Protein AF-0000000066663271 (afdb_homodimer)

Radius of gyration: 22.74 Å; Cα contacts (8 Å, |Δi|>4): 488; chains: 2; bounding box: 88×57×39 Å

Solvent-accessible surface area (backbone atoms only — not comparable to full-atom values): 19998 Å² total; per-residue (Å²): 114,65,66,59,48,53,49,51,50,45,53,49,48,50,50,51,46,35,51,48,45,35,50,40,26,38,60,51,25,63,85,56,52,40,67,64,52,46,13,59,73,59,70,48,52,54,63,57,48,47,70,76,32,86,42,72,65,54,43,51,50,49,24,49,53,52,47,49,48,52,51,52,48,51,47,62,71,66,47,33,88,76,45,58,43,63,56,24,50,52,45,52,52,54,69,64,30,45,80,42,61,79,32,53,62,55,34,37,47,46,38,47,54,51,46,15,62,68,30,69,70,51,13,52,53,51,39,54,52,51,50,53,51,32,51,52,43,15,55,39,46,20,66,43,29,61,75,41,36,91,49,14,60,61,49,17,49,46,50,52,17,25,34,48,18,37,33,50,34,23,48,39,25,42,88,82,30,32,49,68,57,41,49,51,51,54,49,50,52,53,48,48,56,58,64,52,77,98,113,66,65,59,48,53,50,50,51,46,53,50,48,50,50,49,44,34,48,48,44,35,49,40,25,37,60,51,25,64,84,56,53,41,68,64,52,46,14,60,74,59,71,48,50,55,62,59,50,44,71,78,32,86,41,70,65,53,42,49,51,50,26,49,52,52,48,49,51,51,51,51,47,51,47,60,71,65,45,34,88,76,45,58,43,62,55,24,49,52,45,52,52,55,68,64,30,45,79,44,62,78,34,52,62,54,35,38,47,46,37,47,54,51,47,14,63,67,30,70,69,51,14,52,52,51,37,54,53,51,50,52,51,32,52,53,43,16,54,39,46,21,66,44,28,63,75,40,37,92,50,13,59,62,49,18,50,47,49,52,17,26,35,49,19,38,30,50,34,22,47,40,24,43,87,82,31,33,49,67,56,41,48,50,51,54,50,51,51,54,48,49,56,57,64,51,75,100

Foldseek 3Di:
DVVVVVVVVVVVLVLLLLVQQLLQCLVPFLVSDDLVVSCVSSVHDSVVSCVVAVDSVRSLVSSLVSLVVVLVVVLVVVCLVVDQLLSVLLSLLCSLAQQALSRSNLSSVVSLVVVLVPDVVSVVVVVVVLVVQLVVQLVSLCRLPVQCNVCSSVLSVVLNVLRNVLNVCCNPPCVVRPSVNSSVVSSVSSVCSNPDDD/DVVVVVVVVVVVLVLLLLVQQLVQCLVPFLVSDDLVVSCVSSVHDSVVSCVVAVDSVRSLVSSLVSLVVVLVVVLVVVCLVVDQLLSVLLSLLVSLAQQALSRSNLSSVVSLVVVLVPDVVSVVVVVVVLVVQLVVQLVSLCRLPVQCNVCSSVLSVVLNVLRNVLNVCCNPPCVVRPSVNSSVVSSVSSVCSNPDDD

Structure (mmCIF, N/CA/C/O backbone):
data_AF-0000000066663271-model_v1
#
loop_
_entity.id
_entity.type
_entity.pdbx_description
1 polymer 'TetR family transcriptional regulator'
#
loop_
_atom_site.group_PDB
_atom_site.id
_atom_site.type_symbol
_atom_site.label_atom_id
_atom_site.label_alt_id
_atom_site.label_comp_id
_atom_site.label_asym_id
_atom_site.label_entity_id
_atom_site.label_seq_id
_atom_site.pdbx_PDB_ins_code
_atom_site.Cartn_x
_atom_site.Cartn_y
_atom_site.Cartn_z
_atom_site.occupancy
_atom_site.B_iso_or_equiv
_atom_site.auth_seq_id
_atom_site.auth_comp_id
_atom_site.auth_asym_id
_atom_site.auth_atom_id
_atom_site.pdbx_PDB_model_num
ATOM 1 N N . MET A 1 1 ? 44.875 18.109 4.348 1 45.62 1 MET A N 1
ATOM 2 C CA . MET A 1 1 ? 44.406 17.312 5.48 1 45.62 1 MET A CA 1
ATOM 3 C C . MET A 1 1 ? 43.188 17.938 6.121 1 45.62 1 MET A C 1
ATOM 5 O O . MET A 1 1 ? 42.25 17.219 6.543 1 45.62 1 MET A O 1
ATOM 9 N N . VAL A 1 2 ? 43.156 19.234 6.27 1 50.41 2 VAL A N 1
ATOM 10 C CA . VAL A 1 2 ? 42.062 19.938 6.922 1 50.41 2 VAL A CA 1
ATOM 11 C C . VAL A 1 2 ? 40.844 19.953 6.008 1 50.41 2 VAL A C 1
ATOM 13 O O . VAL A 1 2 ? 39.688 19.859 6.48 1 50.41 2 VAL A O 1
ATOM 16 N N . GLU A 1 3 ? 41.031 20.141 4.762 1 52.28 3 GLU A N 1
ATOM 17 C CA . GLU A 1 3 ? 39.906 20.203 3.836 1 52.28 3 GLU A CA 1
ATOM 18 C C . GLU A 1 3 ? 39.156 18.875 3.781 1 52.28 3 GLU A C 1
ATOM 20 O O . GLU A 1 3 ? 37.938 18.844 3.703 1 52.28 3 GLU A O 1
ATOM 25 N N . SER A 1 4 ? 40 17.812 3.801 1 50.09 4 SER A N 1
ATOM 26 C CA . SER A 1 4 ? 39.406 16.484 3.748 1 50.09 4 SER A CA 1
ATOM 27 C C . SER A 1 4 ? 38.562 16.203 4.992 1 50.09 4 SER A C 1
ATOM 29 O O . SER A 1 4 ? 37.531 15.531 4.914 1 50.09 4 SER A O 1
ATOM 31 N N . ARG A 1 5 ? 39.094 16.75 6.066 1 49.06 5 ARG A N 1
ATOM 32 C CA . ARG A 1 5 ? 38.406 16.5 7.336 1 49.06 5 ARG A CA 1
ATOM 33 C C . ARG A 1 5 ? 37.062 17.234 7.398 1 49.06 5 ARG A C 1
ATOM 35 O O . ARG A 1 5 ? 36.094 16.703 7.914 1 49.06 5 ARG A O 1
ATOM 42 N N . THR A 1 6 ? 37.094 18.484 6.887 1 49.06 6 THR A N 1
ATOM 43 C CA . THR A 1 6 ? 35.875 19.281 6.918 1 49.06 6 THR A CA 1
ATOM 44 C C . THR A 1 6 ? 34.781 18.656 6.035 1 49.06 6 THR A C 1
ATOM 46 O O . THR A 1 6 ? 33.625 18.688 6.375 1 49.06 6 THR A O 1
ATOM 49 N N . ALA A 1 7 ? 35.312 18.172 4.883 1 48.75 7 ALA A N 1
ATOM 50 C CA . ALA A 1 7 ? 34.375 17.547 3.951 1 48.75 7 ALA A CA 1
ATOM 51 C C . ALA A 1 7 ? 33.781 16.266 4.539 1 48.75 7 ALA A C 1
ATOM 53 O O . ALA A 1 7 ? 32.594 16.016 4.434 1 48.75 7 ALA A O 1
ATOM 54 N N . VAL A 1 8 ? 34.625 15.438 5.094 1 48.69 8 VAL A N 1
ATOM 55 C CA . VAL A 1 8 ? 34.188 14.195 5.734 1 48.69 8 VAL A CA 1
ATOM 56 C C . VAL A 1 8 ? 33.281 14.508 6.906 1 48.69 8 VAL A C 1
ATOM 58 O O . VAL A 1 8 ? 32.25 13.836 7.102 1 48.69 8 VAL A O 1
ATOM 61 N N . ASP A 1 9 ? 33.656 15.523 7.648 1 54.12 9 ASP A N 1
ATOM 62 C CA . ASP A 1 9 ? 32.844 15.961 8.781 1 54.12 9 ASP A CA 1
ATOM 63 C C . ASP A 1 9 ? 31.469 16.453 8.328 1 54.12 9 ASP A C 1
ATOM 65 O O . ASP A 1 9 ? 30.453 16.188 8.984 1 54.12 9 ASP A O 1
ATOM 69 N N . GLY A 1 10 ? 31.516 17.062 7.137 1 54.47 10 GLY A N 1
ATOM 70 C CA . GLY A 1 10 ? 30.297 17.594 6.562 1 54.47 10 GLY A CA 1
ATOM 71 C C . GLY A 1 10 ? 29.359 16.516 6.051 1 54.47 10 GLY A C 1
ATOM 72 O O . GLY A 1 10 ? 28.141 16.594 6.258 1 54.47 10 GLY A O 1
ATOM 73 N N . THR A 1 11 ? 30 15.578 5.312 1 58.5 11 THR A N 1
ATOM 74 C CA . THR A 1 11 ? 29.234 14.445 4.789 1 58.5 11 THR A CA 1
ATOM 75 C C . THR A 1 11 ? 28.672 13.602 5.922 1 58.5 11 THR A C 1
ATOM 77 O O . THR A 1 11 ? 27.531 13.141 5.848 1 58.5 11 THR A O 1
ATOM 80 N N . ASP A 1 12 ? 29.453 13.555 6.98 1 72.69 12 ASP A N 1
ATOM 81 C CA . ASP A 1 12 ? 29.016 12.805 8.156 1 72.69 12 ASP A CA 1
ATOM 82 C C . ASP A 1 12 ? 27.844 13.5 8.844 1 72.69 12 ASP A C 1
ATOM 84 O O . ASP A 1 12 ? 26.859 12.852 9.211 1 72.69 12 ASP A O 1
ATOM 88 N N . ARG A 1 13 ? 27.953 14.867 8.781 1 76.69 13 ARG A N 1
ATOM 89 C CA . ARG A 1 13 ? 26.891 15.617 9.43 1 76.69 13 ARG A CA 1
ATOM 90 C C . ARG A 1 13 ? 25.594 15.531 8.633 1 76.69 13 ARG A C 1
ATOM 92 O O . ARG A 1 13 ? 24.516 15.383 9.203 1 76.69 13 ARG A O 1
ATOM 99 N N . ARG A 1 14 ? 25.812 15.562 7.367 1 81.94 14 ARG A N 1
ATOM 100 C CA . ARG A 1 14 ? 24.641 15.461 6.5 1 81.94 14 ARG A CA 1
ATOM 101 C C . ARG A 1 14 ? 23.969 14.102 6.652 1 81.94 14 ARG A C 1
ATOM 103 O O . ARG A 1 14 ? 22.734 14.008 6.723 1 81.94 14 ARG A O 1
ATOM 110 N N . SER A 1 15 ? 24.812 13.102 6.711 1 85.38 15 SER A N 1
ATOM 111 C CA . SER A 1 15 ? 24.281 11.75 6.883 1 85.38 15 SER A CA 1
ATOM 112 C C . SER A 1 15 ? 23.562 11.602 8.219 1 85.38 15 SER A C 1
ATOM 114 O O . SER A 1 15 ? 22.5 10.977 8.289 1 85.38 15 SER A O 1
ATOM 116 N N . GLN A 1 16 ? 24.062 12.148 9.195 1 84.31 16 GLN A N 1
ATOM 117 C CA . GLN A 1 16 ? 23.422 12.117 10.516 1 84.31 16 GLN A CA 1
ATOM 118 C C . GLN A 1 16 ? 22.094 12.844 10.5 1 84.31 16 GLN A C 1
ATOM 120 O O . GLN A 1 16 ? 21.109 12.383 11.102 1 84.31 16 GLN A O 1
ATOM 125 N N . LEU A 1 17 ? 22.109 13.953 9.812 1 86.12 17 LEU A N 1
ATOM 126 C CA . LEU A 1 17 ? 20.859 14.719 9.695 1 86.12 17 LEU A CA 1
ATOM 127 C C . LEU A 1 17 ? 19.797 13.922 8.945 1 86.12 17 LEU A C 1
ATOM 129 O O . LEU A 1 17 ? 18.625 13.93 9.336 1 86.12 17 LEU A O 1
ATOM 133 N N . LEU A 1 18 ? 20.297 13.266 7.957 1 89.69 18 LEU A N 1
ATOM 134 C CA . LEU A 1 18 ? 19.359 12.477 7.156 1 89.69 18 LEU A CA 1
ATOM 135 C C . LEU A 1 18 ? 18.844 11.281 7.941 1 89.69 18 LEU A C 1
ATOM 137 O O . LEU A 1 18 ? 17.688 10.891 7.797 1 89.69 18 LEU A O 1
ATOM 141 N N . ASP A 1 19 ? 19.688 10.742 8.828 1 89.88 19 ASP A N 1
ATOM 142 C CA . ASP A 1 19 ? 19.25 9.656 9.695 1 89.88 19 ASP A CA 1
ATOM 143 C C . ASP A 1 19 ? 18.156 10.133 10.664 1 89.88 19 ASP A C 1
ATOM 145 O O . ASP A 1 19 ? 17.156 9.453 10.852 1 89.88 19 ASP A O 1
ATOM 149 N N . ARG A 1 20 ? 18.375 11.219 11.172 1 86.94 20 ARG A N 1
ATOM 150 C CA . ARG A 1 20 ? 17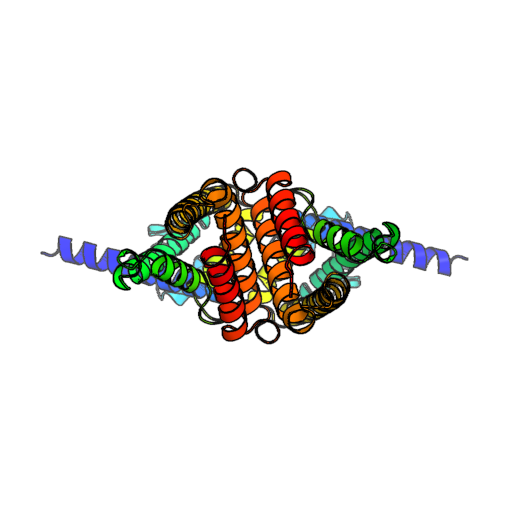.422 11.781 12.109 1 86.94 20 ARG A CA 1
ATOM 151 C C . ARG A 1 20 ? 16.109 12.141 11.406 1 86.94 20 ARG A C 1
ATOM 153 O O . ARG A 1 20 ? 15.031 12 11.977 1 86.94 20 ARG A O 1
ATOM 160 N N . LEU A 1 21 ? 16.281 12.664 10.219 1 86.81 21 LEU A N 1
ATOM 161 C CA . LEU A 1 21 ? 15.102 12.992 9.422 1 86.81 21 LEU A CA 1
ATOM 162 C C . LEU A 1 21 ? 14.289 11.742 9.109 1 86.81 21 LEU A C 1
ATOM 164 O O . LEU A 1 21 ? 13.07 11.734 9.25 1 86.81 21 LEU A O 1
ATOM 168 N N . ALA A 1 22 ? 15.008 10.719 8.719 1 89.12 22 ALA A N 1
ATOM 169 C CA . ALA A 1 22 ? 14.352 9.445 8.422 1 89.12 22 ALA A CA 1
ATOM 170 C C . ALA A 1 22 ? 13.617 8.906 9.656 1 89.12 22 ALA A C 1
ATOM 172 O O . ALA A 1 22 ? 12.492 8.43 9.547 1 89.12 22 ALA A O 1
ATOM 173 N N . ASP A 1 23 ? 14.234 9.07 10.805 1 88.81 23 ASP A N 1
ATOM 174 C CA . ASP A 1 23 ? 13.609 8.648 12.055 1 88.81 23 ASP A CA 1
ATOM 175 C C . ASP A 1 23 ? 12.336 9.445 12.336 1 88.81 23 ASP A C 1
ATOM 177 O O . ASP A 1 23 ? 11.312 8.883 12.727 1 88.81 23 ASP A O 1
ATOM 181 N N . ALA A 1 24 ? 12.414 10.719 12.094 1 85.31 24 ALA A N 1
ATOM 182 C CA . ALA A 1 24 ? 11.273 11.602 12.336 1 85.31 24 ALA A CA 1
ATOM 183 C C . ALA A 1 24 ? 10.117 11.258 11.406 1 85.31 24 ALA A C 1
ATOM 185 O O . ALA A 1 24 ? 8.961 11.195 11.844 1 85.31 24 ALA A O 1
ATOM 186 N N . ILE A 1 25 ? 10.453 11 10.211 1 86.38 25 ILE A N 1
ATOM 187 C CA . ILE A 1 25 ? 9.438 10.656 9.227 1 86.38 25 ILE A CA 1
ATOM 188 C C . ILE A 1 25 ? 8.812 9.305 9.578 1 86.38 25 ILE A C 1
ATOM 190 O O . ILE A 1 25 ? 7.586 9.148 9.539 1 86.38 25 ILE A O 1
ATOM 194 N N . ALA A 1 26 ? 9.68 8.391 9.945 1 86.38 26 ALA A N 1
ATOM 195 C CA . ALA A 1 26 ? 9.211 7.051 10.297 1 86.38 26 ALA A CA 1
ATOM 196 C C . ALA A 1 26 ? 8.281 7.098 11.508 1 86.38 26 ALA A C 1
ATOM 198 O O . ALA A 1 26 ? 7.312 6.336 11.586 1 86.38 26 ALA A O 1
ATOM 199 N N . GLU A 1 27 ? 8.516 7.996 12.438 1 83.5 27 GLU A N 1
ATOM 200 C CA . GLU A 1 27 ? 7.777 8.07 13.695 1 83.5 27 GLU A CA 1
ATOM 201 C C . GLU A 1 27 ? 6.496 8.883 13.531 1 83.5 27 GLU A C 1
ATOM 203 O O . GLU A 1 27 ? 5.457 8.531 14.102 1 83.5 27 GLU A O 1
ATOM 208 N N . GLY A 1 28 ? 6.574 9.977 12.727 1 79.31 28 GLY A N 1
ATOM 209 C CA . GLY A 1 28 ? 5.465 10.914 12.75 1 79.31 28 GLY A CA 1
ATOM 210 C C . GLY A 1 28 ? 4.895 11.195 11.375 1 79.31 28 GLY A C 1
ATOM 211 O O . GLY A 1 28 ? 3.924 11.945 11.242 1 79.31 28 GLY A O 1
ATOM 212 N N . GLY A 1 29 ? 5.492 10.609 10.414 1 79.69 29 GLY A N 1
ATOM 213 C CA . GLY A 1 29 ? 5.066 10.93 9.062 1 79.69 29 GLY A CA 1
ATOM 214 C C . GLY A 1 29 ? 5.676 12.219 8.539 1 79.69 29 GLY A C 1
ATOM 215 O O . GLY A 1 29 ? 6.52 12.828 9.203 1 79.69 29 GLY A O 1
ATOM 216 N N . ILE A 1 30 ? 5.297 12.609 7.355 1 76.38 30 ILE A N 1
ATOM 217 C CA . ILE A 1 30 ? 5.852 13.781 6.691 1 76.38 30 ILE A CA 1
ATOM 218 C C . ILE A 1 30 ? 5.355 15.055 7.379 1 76.38 30 ILE A C 1
ATOM 220 O O . ILE A 1 30 ? 6.102 16.016 7.516 1 76.38 30 ILE A O 1
ATOM 224 N N . GLU A 1 31 ? 4.113 15.023 7.805 1 69.88 31 GLU A N 1
ATOM 225 C CA . GLU A 1 31 ? 3.543 16.188 8.484 1 69.88 31 GLU A CA 1
ATOM 226 C C . GLU A 1 31 ? 4.227 16.438 9.82 1 69.88 31 GLU A C 1
ATOM 228 O O . GLU A 1 31 ? 4.285 17.562 10.297 1 69.88 31 GLU A O 1
ATOM 233 N N . GLY A 1 32 ? 4.715 15.5 10.297 1 68.19 32 GLY A N 1
ATOM 234 C CA . GLY A 1 32 ? 5.375 15.609 11.586 1 68.19 32 GLY A CA 1
ATOM 235 C C . GLY A 1 32 ? 6.781 16.156 11.492 1 68.19 32 GLY A C 1
ATOM 236 O O . GLY A 1 32 ? 7.438 16.375 12.516 1 68.19 32 GLY A O 1
ATOM 237 N N . VAL A 1 33 ? 7.145 16.359 10.227 1 74.69 33 VAL A N 1
ATOM 238 C CA . VAL A 1 33 ? 8.531 16.781 10.094 1 74.69 33 VAL A CA 1
ATOM 239 C C . VAL A 1 33 ? 8.586 18.25 9.648 1 74.69 33 VAL A C 1
ATOM 241 O O . VAL A 1 33 ? 8.164 18.578 8.539 1 74.69 33 VAL A O 1
ATOM 244 N N . SER A 1 34 ? 8.789 19.172 10.57 1 77 34 SER A N 1
ATOM 245 C CA . SER A 1 34 ? 9.094 20.562 10.234 1 77 34 SER A CA 1
ATOM 246 C C . SER A 1 34 ? 10.586 20.844 10.344 1 77 34 SER A C 1
ATOM 248 O O . SER A 1 34 ? 11.32 20.094 11 1 77 34 SER A O 1
ATOM 250 N N . ILE A 1 35 ? 11 21.844 9.586 1 77.88 35 ILE A N 1
ATOM 251 C CA . ILE A 1 35 ? 12.398 22.25 9.664 1 77.88 35 ILE A CA 1
ATOM 252 C C . ILE A 1 35 ? 12.773 22.516 11.125 1 77.88 35 ILE A C 1
ATOM 254 O O . ILE A 1 35 ? 13.859 22.141 11.578 1 77.88 35 ILE A O 1
ATOM 258 N N . ARG A 1 36 ? 11.898 23.156 11.82 1 83.06 36 ARG A N 1
ATOM 259 C CA . ARG A 1 36 ? 12.125 23.453 13.227 1 83.06 36 ARG A CA 1
ATOM 260 C C . ARG A 1 36 ? 12.25 22.172 14.055 1 83.06 36 ARG A C 1
ATOM 262 O O . ARG A 1 36 ? 13.148 22.047 14.883 1 83.06 36 ARG A O 1
ATOM 269 N N . ASP A 1 37 ? 11.422 21.234 13.836 1 80.06 37 ASP A N 1
ATOM 270 C CA . ASP A 1 37 ? 11.445 19.969 14.547 1 80.06 37 ASP A CA 1
ATOM 271 C C . ASP A 1 37 ? 12.719 19.188 14.219 1 80.06 37 ASP A C 1
ATOM 273 O O . ASP A 1 37 ? 13.336 18.578 15.102 1 80.06 37 ASP A O 1
ATOM 277 N N . LEU A 1 38 ? 13.055 19.188 12.953 1 77.38 38 LEU A N 1
ATOM 278 C CA . LEU A 1 38 ? 14.25 18.469 12.516 1 77.38 38 LEU A CA 1
ATOM 279 C C . LEU A 1 38 ? 15.5 19.078 13.141 1 77.38 38 LEU A C 1
ATOM 281 O O . LEU A 1 38 ? 16.391 18.344 13.578 1 77.38 38 LEU A O 1
ATOM 285 N N . ALA A 1 39 ? 15.5 20.406 13.086 1 84.31 39 ALA A N 1
ATOM 286 C CA . ALA A 1 39 ? 16.625 21.109 13.703 1 84.31 39 ALA A CA 1
ATOM 287 C C . ALA A 1 39 ? 16.766 20.734 15.18 1 84.31 39 ALA A C 1
ATOM 289 O O . ALA A 1 39 ? 17.859 20.406 15.641 1 84.31 39 ALA A O 1
ATOM 290 N N . ALA A 1 40 ? 15.656 20.688 15.875 1 86.25 40 ALA A N 1
ATOM 291 C CA . ALA A 1 40 ? 15.633 20.359 17.297 1 86.25 40 ALA A CA 1
ATOM 292 C C . ALA A 1 40 ? 16.078 18.922 17.531 1 86.25 40 ALA A C 1
ATOM 294 O O . ALA A 1 40 ? 16.906 18.656 18.391 1 86.25 40 ALA A O 1
ATOM 295 N N . ARG A 1 41 ? 15.633 18.047 16.703 1 78.81 41 ARG A N 1
ATOM 296 C CA . ARG A 1 41 ? 15.953 16.625 16.844 1 78.81 41 ARG A CA 1
ATOM 297 C C . ARG A 1 41 ? 17.422 16.359 16.516 1 78.81 41 ARG A C 1
ATOM 299 O O . ARG A 1 41 ? 18.031 15.461 17.078 1 78.81 41 ARG A O 1
ATOM 306 N N . ALA A 1 42 ? 17.859 17.109 15.594 1 78.31 42 ALA A N 1
ATOM 307 C CA . ALA A 1 42 ? 19.234 16.922 15.148 1 78.31 42 ALA A CA 1
ATOM 308 C C . ALA A 1 42 ? 20.203 17.766 15.969 1 78.31 42 ALA A C 1
ATOM 310 O O . ALA A 1 42 ? 21.422 17.688 15.789 1 78.31 42 ALA A O 1
ATOM 311 N N . ASN A 1 43 ? 19.594 18.547 16.891 1 86.06 43 ASN A N 1
ATOM 312 C CA . ASN A 1 43 ? 20.391 19.422 17.719 1 86.06 43 ASN A CA 1
ATOM 313 C C . ASN A 1 43 ? 21.281 20.344 16.891 1 86.06 43 ASN A C 1
ATOM 315 O O . ASN A 1 43 ? 22.484 20.438 17.125 1 86.06 43 ASN A O 1
ATOM 319 N N . VAL A 1 44 ? 20.75 20.891 15.914 1 86.25 44 VAL A N 1
ATOM 320 C CA . VAL A 1 44 ? 21.406 21.891 15.07 1 86.25 44 VAL A CA 1
ATOM 321 C C . VAL A 1 44 ? 20.5 23.109 14.922 1 86.25 44 VAL A C 1
ATOM 323 O O . VAL A 1 44 ? 19.328 23.078 15.328 1 86.25 44 VAL A O 1
ATOM 326 N N . SER A 1 45 ? 21.047 24.156 14.359 1 87.94 45 SER A N 1
ATOM 327 C CA . SER A 1 45 ? 20.25 25.359 14.141 1 87.94 45 SER A CA 1
ATOM 328 C C . SER A 1 45 ? 19.328 25.203 12.938 1 87.94 45 SER A C 1
ATOM 330 O O . SER A 1 45 ? 19.594 24.391 12.047 1 87.94 45 SER A O 1
ATOM 332 N N . ILE A 1 46 ? 18.219 25.922 12.938 1 88.25 46 ILE A N 1
ATOM 333 C CA . ILE A 1 46 ? 17.312 25.984 11.797 1 88.25 46 ILE A CA 1
ATOM 334 C C . ILE A 1 46 ? 18.078 26.375 10.547 1 88.25 46 ILE A C 1
ATOM 336 O O . ILE A 1 46 ? 17.844 25.844 9.461 1 88.25 46 ILE A O 1
ATOM 340 N N . GLY A 1 47 ? 19.062 27.266 10.719 1 87.19 47 GLY A N 1
ATOM 341 C CA . GLY A 1 47 ? 19.891 27.703 9.617 1 87.19 47 GLY A CA 1
ATOM 342 C C . GLY A 1 47 ? 20.734 26.594 9.016 1 87.19 47 GLY A C 1
ATOM 343 O O . GLY A 1 47 ? 20.922 26.547 7.797 1 87.19 47 GLY A O 1
ATOM 344 N N . THR A 1 48 ? 21.219 25.781 9.812 1 84.5 48 THR A N 1
ATOM 345 C CA . THR A 1 48 ? 22 24.641 9.352 1 84.5 48 THR A CA 1
ATOM 346 C C . THR A 1 48 ? 21.141 23.734 8.469 1 84.5 48 THR A C 1
ATOM 348 O O . THR A 1 48 ? 21.594 23.281 7.414 1 84.5 48 THR A O 1
ATOM 351 N N . VAL A 1 49 ? 19.891 23.422 8.867 1 84.25 49 VAL A N 1
ATOM 352 C CA . VAL A 1 49 ? 18.984 22.594 8.086 1 84.25 49 VAL A CA 1
ATOM 353 C C . VAL A 1 49 ? 18.656 23.281 6.766 1 84.25 49 VAL A C 1
ATOM 355 O O . VAL A 1 49 ? 18.688 22.656 5.703 1 84.25 49 VAL A O 1
ATOM 358 N N . GLN A 1 50 ? 18.453 24.578 6.902 1 86.56 50 GLN A N 1
ATOM 359 C CA . GLN A 1 50 ? 18.078 25.344 5.719 1 86.56 50 GLN A CA 1
ATOM 360 C C . GLN A 1 50 ? 19.234 25.453 4.738 1 86.56 50 GLN A C 1
ATOM 362 O O . GLN A 1 50 ? 19.031 25.562 3.529 1 86.56 50 GLN A O 1
ATOM 367 N N . TYR A 1 51 ? 20.406 25.453 5.332 1 83.88 51 TYR A N 1
ATOM 368 C CA . TYR A 1 51 ? 21.594 25.469 4.492 1 83.88 51 TYR A CA 1
ATOM 369 C C . TYR A 1 51 ? 21.672 24.219 3.627 1 83.88 51 TYR A C 1
ATOM 371 O O . TYR A 1 51 ? 22.016 24.297 2.443 1 83.88 51 TYR A O 1
ATOM 379 N N . HIS A 1 52 ? 21.297 23.109 4.188 1 83.56 52 HIS A N 1
ATOM 380 C CA . HIS A 1 52 ? 21.422 21.828 3.494 1 83.56 52 HIS A CA 1
ATOM 381 C C . HIS A 1 52 ? 20.172 21.516 2.678 1 83.56 52 HIS A C 1
ATOM 383 O O . HIS A 1 52 ? 20.25 20.828 1.658 1 83.56 52 HIS A O 1
ATOM 389 N N . PHE A 1 53 ? 19.031 21.984 3.195 1 83.56 53 PHE A N 1
ATOM 390 C CA . PHE A 1 53 ? 17.766 21.641 2.549 1 83.56 53 PHE A CA 1
ATOM 391 C C . PHE A 1 53 ? 16.922 22.891 2.334 1 83.56 53 PHE A C 1
ATOM 393 O O . PHE A 1 53 ? 16.438 23.5 3.295 1 83.56 53 PHE A O 1
ATOM 400 N N . SER A 1 54 ? 16.688 23.219 1.086 1 81.25 54 SER A N 1
ATOM 401 C CA . SER A 1 54 ? 16.031 24.469 0.719 1 81.25 54 SER A CA 1
ATOM 402 C C . SER A 1 54 ? 14.508 24.344 0.822 1 81.25 54 SER A C 1
ATOM 404 O O . SER A 1 54 ? 13.82 25.328 1.078 1 81.25 54 SER A O 1
ATOM 406 N N . THR A 1 55 ? 14.039 23.094 0.538 1 81.19 55 THR A N 1
ATOM 407 C CA . THR A 1 55 ? 12.594 22.891 0.562 1 81.19 55 THR A CA 1
ATOM 408 C C . THR A 1 55 ? 12.234 21.594 1.289 1 81.19 55 THR A C 1
ATOM 410 O O . THR A 1 55 ? 13.086 20.719 1.473 1 81.19 55 THR A O 1
ATOM 413 N N . LYS A 1 56 ? 11.031 21.531 1.695 1 78.31 56 LYS A N 1
ATOM 414 C CA . LYS A 1 56 ? 10.523 20.312 2.324 1 78.31 56 LYS A CA 1
ATOM 415 C C . LYS A 1 56 ? 10.625 19.125 1.374 1 78.31 56 LYS A C 1
ATOM 417 O O . LYS A 1 56 ? 10.961 18.016 1.794 1 78.31 56 LYS A O 1
ATOM 422 N N . THR A 1 57 ? 10.375 19.438 0.116 1 81.25 57 THR A N 1
ATOM 423 C CA . THR A 1 57 ? 10.461 18.391 -0.891 1 81.25 57 THR A CA 1
ATOM 424 C C . THR A 1 57 ? 11.891 17.859 -1.011 1 81.25 57 THR A C 1
ATOM 426 O O . THR A 1 57 ? 12.109 16.656 -1.052 1 81.25 57 THR A O 1
ATOM 429 N N . GLU A 1 58 ? 12.781 18.719 -1.022 1 84.69 58 GLU A N 1
ATOM 430 C CA . GLU A 1 58 ? 14.188 18.328 -1.095 1 84.69 58 GLU A CA 1
ATOM 431 C C . GLU A 1 58 ? 14.594 17.516 0.133 1 84.69 58 GLU A C 1
ATOM 433 O O . GLU A 1 58 ? 15.367 16.562 0.025 1 84.69 58 GLU A O 1
ATOM 438 N N . LEU A 1 59 ? 14.125 17.953 1.246 1 84.31 59 LEU A N 1
ATOM 439 C CA . LEU A 1 59 ? 14.406 17.25 2.492 1 84.31 59 LEU A CA 1
ATOM 440 C C . LEU A 1 59 ? 13.867 15.82 2.447 1 84.31 59 LEU A C 1
ATOM 442 O O . LEU A 1 59 ? 14.57 14.875 2.793 1 84.31 59 LEU A O 1
ATOM 446 N N . LEU A 1 60 ? 12.719 15.68 1.943 1 84.38 60 LEU A N 1
ATOM 447 C CA . LEU A 1 60 ? 12.062 14.383 1.868 1 84.38 60 LEU A CA 1
ATOM 448 C C . LEU A 1 60 ? 12.781 13.469 0.873 1 84.38 60 LEU A C 1
ATOM 450 O O . LEU A 1 60 ? 13.008 12.297 1.155 1 84.38 60 LEU A O 1
ATOM 454 N N . LEU A 1 61 ? 13.164 14.062 -0.207 1 86.56 61 LEU A N 1
ATOM 455 C CA . LEU A 1 61 ? 13.859 13.305 -1.238 1 86.56 61 LEU A CA 1
ATOM 456 C C . LEU A 1 61 ? 15.219 12.82 -0.731 1 86.56 61 LEU A C 1
ATOM 458 O O . LEU A 1 61 ? 15.602 11.68 -0.982 1 86.56 61 LEU A O 1
ATOM 462 N N . SER A 1 62 ? 15.812 13.68 -0.036 1 88.69 62 SER A N 1
ATOM 463 C CA . SER A 1 62 ? 17.125 13.328 0.499 1 88.69 62 SER A CA 1
ATOM 464 C C . SER A 1 62 ? 17.016 12.219 1.537 1 88.69 62 SER A C 1
ATOM 466 O O . SER A 1 62 ? 17.844 11.305 1.565 1 88.69 62 SER A O 1
ATOM 468 N N . ALA A 1 63 ? 16.031 12.328 2.371 1 87.38 63 ALA A N 1
ATOM 469 C CA . ALA A 1 63 ? 15.797 11.281 3.363 1 87.38 63 ALA A CA 1
ATOM 470 C C . ALA A 1 63 ? 15.516 9.938 2.689 1 87.38 63 ALA A C 1
ATOM 472 O O . ALA A 1 63 ? 16.031 8.898 3.107 1 87.38 63 ALA A O 1
ATOM 473 N N . TRP A 1 64 ? 14.773 9.93 1.661 1 87.81 64 TRP A N 1
ATOM 474 C CA . TRP A 1 64 ? 14.422 8.719 0.931 1 87.81 64 TRP A CA 1
ATOM 475 C C . TRP A 1 64 ? 15.656 8.102 0.279 1 87.81 64 TRP A C 1
ATOM 477 O O . TRP A 1 64 ? 15.898 6.898 0.401 1 87.81 64 TRP A O 1
ATOM 487 N N . HIS A 1 65 ? 16.406 8.945 -0.409 1 89.38 65 HIS A N 1
ATOM 488 C CA . HIS A 1 65 ? 17.625 8.453 -1.046 1 89.38 65 HIS A CA 1
ATOM 489 C C . HIS A 1 65 ? 18.578 7.852 -0.019 1 89.38 65 HIS A C 1
ATOM 491 O O . HIS A 1 65 ? 19.219 6.832 -0.282 1 89.38 65 HIS A O 1
ATOM 497 N N . HIS A 1 66 ? 18.594 8.484 1.098 1 89.5 66 HIS A N 1
ATOM 498 C CA . HIS A 1 66 ? 19.484 8.023 2.168 1 89.5 66 HIS A CA 1
ATOM 499 C C . HIS A 1 66 ? 19.078 6.637 2.658 1 89.5 66 HIS A C 1
ATOM 501 O O . HIS A 1 66 ? 19.906 5.734 2.736 1 89.5 66 HIS A O 1
ATOM 507 N N . VAL A 1 67 ? 17.828 6.445 2.924 1 87.81 67 VAL A N 1
ATOM 508 C CA . VAL A 1 67 ? 17.359 5.176 3.469 1 87.81 67 VAL A CA 1
ATOM 509 C C . VAL A 1 67 ? 17.438 4.094 2.396 1 87.81 67 VAL A C 1
ATOM 511 O O . VAL A 1 67 ? 17.797 2.949 2.688 1 87.81 67 VAL A O 1
ATOM 514 N N . ARG A 1 68 ? 17.125 4.406 1.197 1 86.94 68 ARG A N 1
ATOM 515 C CA . ARG A 1 68 ? 17.188 3.455 0.093 1 86.94 68 ARG A CA 1
ATOM 516 C C . ARG A 1 68 ? 18.625 3.008 -0.158 1 86.94 68 ARG A C 1
ATOM 518 O O . ARG A 1 68 ? 18.875 1.845 -0.481 1 86.94 68 ARG A O 1
ATOM 525 N N . ALA A 1 69 ? 19.5 3.967 -0.103 1 87.75 69 ALA A N 1
ATOM 526 C CA . ALA A 1 69 ? 20.906 3.639 -0.288 1 87.75 69 ALA A CA 1
ATOM 527 C C . ALA A 1 69 ? 21.391 2.658 0.777 1 87.75 69 ALA A C 1
ATOM 529 O O . ALA A 1 69 ? 22.172 1.749 0.485 1 87.75 69 ALA A O 1
ATOM 530 N N . GLN A 1 70 ? 20.938 2.855 1.969 1 85.81 70 GLN A N 1
ATOM 531 C CA . GLN A 1 70 ? 21.281 1.941 3.053 1 85.81 70 GLN A CA 1
ATOM 532 C C . GLN A 1 70 ? 20.734 0.541 2.787 1 85.81 70 GLN A C 1
ATOM 534 O O . GLN A 1 70 ? 21.438 -0.453 2.998 1 85.81 70 GLN A O 1
ATOM 539 N N . ALA A 1 71 ? 19.531 0.488 2.277 1 82.62 71 ALA A N 1
ATOM 540 C CA . ALA A 1 71 ? 18.922 -0.796 1.951 1 82.62 71 ALA A CA 1
ATOM 541 C C . ALA A 1 71 ? 19.656 -1.472 0.791 1 82.62 71 ALA A C 1
ATOM 543 O O . ALA A 1 71 ? 19.875 -2.684 0.814 1 82.62 71 ALA A O 1
ATOM 544 N N . ALA A 1 72 ? 19.969 -0.686 -0.194 1 82.81 72 ALA A N 1
ATOM 545 C CA . ALA A 1 72 ? 20.703 -1.206 -1.349 1 82.81 72 ALA A CA 1
ATOM 546 C C . ALA A 1 72 ? 22.078 -1.746 -0.938 1 82.81 72 ALA A C 1
ATOM 548 O O . ALA A 1 72 ? 22.516 -2.781 -1.44 1 82.81 72 ALA A O 1
ATOM 549 N N . GLU A 1 73 ? 22.656 -1.026 -0.046 1 86.06 73 GLU A N 1
ATOM 550 C CA . GLU A 1 73 ? 23.953 -1.464 0.448 1 86.06 73 GLU A CA 1
ATOM 551 C C . GLU A 1 73 ? 23.844 -2.771 1.228 1 86.06 73 GLU A C 1
ATOM 553 O O . GLU A 1 73 ? 24.656 -3.672 1.067 1 86.06 73 GLU A O 1
ATOM 558 N N . ARG A 1 74 ? 22.859 -2.891 2.023 1 80.31 74 ARG A N 1
ATOM 559 C CA . ARG A 1 74 ? 22.625 -4.125 2.762 1 80.31 74 ARG A CA 1
ATOM 560 C C . ARG A 1 74 ? 22.359 -5.289 1.812 1 80.31 74 ARG A C 1
ATOM 562 O O . ARG A 1 74 ? 22.844 -6.398 2.033 1 80.31 74 ARG A O 1
ATOM 569 N N . PHE A 1 75 ? 21.641 -5.055 0.771 1 81.25 75 PHE A N 1
ATOM 570 C CA . PHE A 1 75 ? 21.344 -6.074 -0.232 1 81.25 75 PHE A CA 1
ATOM 571 C C . PHE A 1 75 ? 22.625 -6.523 -0.923 1 81.25 75 PHE A C 1
ATOM 573 O O . PHE A 1 75 ? 22.875 -7.723 -1.082 1 81.25 75 PHE A O 1
ATOM 580 N N . ARG A 1 76 ? 23.406 -5.523 -1.267 1 84.25 76 ARG A N 1
ATOM 581 C CA . ARG A 1 76 ? 24.672 -5.84 -1.928 1 84.25 76 ARG A CA 1
ATOM 582 C C . ARG A 1 76 ? 25.578 -6.66 -1.015 1 84.25 76 ARG A C 1
ATOM 584 O O . ARG A 1 76 ? 26.203 -7.621 -1.459 1 84.25 76 ARG A O 1
ATOM 591 N N . GLN A 1 77 ? 25.578 -6.336 0.239 1 87.25 77 GLN A N 1
ATOM 592 C CA . GLN A 1 77 ? 26.453 -6.996 1.2 1 87.25 77 GLN A CA 1
ATOM 593 C C . GLN A 1 77 ? 25.938 -8.391 1.546 1 87.25 77 GLN A C 1
ATOM 595 O O . GLN A 1 77 ? 26.703 -9.234 2.018 1 87.25 77 GLN A O 1
ATOM 600 N N . SER A 1 78 ? 24.688 -8.586 1.343 1 84.25 78 SER A N 1
ATOM 601 C CA . SER A 1 78 ? 24.094 -9.867 1.707 1 84.25 78 SER A CA 1
ATOM 602 C C . SER A 1 78 ? 24.562 -10.977 0.78 1 84.25 78 SER A C 1
ATOM 604 O O . SER A 1 78 ? 24.422 -12.164 1.102 1 84.25 78 SER A O 1
ATOM 606 N N . GLY A 1 79 ? 25.109 -10.594 -0.458 1 87.88 79 GLY A N 1
ATOM 607 C CA . GLY A 1 79 ? 25.547 -11.57 -1.438 1 87.88 79 GLY A CA 1
ATOM 608 C C . GLY A 1 79 ? 24.422 -12.219 -2.201 1 87.88 79 GLY A C 1
ATOM 609 O O . GLY A 1 79 ? 24.625 -13.148 -2.979 1 87.88 79 GLY A O 1
ATOM 610 N N . VAL A 1 80 ? 23.234 -11.781 -2 1 87.06 80 VAL A N 1
ATOM 611 C CA . VAL A 1 80 ? 22.047 -12.359 -2.604 1 87.06 80 VAL A CA 1
ATOM 612 C C . VAL A 1 80 ? 22.156 -12.328 -4.125 1 87.06 80 VAL A C 1
ATOM 614 O O . VAL A 1 80 ? 21.703 -13.242 -4.809 1 87.06 80 VAL A O 1
ATOM 617 N N . ALA A 1 81 ? 22.781 -11.289 -4.672 1 86.12 81 ALA A N 1
ATOM 618 C CA . ALA A 1 81 ? 22.891 -11.109 -6.117 1 86.12 81 ALA A CA 1
ATOM 619 C C . ALA A 1 81 ? 23.703 -12.242 -6.746 1 86.12 81 ALA A C 1
ATOM 621 O O . ALA A 1 81 ? 23.578 -12.508 -7.941 1 86.12 81 ALA A O 1
ATOM 622 N N . ASP A 1 82 ? 24.469 -12.953 -5.926 1 89.75 82 ASP A N 1
ATOM 623 C CA . ASP A 1 82 ? 25.375 -13.977 -6.441 1 89.75 82 ASP A CA 1
ATOM 624 C C . ASP A 1 82 ? 24.797 -15.367 -6.25 1 89.75 82 ASP A C 1
ATOM 626 O O . ASP A 1 82 ? 25.406 -16.359 -6.652 1 89.75 82 ASP A O 1
ATOM 630 N N . LEU A 1 83 ? 23.672 -15.461 -5.699 1 92.81 83 LEU A N 1
ATOM 631 C CA . LEU A 1 83 ? 23.047 -16.75 -5.422 1 92.81 83 LEU A CA 1
ATOM 632 C C . LEU A 1 83 ? 22.375 -17.312 -6.672 1 92.81 83 LEU A C 1
ATOM 634 O O . LEU A 1 83 ? 22.266 -16.609 -7.688 1 92.81 83 LEU A O 1
ATOM 638 N N . ALA A 1 84 ? 21.984 -18.578 -6.594 1 95.5 84 ALA A N 1
ATOM 639 C CA . ALA A 1 84 ? 21.172 -19.156 -7.648 1 95.5 84 ALA A CA 1
ATOM 640 C C . ALA A 1 84 ? 19.828 -18.422 -7.77 1 95.5 84 ALA A C 1
ATOM 642 O O . ALA A 1 84 ? 19.375 -17.812 -6.812 1 95.5 84 ALA A O 1
ATOM 643 N N . PRO A 1 85 ? 19.25 -18.453 -8.938 1 95.44 85 PRO A N 1
ATOM 644 C CA . PRO A 1 85 ? 18.094 -17.625 -9.227 1 95.44 85 PRO A CA 1
ATOM 645 C C . PRO A 1 85 ? 16.984 -17.766 -8.18 1 95.44 85 PRO A C 1
ATOM 647 O O . PRO A 1 85 ? 16.438 -16.766 -7.707 1 95.44 85 PRO A O 1
ATOM 650 N N . ALA A 1 86 ? 16.672 -18.984 -7.828 1 95.25 86 ALA A N 1
ATOM 651 C CA . ALA A 1 86 ? 15.594 -19.203 -6.859 1 95.25 86 ALA A CA 1
ATOM 652 C C . ALA A 1 86 ? 15.945 -18.578 -5.508 1 95.25 86 ALA A C 1
ATOM 654 O O . ALA A 1 86 ? 15.102 -17.969 -4.859 1 95.25 86 ALA A O 1
ATOM 655 N N . ASP A 1 87 ? 17.188 -18.688 -5.07 1 94.25 87 ASP A N 1
ATOM 656 C CA . ASP A 1 87 ? 17.656 -18.109 -3.816 1 94.25 87 ASP A CA 1
ATOM 657 C C . ASP A 1 87 ? 17.734 -16.578 -3.92 1 94.25 87 ASP A C 1
ATOM 659 O O . ASP A 1 87 ? 17.5 -15.875 -2.938 1 94.25 87 ASP A O 1
ATOM 663 N N . GLN A 1 88 ? 18.109 -16.109 -5.066 1 94.81 88 GLN A N 1
ATOM 664 C CA . GLN A 1 88 ? 18.109 -14.672 -5.312 1 94.81 88 GLN A CA 1
ATOM 665 C C . GLN A 1 88 ? 16.719 -14.086 -5.172 1 94.81 88 GLN A C 1
ATOM 667 O O . GLN A 1 88 ? 16.531 -13.039 -4.543 1 94.81 88 GLN A O 1
ATOM 672 N N . LEU A 1 89 ? 15.734 -14.789 -5.793 1 96.06 89 LEU A N 1
ATOM 673 C CA . LEU A 1 89 ? 14.344 -14.336 -5.703 1 96.06 89 LEU A CA 1
ATOM 674 C C . LEU A 1 89 ? 13.891 -14.273 -4.25 1 96.06 89 LEU A C 1
ATOM 676 O O . LEU A 1 89 ? 13.281 -13.289 -3.828 1 96.06 89 LEU A O 1
ATOM 680 N N . LEU A 1 90 ? 14.219 -15.273 -3.488 1 94 90 LEU A N 1
ATOM 681 C CA . LEU A 1 90 ? 13.844 -15.312 -2.078 1 94 90 LEU A CA 1
ATOM 682 C C . LEU A 1 90 ? 14.523 -14.188 -1.306 1 94 90 LEU A C 1
ATOM 684 O O . LEU A 1 90 ? 13.891 -13.531 -0.479 1 94 90 LEU A O 1
ATOM 688 N N . GLY A 1 91 ? 15.781 -14.016 -1.548 1 90.62 91 GLY A N 1
ATOM 689 C CA . GLY A 1 91 ? 16.516 -12.938 -0.901 1 90.62 91 GLY A CA 1
ATOM 690 C C . GLY A 1 91 ? 15.945 -11.562 -1.204 1 90.62 91 GLY A C 1
ATOM 691 O O . GLY A 1 91 ? 15.797 -10.734 -0.303 1 90.62 91 GLY A O 1
ATOM 692 N N . LEU A 1 92 ? 15.602 -11.25 -2.488 1 91.75 92 LEU A N 1
ATOM 693 C CA . LEU A 1 92 ? 14.984 -9.984 -2.893 1 91.75 92 LEU A CA 1
ATOM 694 C C . LEU A 1 92 ? 13.633 -9.797 -2.205 1 91.75 92 LEU A C 1
ATOM 696 O O . LEU A 1 92 ? 13.32 -8.703 -1.733 1 91.75 92 LEU A O 1
ATOM 700 N N . THR A 1 93 ? 12.836 -10.859 -2.191 1 94.31 93 THR A N 1
ATOM 701 C CA . THR A 1 93 ? 11.523 -10.828 -1.549 1 94.31 93 THR A CA 1
ATOM 702 C C . THR A 1 93 ? 11.656 -10.469 -0.071 1 94.31 93 THR A C 1
ATOM 704 O O . THR A 1 93 ? 10.914 -9.625 0.436 1 94.31 93 THR A O 1
ATOM 707 N N . GLU A 1 94 ? 12.617 -10.992 0.619 1 89 94 GLU A N 1
ATOM 708 C CA . GLU A 1 94 ? 12.844 -10.727 2.037 1 89 94 GLU A CA 1
ATOM 709 C C . GLU A 1 94 ? 13.281 -9.281 2.262 1 89 94 GLU A C 1
ATOM 711 O O . GLU A 1 94 ? 12.891 -8.656 3.248 1 89 94 GLU A O 1
ATOM 716 N N . LEU A 1 95 ? 14.055 -8.82 1.405 1 84.19 95 LEU A N 1
ATOM 717 C CA . LEU A 1 95 ? 14.539 -7.445 1.504 1 84.19 95 LEU A CA 1
ATOM 718 C C . LEU A 1 95 ? 13.391 -6.457 1.32 1 84.19 95 LEU A C 1
ATOM 720 O O . LEU A 1 95 ? 13.359 -5.41 1.972 1 84.19 95 LEU A O 1
ATOM 724 N N . LEU A 1 96 ? 12.5 -6.77 0.418 1 89.5 96 LEU A N 1
ATOM 725 C CA . LEU A 1 96 ? 11.406 -5.863 0.074 1 89.5 96 LEU A CA 1
ATOM 726 C C . LEU A 1 96 ? 10.281 -5.953 1.1 1 89.5 96 LEU A C 1
ATOM 728 O O . LEU A 1 96 ? 9.445 -5.055 1.185 1 89.5 96 LEU A O 1
ATOM 732 N N . LEU A 1 97 ? 10.297 -7.031 1.814 1 90.88 97 LEU A N 1
ATOM 733 C CA . LEU A 1 97 ? 9.312 -7.184 2.879 1 90.88 97 LEU A CA 1
ATOM 734 C C . LEU A 1 97 ? 9.789 -6.508 4.16 1 90.88 97 LEU A C 1
ATOM 736 O O . LEU A 1 97 ? 10.969 -6.59 4.512 1 90.88 97 LEU A O 1
ATOM 740 N N . SER A 1 98 ? 8.961 -5.789 4.809 1 77.69 98 SER A N 1
ATOM 741 C CA . SER A 1 98 ? 9.305 -5.223 6.109 1 77.69 98 SER A CA 1
ATOM 742 C C . SER A 1 98 ? 9.695 -6.312 7.102 1 77.69 98 SER A C 1
ATOM 744 O O . SER A 1 98 ? 8.891 -7.195 7.414 1 77.69 98 SER A O 1
ATOM 746 N N . PRO A 1 99 ? 10.852 -6.223 7.656 1 75.94 99 PRO A N 1
ATOM 747 C CA . PRO A 1 99 ? 11.234 -7.262 8.617 1 75.94 99 PRO A CA 1
ATOM 748 C C . PRO A 1 99 ? 10.5 -7.133 9.953 1 75.94 99 PRO A C 1
ATOM 750 O O . PRO A 1 99 ? 10.273 -8.133 10.633 1 75.94 99 PRO A O 1
ATOM 753 N N . THR A 1 100 ? 10.156 -5.945 10.289 1 85.69 100 THR A N 1
ATOM 754 C CA . THR A 1 100 ? 9.445 -5.66 11.531 1 85.69 100 THR A CA 1
ATOM 755 C C . THR A 1 100 ? 8.5 -4.477 11.352 1 85.69 100 THR A C 1
ATOM 757 O O . THR A 1 100 ? 8.664 -3.682 10.422 1 85.69 100 THR A O 1
ATOM 760 N N . PRO A 1 101 ? 7.523 -4.371 12.258 1 83.38 101 PRO A N 1
ATOM 761 C CA . PRO A 1 101 ? 6.598 -3.242 12.164 1 83.38 101 PRO A CA 1
ATOM 762 C C . PRO A 1 101 ? 7.289 -1.893 12.328 1 83.38 101 PRO A C 1
ATOM 764 O O . PRO A 1 101 ? 6.758 -0.864 11.906 1 83.38 101 PRO A O 1
ATOM 767 N N . ASP A 1 102 ? 8.469 -1.881 12.883 1 85.88 102 ASP A N 1
ATOM 768 C CA . ASP A 1 102 ? 9.156 -0.62 13.133 1 85.88 102 ASP A CA 1
ATOM 769 C C . ASP A 1 102 ? 10.289 -0.4 12.141 1 85.88 102 ASP A C 1
ATOM 771 O O . ASP A 1 102 ? 11.133 0.483 12.328 1 85.88 102 ASP A O 1
ATOM 775 N N . ASP A 1 103 ? 10.227 -1.134 11.094 1 88.19 103 ASP A N 1
ATOM 776 C CA . ASP A 1 103 ? 11.281 -1.007 10.094 1 88.19 103 ASP A CA 1
ATOM 777 C C . ASP A 1 103 ? 11.305 0.4 9.5 1 88.19 103 ASP A C 1
ATOM 779 O O . ASP A 1 103 ? 10.312 0.858 8.93 1 88.19 103 ASP A O 1
ATOM 783 N N . ARG A 1 104 ? 12.438 1.06 9.578 1 87.69 104 ARG A N 1
ATOM 784 C CA . ARG A 1 104 ? 12.586 2.451 9.172 1 87.69 104 ARG A CA 1
ATOM 785 C C . ARG A 1 104 ? 12.336 2.615 7.676 1 87.69 104 ARG A C 1
ATOM 787 O O . ARG A 1 104 ? 11.617 3.531 7.258 1 87.69 104 ARG A O 1
ATOM 794 N N . LEU A 1 105 ? 12.938 1.745 6.898 1 88.06 105 LEU A N 1
ATOM 795 C C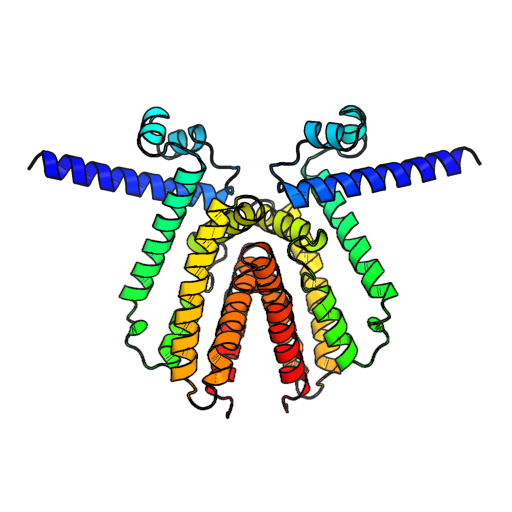A . LEU A 1 105 ? 12.805 1.84 5.449 1 88.06 105 LEU A CA 1
ATOM 796 C C . LEU A 1 105 ? 11.344 1.776 5.027 1 88.06 105 LEU A C 1
ATOM 798 O O . LEU A 1 105 ? 10.875 2.621 4.258 1 88.06 105 LEU A O 1
ATOM 802 N N . THR A 1 106 ? 10.641 0.838 5.562 1 90.12 106 THR A N 1
ATOM 803 C CA . THR A 1 106 ? 9.242 0.64 5.199 1 90.12 106 THR A CA 1
ATOM 804 C C . THR A 1 106 ? 8.391 1.817 5.664 1 90.12 106 THR A C 1
ATOM 806 O O . THR A 1 106 ? 7.504 2.271 4.938 1 90.12 106 THR A O 1
ATOM 809 N N . ARG A 1 107 ? 8.703 2.34 6.801 1 88.94 107 ARG A N 1
ATOM 810 C CA . ARG A 1 107 ? 7.922 3.449 7.336 1 88.94 107 ARG A CA 1
ATOM 811 C C . ARG A 1 107 ? 8.172 4.73 6.543 1 88.94 107 ARG A C 1
ATOM 813 O O . ARG A 1 107 ? 7.246 5.5 6.289 1 88.94 107 ARG A O 1
ATOM 820 N N . VAL A 1 108 ? 9.398 4.961 6.195 1 89.56 108 VAL A N 1
ATOM 821 C CA . VAL A 1 108 ? 9.711 6.121 5.367 1 89.56 108 VAL A CA 1
ATOM 822 C C . VAL A 1 108 ? 9.062 5.961 3.99 1 89.56 108 VAL A C 1
ATOM 824 O O . VAL A 1 108 ? 8.523 6.918 3.438 1 89.56 108 VAL A O 1
ATOM 827 N N . TRP A 1 109 ? 9.07 4.746 3.443 1 90.12 109 TRP A N 1
ATOM 828 C CA . TRP A 1 109 ? 8.43 4.461 2.164 1 90.12 109 TRP A CA 1
ATOM 829 C C . TRP A 1 109 ? 6.938 4.77 2.223 1 90.12 109 TRP A C 1
ATOM 831 O O . TRP A 1 109 ? 6.395 5.418 1.325 1 90.12 109 TRP A O 1
ATOM 841 N N . LEU A 1 110 ? 6.297 4.305 3.219 1 88.56 110 LEU A N 1
ATOM 842 C CA . LEU A 1 110 ? 4.859 4.508 3.354 1 88.56 110 LEU A CA 1
ATOM 843 C C . LEU A 1 110 ? 4.527 5.996 3.436 1 88.56 110 LEU A C 1
ATOM 845 O O . LEU A 1 110 ? 3.543 6.449 2.85 1 88.56 110 LEU A O 1
ATOM 849 N N . ALA A 1 111 ? 5.379 6.762 4.156 1 85.88 111 ALA A N 1
ATOM 850 C CA . ALA A 1 111 ? 5.191 8.211 4.227 1 85.88 111 ALA A CA 1
ATOM 851 C C . ALA A 1 111 ? 5.352 8.852 2.854 1 85.88 111 ALA A C 1
ATOM 853 O O . ALA A 1 111 ? 4.59 9.75 2.486 1 85.88 111 ALA A O 1
ATOM 854 N N . LEU A 1 112 ? 6.281 8.398 2.092 1 86.81 112 LEU A N 1
ATOM 855 C CA . LEU A 1 112 ? 6.543 8.938 0.762 1 86.81 112 LEU A CA 1
ATOM 856 C C . LEU A 1 112 ? 5.406 8.594 -0.196 1 86.81 112 LEU A C 1
ATOM 858 O O . LEU A 1 112 ? 5.012 9.422 -1.021 1 86.81 112 LEU A O 1
ATOM 862 N N . VAL A 1 113 ? 4.906 7.363 -0.106 1 88.12 113 VAL A N 1
ATOM 863 C CA . VAL A 1 113 ? 3.834 6.93 -0.996 1 88.12 113 VAL A CA 1
ATOM 864 C C . VAL A 1 113 ? 2.574 7.75 -0.722 1 88.12 113 VAL A C 1
ATOM 866 O O . VAL A 1 113 ? 1.849 8.109 -1.651 1 88.12 113 VAL A O 1
ATOM 869 N N . ALA A 1 114 ? 2.303 7.977 0.523 1 83.19 114 ALA A N 1
ATOM 870 C CA . ALA A 1 114 ? 1.164 8.82 0.879 1 83.19 114 ALA A CA 1
ATOM 871 C C . ALA A 1 114 ? 1.305 10.211 0.275 1 83.19 114 ALA A C 1
ATOM 873 O O . ALA A 1 114 ? 0.338 10.766 -0.253 1 83.19 114 ALA A O 1
ATOM 874 N N . ARG A 1 115 ? 2.5 10.719 0.323 1 83.31 115 ARG A N 1
ATOM 875 C CA . ARG A 1 115 ? 2.758 12.039 -0.241 1 83.31 115 ARG A CA 1
ATOM 876 C C . ARG A 1 115 ? 2.664 12.016 -1.763 1 83.31 115 ARG A C 1
ATOM 878 O O . ARG A 1 115 ? 2.229 12.992 -2.379 1 83.31 115 ARG A O 1
ATOM 885 N N . ALA A 1 116 ? 3.045 10.953 -2.336 1 87.06 116 ALA A N 1
ATOM 886 C CA . ALA A 1 116 ? 3.08 10.797 -3.787 1 87.06 116 ALA A CA 1
ATOM 887 C C . ALA A 1 116 ? 1.684 10.93 -4.387 1 87.06 116 ALA A C 1
ATOM 889 O O . ALA A 1 116 ? 1.537 11.234 -5.574 1 87.06 116 ALA A O 1
ATOM 890 N N . THR A 1 117 ? 0.642 10.789 -3.604 1 83.12 117 THR A N 1
ATOM 891 C CA . THR A 1 117 ? -0.729 10.875 -4.094 1 83.12 117 THR A CA 1
ATOM 892 C C . THR A 1 117 ? -1.067 12.312 -4.488 1 83.12 117 THR A C 1
ATOM 894 O O . THR A 1 117 ? -2.008 12.547 -5.246 1 83.12 117 THR A O 1
ATOM 897 N N . HIS A 1 118 ? -0.274 13.281 -3.98 1 79.56 118 HIS A N 1
ATOM 898 C CA . HIS A 1 118 ? -0.62 14.672 -4.258 1 79.56 118 HIS A CA 1
ATOM 899 C C . HIS A 1 118 ? 0.625 15.5 -4.551 1 79.56 118 HIS A C 1
ATOM 901 O O . HIS A 1 118 ? 0.573 16.734 -4.539 1 79.56 118 HIS A O 1
ATOM 907 N N . ASP A 1 119 ? 1.741 14.906 -4.688 1 82.56 119 ASP A N 1
ATOM 908 C CA . ASP A 1 119 ? 3.012 15.539 -5.02 1 82.56 119 ASP A CA 1
ATOM 909 C C . ASP A 1 119 ? 3.654 14.883 -6.238 1 82.56 119 ASP A C 1
ATOM 911 O O . ASP A 1 119 ? 4.238 13.797 -6.129 1 82.56 119 ASP A O 1
ATOM 915 N N . ARG A 1 120 ? 3.629 15.547 -7.293 1 84.12 120 ARG A N 1
ATOM 916 C CA . ARG A 1 120 ? 4.031 14.961 -8.57 1 84.12 120 ARG A CA 1
ATOM 917 C C . ARG A 1 120 ? 5.523 14.641 -8.57 1 84.12 120 ARG A C 1
ATOM 919 O O . ARG A 1 120 ? 5.949 13.68 -9.219 1 84.12 120 ARG A O 1
ATOM 926 N N . GLU A 1 121 ? 6.27 15.438 -7.887 1 85.62 121 GLU A N 1
ATOM 927 C CA . GLU A 1 121 ? 7.707 15.195 -7.848 1 85.62 121 GLU A CA 1
ATOM 928 C C . GLU A 1 121 ? 8.031 13.93 -7.062 1 85.62 121 GLU A C 1
ATOM 930 O O . GLU A 1 121 ? 8.852 13.117 -7.492 1 85.62 121 GLU A O 1
ATOM 935 N N . ILE A 1 122 ? 7.379 13.711 -5.977 1 86.06 122 ILE A N 1
ATOM 936 C CA . ILE A 1 122 ? 7.57 12.516 -5.16 1 86.06 122 ILE A CA 1
ATOM 937 C C . ILE A 1 122 ? 7.031 11.297 -5.898 1 86.06 122 ILE A C 1
ATOM 939 O O . ILE A 1 122 ? 7.641 10.227 -5.867 1 86.06 122 ILE A O 1
ATOM 943 N N . ALA A 1 123 ? 5.961 11.5 -6.613 1 88.12 123 ALA A N 1
ATOM 944 C CA . ALA A 1 123 ? 5.387 10.414 -7.398 1 88.12 123 ALA A CA 1
ATOM 945 C C . ALA A 1 123 ? 6.348 9.953 -8.492 1 88.12 123 ALA A C 1
ATOM 947 O O . ALA A 1 123 ? 6.484 8.758 -8.742 1 88.12 123 ALA A O 1
ATOM 948 N N . ALA A 1 124 ? 6.996 10.906 -9.133 1 89.19 124 ALA A N 1
ATOM 949 C CA . ALA A 1 124 ? 7.938 10.578 -10.203 1 89.19 124 ALA A CA 1
ATOM 950 C C . ALA A 1 124 ? 9.125 9.781 -9.664 1 89.19 124 ALA A C 1
ATOM 952 O O . ALA A 1 124 ? 9.586 8.836 -10.305 1 89.19 124 ALA A O 1
ATOM 953 N N . LEU A 1 125 ? 9.539 10.172 -8.539 1 85.62 125 LEU A N 1
ATOM 954 C CA . LEU A 1 125 ? 10.641 9.453 -7.902 1 85.62 125 LEU A CA 1
ATOM 955 C C . LEU A 1 125 ? 10.227 8.031 -7.543 1 85.62 125 LEU A C 1
ATOM 957 O O . LEU A 1 125 ? 10.953 7.074 -7.828 1 85.62 125 LEU A O 1
ATOM 961 N N . HIS A 1 126 ? 9.109 7.895 -6.918 1 89.12 126 HIS A N 1
ATOM 962 C CA . HIS A 1 126 ? 8.578 6.582 -6.547 1 89.12 126 HIS A CA 1
ATOM 963 C C . HIS A 1 126 ? 8.422 5.688 -7.773 1 89.12 126 HIS A C 1
ATOM 965 O O . HIS A 1 126 ? 8.852 4.531 -7.762 1 89.12 126 HIS A O 1
ATOM 971 N N . ARG A 1 127 ? 7.949 6.238 -8.805 1 91.69 127 ARG A N 1
ATOM 972 C CA . ARG A 1 127 ? 7.715 5.496 -10.039 1 91.69 127 ARG A CA 1
ATOM 973 C C . ARG A 1 127 ? 9.023 4.969 -10.625 1 91.69 127 ARG A C 1
ATOM 975 O O . ARG A 1 127 ? 9.102 3.811 -11.031 1 91.69 127 ARG A O 1
ATOM 982 N N . THR A 1 128 ? 9.977 5.805 -10.68 1 91.12 128 THR A N 1
ATOM 983 C CA . THR A 1 128 ? 11.266 5.406 -11.242 1 91.12 128 THR A CA 1
ATOM 984 C C . THR A 1 128 ? 11.875 4.27 -10.438 1 91.12 128 THR A C 1
ATOM 986 O O . THR A 1 128 ? 12.328 3.268 -11 1 91.12 128 THR A O 1
ATOM 989 N N . GLN A 1 129 ? 11.844 4.383 -9.195 1 89.56 129 GLN A N 1
ATOM 990 C CA . GLN A 1 129 ? 12.438 3.373 -8.328 1 89.56 129 GLN A CA 1
ATOM 991 C C . GLN A 1 129 ? 11.672 2.057 -8.406 1 89.56 129 GLN A C 1
ATOM 993 O O . GLN A 1 129 ? 12.273 0.982 -8.438 1 89.56 129 GLN A O 1
ATOM 998 N N . TRP A 1 130 ? 10.398 2.115 -8.414 1 94.12 130 TRP A N 1
ATOM 999 C CA . TRP A 1 130 ? 9.594 0.9 -8.445 1 94.12 130 TRP A CA 1
ATOM 1000 C C . TRP A 1 130 ? 9.641 0.245 -9.82 1 94.12 130 TRP A C 1
ATOM 1002 O O . TRP A 1 130 ? 9.594 -0.982 -9.93 1 94.12 130 TRP A O 1
ATOM 1012 N N . ARG A 1 131 ? 9.82 1.08 -10.828 1 95.25 131 ARG A N 1
ATOM 1013 C CA . ARG A 1 131 ? 10.047 0.519 -12.156 1 95.25 131 ARG A CA 1
ATOM 1014 C C . ARG A 1 131 ? 11.344 -0.283 -12.195 1 95.25 131 ARG A C 1
ATOM 1016 O O . ARG A 1 131 ? 11.383 -1.392 -12.734 1 95.25 131 ARG A O 1
ATOM 1023 N N . GLU A 1 132 ? 12.344 0.297 -11.617 1 92.88 132 GLU A N 1
ATOM 1024 C CA . GLU A 1 132 ? 13.633 -0.388 -11.578 1 92.88 132 GLU A CA 1
ATOM 1025 C C . GLU A 1 132 ? 13.547 -1.68 -10.773 1 92.88 132 GLU A C 1
ATOM 1027 O O . GLU A 1 132 ? 14.102 -2.707 -11.172 1 92.88 132 GLU A O 1
ATOM 1032 N N . THR A 1 133 ? 12.898 -1.658 -9.656 1 93.38 133 THR A N 1
ATOM 1033 C CA . THR A 1 133 ? 12.727 -2.834 -8.812 1 93.38 133 THR A CA 1
ATOM 1034 C C . THR A 1 133 ? 11.922 -3.908 -9.531 1 93.38 133 THR A C 1
ATOM 1036 O O . THR A 1 133 ? 12.281 -5.086 -9.508 1 93.38 133 THR A O 1
ATOM 1039 N N . GLU A 1 134 ? 10.867 -3.496 -10.203 1 97.25 134 GLU A N 1
ATOM 1040 C CA . GLU A 1 134 ? 10.039 -4.43 -10.969 1 97.25 134 GLU A CA 1
ATOM 1041 C C . GLU A 1 134 ? 10.852 -5.102 -12.07 1 97.25 134 GLU A C 1
ATOM 1043 O O . GLU A 1 134 ? 10.727 -6.309 -12.289 1 97.25 134 GLU A O 1
ATOM 1048 N N . GLU A 1 135 ? 11.656 -4.281 -12.75 1 97 135 GLU A N 1
ATOM 1049 C CA . GLU A 1 135 ? 12.492 -4.816 -13.82 1 97 135 GLU A CA 1
ATOM 1050 C C . GLU A 1 135 ? 13.477 -5.848 -13.281 1 97 135 GLU A C 1
ATOM 1052 O O . GLU A 1 135 ? 13.703 -6.887 -13.914 1 97 135 GLU A O 1
ATOM 1057 N N . LEU A 1 136 ? 14.047 -5.559 -12.164 1 94.12 136 LEU A N 1
ATOM 1058 C CA . LEU A 1 136 ? 14.945 -6.508 -11.523 1 94.12 136 LEU A CA 1
ATOM 1059 C C . LEU A 1 136 ? 14.219 -7.801 -11.172 1 94.12 136 LEU A C 1
ATOM 1061 O O . LEU A 1 136 ? 14.703 -8.898 -11.461 1 94.12 136 LEU A O 1
ATOM 1065 N N . LEU A 1 137 ? 13.07 -7.727 -10.57 1 96.88 137 LEU A N 1
ATOM 1066 C CA . LEU A 1 137 ? 12.281 -8.898 -10.203 1 96.88 137 LEU A CA 1
ATOM 1067 C C . LEU A 1 137 ? 11.906 -9.703 -11.438 1 96.88 137 LEU A C 1
ATOM 1069 O O . LEU A 1 137 ? 11.977 -10.938 -11.422 1 96.88 137 LEU A O 1
ATOM 1073 N N . ALA A 1 138 ? 11.492 -8.984 -12.5 1 98.31 138 ALA A N 1
ATOM 1074 C CA . ALA A 1 138 ? 11.117 -9.672 -13.734 1 98.31 138 ALA A CA 1
ATOM 1075 C C . ALA A 1 138 ? 12.273 -10.484 -14.289 1 98.31 138 ALA A C 1
ATOM 1077 O O . ALA A 1 138 ? 12.086 -11.617 -14.734 1 98.31 138 ALA A O 1
ATOM 1078 N N . THR A 1 139 ? 13.438 -9.891 -14.242 1 97.56 139 THR A N 1
ATOM 1079 C CA . THR A 1 139 ? 14.633 -10.562 -14.734 1 97.56 139 THR A CA 1
ATOM 1080 C C . THR A 1 139 ? 14.922 -11.82 -13.922 1 97.56 139 THR A C 1
ATOM 1082 O O . THR A 1 139 ? 15.18 -12.891 -14.484 1 97.56 139 THR A O 1
ATOM 1085 N N . VAL A 1 140 ? 14.859 -11.734 -12.648 1 97.25 140 VAL A N 1
ATOM 1086 C CA . VAL A 1 140 ? 15.141 -12.867 -11.766 1 97.25 140 VAL A CA 1
ATOM 1087 C C . VAL A 1 140 ? 14.055 -13.93 -11.938 1 97.25 140 VAL A C 1
ATOM 1089 O O . VAL A 1 140 ? 14.359 -15.125 -12 1 97.25 140 VAL A O 1
ATOM 1092 N N . LEU A 1 141 ? 12.797 -13.523 -12.031 1 98 141 LEU A N 1
ATOM 1093 C CA . LEU A 1 141 ? 11.688 -14.453 -12.195 1 98 141 LEU A CA 1
ATOM 1094 C C . LEU A 1 141 ? 11.852 -15.266 -13.477 1 98 141 LEU A C 1
ATOM 1096 O O . LEU A 1 141 ? 11.609 -16.469 -13.484 1 98 141 LEU A O 1
ATOM 1100 N N . ALA A 1 142 ? 12.258 -14.594 -14.562 1 97.94 142 ALA A N 1
ATOM 1101 C CA . ALA A 1 142 ? 12.477 -15.273 -15.836 1 97.94 142 ALA A CA 1
ATOM 1102 C C . ALA A 1 142 ? 13.609 -16.297 -15.719 1 97.94 142 ALA A C 1
ATOM 1104 O O . ALA A 1 142 ? 13.57 -17.344 -16.359 1 97.94 142 ALA A O 1
ATOM 1105 N N . ARG A 1 143 ? 14.633 -15.977 -14.914 1 97.06 143 ARG A N 1
ATOM 1106 C CA . ARG A 1 143 ? 15.75 -16.891 -14.703 1 97.06 143 ARG A CA 1
ATOM 1107 C C . ARG A 1 143 ? 15.328 -18.094 -13.852 1 97.06 143 ARG A C 1
ATOM 1109 O O . ARG A 1 143 ? 15.82 -19.203 -14.039 1 97.06 143 ARG A O 1
ATOM 1116 N N . VAL A 1 144 ? 14.445 -17.891 -12.914 1 97.38 144 VAL A N 1
ATOM 1117 C CA . VAL A 1 144 ? 13.961 -18.938 -12.023 1 97.38 144 VAL A CA 1
ATOM 1118 C C . VAL A 1 144 ? 13.094 -19.922 -12.805 1 97.38 144 VAL A C 1
ATOM 1120 O O . VAL A 1 144 ? 13.141 -21.125 -12.562 1 97.38 144 VAL A O 1
ATOM 1123 N N . ASN A 1 145 ? 12.305 -19.406 -13.703 1 97.25 145 ASN A N 1
ATOM 1124 C CA . ASN A 1 145 ? 11.391 -20.219 -14.508 1 97.25 145 ASN A CA 1
ATOM 1125 C C . ASN A 1 145 ? 11.359 -19.734 -15.953 1 97.25 145 ASN A C 1
ATOM 1127 O O . ASN A 1 145 ? 10.422 -19.062 -16.375 1 97.25 145 ASN A O 1
ATOM 1131 N N . PRO A 1 146 ? 12.312 -20.219 -16.734 1 96.38 146 PRO A N 1
ATOM 1132 C CA . PRO A 1 146 ? 12.43 -19.75 -18.125 1 96.38 146 PRO A CA 1
ATOM 1133 C C . PRO A 1 146 ? 11.195 -20.109 -18.953 1 96.38 146 PRO A C 1
ATOM 1135 O O . PRO A 1 146 ? 10.859 -19.375 -19.891 1 96.38 146 PRO A O 1
ATOM 1138 N N . ALA A 1 147 ? 10.492 -21.172 -18.656 1 96.25 147 ALA A N 1
ATOM 1139 C CA . ALA A 1 147 ? 9.312 -21.594 -19.406 1 96.25 147 ALA A CA 1
ATOM 1140 C C . ALA A 1 147 ? 8.188 -20.562 -19.281 1 96.25 147 ALA A C 1
ATOM 1142 O O . ALA A 1 147 ? 7.312 -20.484 -20.141 1 96.25 147 ALA A O 1
ATOM 1143 N N . ARG A 1 148 ? 8.258 -19.734 -18.281 1 95.88 148 ARG A N 1
ATOM 1144 C CA . ARG A 1 148 ? 7.215 -18.734 -18.047 1 95.88 148 ARG A CA 1
ATOM 1145 C C . ARG A 1 148 ? 7.773 -17.312 -18.156 1 95.88 148 ARG A C 1
ATOM 1147 O O . ARG A 1 148 ? 7.246 -16.391 -17.547 1 95.88 148 ARG A O 1
ATOM 1154 N N . ALA A 1 149 ? 8.844 -17.172 -18.875 1 96.62 149 ALA A N 1
ATOM 1155 C CA . ALA A 1 149 ? 9.523 -15.883 -19.016 1 96.62 149 ALA A CA 1
ATOM 1156 C C . ALA A 1 149 ? 8.578 -14.828 -19.578 1 96.62 149 ALA A C 1
ATOM 1158 O O . ALA A 1 149 ? 8.664 -13.648 -19.219 1 96.62 149 ALA A O 1
ATOM 1159 N N . ALA A 1 150 ? 7.637 -15.195 -20.406 1 96.31 150 ALA A N 1
ATOM 1160 C CA . ALA A 1 150 ? 6.703 -14.266 -21.047 1 96.31 150 ALA A CA 1
ATOM 1161 C C . ALA A 1 150 ? 5.773 -13.641 -20.016 1 96.31 150 ALA A C 1
ATOM 1163 O O . ALA A 1 150 ? 5.246 -12.547 -20.219 1 96.31 150 ALA A O 1
ATOM 1164 N N . GLU A 1 151 ? 5.605 -14.305 -18.844 1 96.56 151 GLU A N 1
ATOM 1165 C CA . GLU A 1 151 ? 4.703 -13.844 -17.797 1 96.56 151 GLU A CA 1
ATOM 1166 C C . GLU A 1 151 ? 5.457 -13.078 -16.703 1 96.56 151 GLU A C 1
ATOM 1168 O O . GLU A 1 151 ? 4.852 -12.562 -15.766 1 96.56 151 GLU A O 1
ATOM 1173 N N . SER A 1 152 ? 6.801 -12.984 -16.844 1 97.62 152 SER A N 1
ATOM 1174 C CA . SER A 1 152 ? 7.641 -12.492 -15.75 1 97.62 152 SER A CA 1
ATOM 1175 C C . SER A 1 152 ? 7.352 -11.031 -15.438 1 97.62 152 SER A C 1
ATOM 1177 O O . SER A 1 152 ? 7.438 -10.602 -14.281 1 97.62 152 SER A O 1
ATOM 1179 N N . SER A 1 153 ? 6.992 -10.242 -16.438 1 97.38 153 SER A N 1
ATOM 1180 C CA . SER A 1 153 ? 6.707 -8.828 -16.219 1 97.38 153 SER A CA 1
ATOM 1181 C C . SER A 1 153 ? 5.5 -8.641 -15.305 1 97.38 153 SER A C 1
ATOM 1183 O O . SER A 1 153 ? 5.598 -7.984 -14.266 1 97.38 153 SER A O 1
ATOM 1185 N N . ASP A 1 154 ? 4.402 -9.281 -15.609 1 97.75 154 ASP A N 1
ATOM 1186 C CA . ASP A 1 154 ? 3.205 -9.188 -14.781 1 97.75 154 ASP A CA 1
ATOM 1187 C C . ASP A 1 154 ? 3.418 -9.875 -13.43 1 97.75 154 ASP A C 1
ATOM 1189 O O . ASP A 1 154 ? 2.902 -9.422 -12.406 1 97.75 154 ASP A O 1
ATOM 1193 N N . ALA A 1 155 ? 4.188 -10.953 -13.5 1 97.88 155 ALA A N 1
ATOM 1194 C CA . ALA A 1 155 ? 4.492 -11.633 -12.242 1 97.88 155 ALA A CA 1
ATOM 1195 C C . ALA A 1 155 ? 5.305 -10.742 -11.312 1 97.88 155 ALA A C 1
ATOM 1197 O O . ALA A 1 155 ? 5.09 -10.742 -10.094 1 97.88 155 ALA A O 1
ATOM 1198 N N . ALA A 1 156 ? 6.234 -9.992 -11.867 1 98.5 156 ALA A N 1
ATOM 1199 C CA . ALA A 1 156 ? 7.039 -9.062 -11.078 1 98.5 156 ALA A CA 1
ATOM 1200 C C . ALA A 1 156 ? 6.168 -7.969 -10.469 1 98.5 156 ALA A C 1
ATOM 1202 O O . ALA A 1 156 ? 6.324 -7.621 -9.297 1 98.5 156 ALA A O 1
ATOM 1203 N N . ALA A 1 157 ? 5.258 -7.43 -11.289 1 98.44 157 ALA A N 1
ATOM 1204 C CA . ALA A 1 157 ? 4.324 -6.418 -10.797 1 98.44 157 ALA A CA 1
ATOM 1205 C C . ALA A 1 157 ? 3.439 -6.977 -9.688 1 98.44 157 ALA A C 1
ATOM 1207 O O . ALA A 1 157 ? 3.186 -6.305 -8.688 1 98.44 157 ALA A O 1
ATOM 1208 N N . GLU A 1 158 ? 2.973 -8.188 -9.883 1 98.56 158 GLU A N 1
ATOM 1209 C CA . GLU A 1 158 ? 2.15 -8.859 -8.891 1 98.56 158 GLU A CA 1
ATOM 1210 C C . GLU A 1 158 ? 2.908 -9.039 -7.574 1 98.56 158 GLU A C 1
ATOM 1212 O O . GLU A 1 158 ? 2.396 -8.695 -6.508 1 98.56 158 GLU A O 1
ATOM 1217 N N . LEU A 1 159 ? 4.098 -9.562 -7.676 1 98.44 159 LEU A N 1
ATOM 1218 C CA . LEU A 1 159 ? 4.902 -9.797 -6.484 1 98.44 159 LEU A CA 1
ATOM 1219 C C . LEU A 1 159 ? 5.207 -8.484 -5.766 1 98.44 159 LEU A C 1
ATOM 1221 O O . LEU A 1 159 ? 5.074 -8.398 -4.543 1 98.44 159 LEU A O 1
ATOM 1225 N N . LEU A 1 160 ? 5.605 -7.496 -6.516 1 97.81 160 LEU A N 1
ATOM 1226 C CA . LEU A 1 160 ? 5.938 -6.203 -5.93 1 97.81 160 LEU A CA 1
ATOM 1227 C C . LEU A 1 160 ? 4.723 -5.594 -5.234 1 97.81 160 LEU A C 1
ATOM 1229 O O . LEU A 1 160 ? 4.832 -5.094 -4.113 1 97.81 160 LEU A O 1
ATOM 1233 N N . ALA A 1 161 ? 3.574 -5.645 -5.871 1 97.88 161 ALA A N 1
ATOM 1234 C CA . ALA A 1 161 ? 2.342 -5.148 -5.266 1 97.88 161 ALA A CA 1
ATOM 1235 C C . ALA A 1 161 ? 1.99 -5.938 -4.008 1 97.88 161 ALA A C 1
ATOM 1237 O O . ALA A 1 161 ? 1.581 -5.355 -2.998 1 97.88 161 ALA A O 1
ATOM 1238 N N . LEU A 1 162 ? 2.125 -7.203 -4.113 1 98.31 162 LEU A N 1
ATOM 1239 C CA . LEU A 1 162 ? 1.878 -8.062 -2.959 1 98.31 162 LEU A CA 1
ATOM 1240 C C . LEU A 1 162 ? 2.775 -7.668 -1.789 1 98.31 162 LEU A C 1
ATOM 1242 O O . LEU A 1 162 ? 2.297 -7.496 -0.665 1 98.31 162 LEU A O 1
ATOM 1246 N N . LEU A 1 163 ? 4.027 -7.508 -2.055 1 97.06 163 LEU A N 1
ATOM 1247 C CA . LEU A 1 163 ? 4.988 -7.172 -1.01 1 97.06 163 LEU A CA 1
ATOM 1248 C C . LEU A 1 163 ? 4.688 -5.797 -0.417 1 97.06 163 LEU A C 1
ATOM 1250 O O . LEU A 1 163 ? 4.805 -5.602 0.795 1 97.06 163 LEU A O 1
ATOM 1254 N N . ASP A 1 164 ? 4.316 -4.875 -1.271 1 95.56 164 ASP A N 1
ATOM 1255 C CA . ASP A 1 164 ? 3.895 -3.568 -0.778 1 95.56 164 ASP A CA 1
ATOM 1256 C C . ASP A 1 164 ? 2.703 -3.693 0.168 1 95.56 164 ASP A C 1
ATOM 1258 O O . ASP A 1 164 ? 2.705 -3.115 1.257 1 95.56 164 ASP A O 1
ATOM 1262 N N . GLY A 1 165 ? 1.702 -4.434 -0.255 1 96.25 165 GLY A N 1
ATOM 1263 C CA . GLY A 1 165 ? 0.528 -4.625 0.582 1 96.25 165 GLY A CA 1
ATOM 1264 C C . GLY A 1 165 ? 0.841 -5.305 1.902 1 96.25 165 GLY A C 1
ATOM 1265 O O . GLY A 1 165 ? 0.323 -4.906 2.949 1 96.25 165 GLY A O 1
ATOM 1266 N N . LEU A 1 166 ? 1.701 -6.281 1.888 1 97.06 166 LEU A N 1
ATOM 1267 C CA . LEU A 1 166 ? 2.094 -6.984 3.104 1 97.06 166 LEU A CA 1
ATOM 1268 C C . LEU A 1 166 ? 2.887 -6.07 4.027 1 97.06 166 LEU A C 1
ATOM 1270 O O . LEU A 1 166 ? 2.721 -6.117 5.25 1 97.06 166 LEU A O 1
ATOM 1274 N N . ALA A 1 167 ? 3.768 -5.305 3.457 1 94.06 167 ALA A N 1
ATOM 1275 C CA . ALA A 1 167 ? 4.562 -4.371 4.254 1 94.06 167 ALA A CA 1
ATOM 1276 C C . ALA A 1 167 ? 3.666 -3.375 4.984 1 94.06 167 ALA A C 1
ATOM 1278 O O . ALA A 1 167 ? 3.836 -3.141 6.184 1 94.06 167 ALA A O 1
ATOM 1279 N N . ILE A 1 168 ? 2.717 -2.855 4.301 1 92.31 168 ILE A N 1
ATOM 1280 C CA . ILE A 1 168 ? 1.773 -1.92 4.898 1 92.31 168 ILE A CA 1
ATOM 1281 C C . ILE A 1 168 ? 0.993 -2.615 6.012 1 92.31 168 ILE A C 1
ATOM 1283 O O . ILE A 1 168 ? 0.85 -2.074 7.109 1 92.31 168 ILE A O 1
ATOM 1287 N N . ALA A 1 169 ? 0.544 -3.777 5.746 1 94.56 169 ALA A N 1
ATOM 1288 C CA . ALA A 1 169 ? -0.267 -4.512 6.715 1 94.56 169 ALA A CA 1
ATOM 1289 C C . ALA A 1 169 ? 0.533 -4.82 7.977 1 94.56 169 ALA A C 1
ATOM 1291 O O . ALA A 1 169 ? 0.019 -4.699 9.094 1 94.56 169 ALA A O 1
ATOM 1292 N N . THR A 1 170 ? 1.805 -5.195 7.816 1 94.31 170 THR A N 1
ATOM 1293 C CA . THR A 1 170 ? 2.635 -5.535 8.969 1 94.31 170 THR A CA 1
ATOM 1294 C C . THR A 1 170 ? 2.846 -4.312 9.859 1 94.31 170 THR A C 1
ATOM 1296 O O . THR A 1 170 ? 2.916 -4.438 11.086 1 94.31 170 THR A O 1
ATOM 1299 N N . ILE A 1 171 ? 2.842 -3.172 9.281 1 90.44 171 ILE A N 1
ATOM 1300 C CA . ILE A 1 171 ? 3.08 -1.941 10.023 1 90.44 171 ILE A CA 1
ATOM 1301 C C . ILE A 1 171 ? 1.788 -1.489 10.703 1 90.44 171 ILE A C 1
ATOM 1303 O O . ILE A 1 171 ? 1.791 -1.126 11.883 1 90.44 171 ILE A O 1
ATOM 1307 N N . THR A 1 172 ? 0.678 -1.552 10.008 1 90.44 172 THR A N 1
ATOM 1308 C CA . THR A 1 172 ? -0.549 -0.92 10.477 1 90.44 172 THR A CA 1
ATOM 1309 C C . THR A 1 172 ? -1.426 -1.926 11.219 1 90.44 172 THR A C 1
ATOM 1311 O O . THR A 1 172 ? -2.238 -1.544 12.062 1 90.44 172 THR A O 1
ATOM 1314 N N . GLU A 1 173 ? -1.271 -3.191 10.836 1 92.5 173 GLU A N 1
ATOM 1315 C CA . GLU A 1 173 ? -2.119 -4.246 11.383 1 92.5 173 GLU A CA 1
ATOM 1316 C C . GLU A 1 173 ? -1.299 -5.48 11.742 1 92.5 173 GLU A C 1
ATOM 1318 O O . GLU A 1 173 ? -1.572 -6.578 11.25 1 92.5 173 GLU A O 1
ATOM 1323 N N . PRO A 1 174 ? -0.428 -5.379 12.711 1 91 174 PRO A N 1
ATOM 1324 C CA . PRO A 1 174 ? 0.492 -6.488 12.977 1 91 174 PRO A CA 1
ATOM 1325 C C . PRO A 1 174 ? -0.204 -7.695 13.602 1 91 174 PRO A C 1
ATOM 1327 O O . PRO A 1 174 ? 0.317 -8.812 13.539 1 91 174 PRO A O 1
ATOM 1330 N N . THR A 1 175 ? -1.392 -7.531 14.188 1 92.44 175 THR A N 1
ATOM 1331 C CA . THR A 1 175 ? -2.102 -8.664 14.766 1 92.44 175 THR A CA 1
ATOM 1332 C C . THR A 1 175 ? -2.826 -9.461 13.688 1 92.44 175 THR A C 1
ATOM 1334 O O . THR A 1 175 ? -3.057 -10.664 13.844 1 92.44 175 THR A O 1
ATOM 1337 N N . ARG A 1 176 ? -3.137 -8.781 12.625 1 94.06 176 ARG A N 1
ATOM 1338 C CA . ARG A 1 176 ? -3.758 -9.477 11.508 1 94.06 176 ARG A CA 1
ATOM 1339 C C . ARG A 1 176 ? -2.703 -10.094 10.586 1 94.06 176 ARG A C 1
ATOM 1341 O O . ARG A 1 176 ? -2.805 -11.258 10.211 1 94.06 176 ARG A O 1
ATOM 1348 N N . ILE A 1 177 ? -1.685 -9.273 10.25 1 96.5 177 ILE A N 1
ATOM 1349 C CA . ILE A 1 177 ? -0.559 -9.727 9.438 1 96.5 177 ILE A CA 1
ATOM 1350 C C . ILE A 1 177 ? 0.743 -9.547 10.219 1 96.5 177 ILE A C 1
ATOM 1352 O O . ILE A 1 177 ? 1.36 -8.477 10.172 1 96.5 177 ILE A O 1
ATOM 1356 N N . SER A 1 178 ? 1.157 -10.57 10.938 1 95.44 178 SER A N 1
ATOM 1357 C CA . SER A 1 178 ? 2.461 -10.555 11.594 1 95.44 178 SER A CA 1
ATOM 1358 C C . SER A 1 178 ? 3.592 -10.648 10.57 1 95.44 178 SER A C 1
ATOM 1360 O O . SER A 1 178 ? 3.377 -11.078 9.438 1 95.44 178 SER A O 1
ATOM 1362 N N . PRO A 1 179 ? 4.805 -10.242 10.961 1 95 179 PRO A N 1
ATOM 1363 C CA . PRO A 1 179 ? 5.945 -10.422 10.062 1 95 179 PRO A CA 1
ATOM 1364 C C . PRO A 1 179 ? 6.117 -11.875 9.609 1 95 179 PRO A C 1
ATOM 1366 O O . PRO A 1 179 ? 6.438 -12.125 8.445 1 95 179 PRO A O 1
ATOM 1369 N N . GLU A 1 180 ? 5.859 -12.805 10.461 1 95.75 180 GLU A N 1
ATOM 1370 C CA . GLU A 1 180 ? 5.988 -14.219 10.125 1 95.75 180 GLU A CA 1
ATOM 1371 C C . GLU A 1 180 ? 4.953 -14.641 9.086 1 95.75 180 GLU A C 1
ATOM 1373 O O . GLU A 1 180 ? 5.27 -15.375 8.148 1 95.75 180 GLU A O 1
ATOM 1378 N N . ARG A 1 181 ? 3.689 -14.203 9.281 1 97.19 181 ARG A N 1
ATOM 1379 C CA . ARG A 1 181 ? 2.641 -14.531 8.32 1 97.19 181 ARG A CA 1
ATOM 1380 C C . ARG A 1 181 ? 2.936 -13.914 6.957 1 97.19 181 ARG A C 1
ATOM 1382 O O . ARG A 1 181 ? 2.748 -14.562 5.922 1 97.19 181 ARG A O 1
ATOM 1389 N N . ALA A 1 182 ? 3.426 -12.664 6.953 1 97.44 182 ALA A N 1
ATOM 1390 C CA . ALA A 1 182 ? 3.791 -11.992 5.711 1 97.44 182 ALA A CA 1
ATOM 1391 C C . ALA A 1 182 ? 4.883 -12.758 4.969 1 97.44 182 ALA A C 1
ATOM 1393 O O . ALA A 1 182 ? 4.785 -12.977 3.76 1 97.44 182 ALA A O 1
ATOM 1394 N N . ARG A 1 183 ? 5.855 -13.195 5.711 1 96.19 183 ARG A N 1
ATOM 1395 C CA . ARG A 1 183 ? 6.957 -13.945 5.125 1 96.19 183 ARG A CA 1
ATOM 1396 C C . ARG A 1 183 ? 6.465 -15.273 4.543 1 96.19 183 ARG A C 1
ATOM 1398 O O . ARG A 1 183 ? 6.883 -15.664 3.453 1 96.19 183 ARG A O 1
ATOM 1405 N N . ARG A 1 184 ? 5.617 -15.906 5.293 1 96.88 184 ARG A N 1
ATOM 1406 C CA . ARG A 1 184 ? 5.074 -17.172 4.824 1 96.88 184 ARG A CA 1
ATOM 1407 C C . ARG A 1 184 ? 4.312 -17 3.518 1 96.88 184 ARG A C 1
ATOM 1409 O O . ARG A 1 184 ? 4.477 -17.781 2.58 1 96.88 184 ARG A O 1
ATOM 1416 N N . ILE A 1 185 ? 3.531 -16 3.432 1 97.81 185 ILE A N 1
ATOM 1417 C CA . ILE A 1 185 ? 2.734 -15.727 2.24 1 97.81 185 ILE A CA 1
ATOM 1418 C C . ILE A 1 185 ? 3.658 -15.414 1.063 1 97.81 185 ILE A C 1
ATOM 1420 O O . ILE A 1 185 ? 3.484 -15.961 -0.029 1 97.81 185 ILE A O 1
ATOM 1424 N N . ALA A 1 186 ? 4.637 -14.555 1.279 1 97.62 186 ALA A N 1
ATOM 1425 C CA . ALA A 1 186 ? 5.574 -14.172 0.224 1 97.62 186 ALA A CA 1
ATOM 1426 C C . ALA A 1 186 ? 6.375 -15.383 -0.255 1 97.62 186 ALA A C 1
ATOM 1428 O O . ALA A 1 186 ? 6.582 -15.555 -1.458 1 97.62 186 ALA A O 1
ATOM 1429 N N . ARG A 1 187 ? 6.82 -16.172 0.691 1 96.06 187 ARG A N 1
ATOM 1430 C CA . ARG A 1 187 ? 7.59 -17.375 0.346 1 96.06 187 ARG A CA 1
ATOM 1431 C C . ARG A 1 187 ? 6.742 -18.359 -0.457 1 96.06 187 ARG A C 1
ATOM 1433 O O . ARG A 1 187 ? 7.23 -18.969 -1.408 1 96.06 187 ARG A O 1
ATOM 1440 N N . THR A 1 188 ? 5.527 -18.547 -0.029 1 95.69 188 THR A N 1
ATOM 1441 C CA . THR A 1 188 ? 4.621 -19.422 -0.764 1 95.69 188 THR A CA 1
ATOM 1442 C C . THR A 1 188 ? 4.449 -18.938 -2.201 1 95.69 188 THR A C 1
ATOM 1444 O O . THR A 1 188 ? 4.449 -19.734 -3.135 1 95.69 188 THR A O 1
ATOM 1447 N N . TRP A 1 189 ? 4.301 -17.641 -2.387 1 96.81 189 TRP A N 1
ATOM 1448 C CA . TRP A 1 189 ? 4.191 -17.078 -3.729 1 96.81 189 TRP A CA 1
ATOM 1449 C C . TRP A 1 189 ? 5.414 -17.422 -4.566 1 96.81 189 TRP A C 1
ATOM 1451 O O . TRP A 1 189 ? 5.285 -17.891 -5.707 1 96.81 189 TRP A O 1
ATOM 1461 N N . THR A 1 190 ? 6.633 -17.203 -4.004 1 96.44 190 THR A N 1
ATOM 1462 C CA . THR A 1 190 ? 7.863 -17.469 -4.738 1 96.44 190 THR A CA 1
ATOM 1463 C C . THR A 1 190 ? 7.988 -18.953 -5.074 1 96.44 190 THR A C 1
ATOM 1465 O O . THR A 1 190 ? 8.438 -19.312 -6.164 1 96.44 190 THR A O 1
ATOM 1468 N N . HIS A 1 191 ? 7.57 -19.812 -4.168 1 93.88 191 HIS A N 1
ATOM 1469 C CA . HIS A 1 191 ? 7.621 -21.25 -4.398 1 93.88 191 HIS A CA 1
ATOM 1470 C C . HIS A 1 191 ? 6.664 -21.656 -5.516 1 93.88 191 HIS A C 1
ATOM 1472 O O . HIS A 1 191 ? 7 -22.516 -6.34 1 93.88 191 HIS A O 1
ATOM 1478 N N . THR A 1 192 ? 5.508 -21.094 -5.488 1 92.94 192 THR A N 1
ATOM 1479 C CA . THR A 1 192 ? 4.527 -21.391 -6.523 1 92.94 192 THR A CA 1
ATOM 1480 C C . THR A 1 192 ? 5.062 -21.016 -7.902 1 92.94 192 THR A C 1
ATOM 1482 O O . THR A 1 192 ? 4.883 -21.75 -8.867 1 92.94 192 THR A O 1
ATOM 1485 N N . TRP A 1 193 ? 5.699 -19.844 -8.008 1 94.75 193 TRP A N 1
ATOM 1486 C CA . TRP A 1 193 ? 6.305 -19.453 -9.273 1 94.75 193 TRP A CA 1
ATOM 1487 C C . TRP A 1 193 ? 7.371 -20.453 -9.703 1 94.75 193 TRP A C 1
ATOM 1489 O O . TRP A 1 193 ? 7.414 -20.859 -10.859 1 94.75 193 TRP A O 1
ATOM 1499 N N . THR A 1 194 ? 8.219 -20.828 -8.766 1 91.81 194 THR A N 1
ATOM 1500 C CA . THR A 1 194 ? 9.344 -21.703 -9.047 1 91.81 194 THR A CA 1
ATOM 1501 C C . THR A 1 194 ? 8.859 -23.078 -9.484 1 91.81 194 THR A C 1
ATOM 1503 O O . THR A 1 194 ? 9.43 -23.703 -10.383 1 91.81 194 THR A O 1
ATOM 1506 N N . ALA A 1 195 ? 7.719 -23.5 -8.891 1 88.69 195 ALA A N 1
ATOM 1507 C CA . ALA A 1 195 ? 7.254 -24.875 -9.086 1 88.69 195 ALA A CA 1
ATOM 1508 C C . ALA A 1 195 ? 6.336 -24.969 -10.297 1 88.69 195 ALA A C 1
ATOM 1510 O O . ALA A 1 195 ? 6.125 -26.062 -10.836 1 88.69 195 ALA A O 1
ATOM 1511 N N . ALA A 1 196 ? 5.73 -23.844 -10.625 1 82.31 196 ALA A N 1
ATOM 1512 C CA . ALA A 1 196 ? 4.719 -23.875 -11.68 1 82.31 196 ALA A CA 1
ATOM 1513 C C . ALA A 1 196 ? 5.336 -24.266 -13.016 1 82.31 196 ALA A C 1
ATOM 1515 O O . ALA A 1 196 ? 6.43 -23.812 -13.359 1 82.31 196 ALA A O 1
ATOM 1516 N N . SER A 1 197 ? 4.801 -25.281 -13.523 1 71.56 197 SER A N 1
ATOM 1517 C CA . SER A 1 197 ? 5.23 -25.719 -14.844 1 71.56 197 SER A CA 1
ATOM 1518 C C . SER A 1 197 ? 4.707 -24.781 -15.93 1 71.56 197 SER A C 1
ATOM 1520 O O . SER A 1 197 ? 3.645 -24.188 -15.781 1 71.56 197 SER A O 1
ATOM 1522 N N . GLY A 1 198 ? 5.504 -24.141 -16.844 1 58.66 198 GLY A N 1
ATOM 1523 C CA . GLY A 1 198 ? 5.086 -23.328 -17.969 1 58.66 198 GLY A CA 1
ATOM 1524 C C . GLY A 1 198 ? 3.963 -23.953 -18.766 1 58.66 198 GLY A C 1
ATOM 1525 O O . GLY A 1 198 ? 3.723 -25.156 -18.688 1 58.66 198 GLY A O 1
ATOM 1526 N N . MET B 1 1 ? -44.156 16.734 11.125 1 45 1 MET B N 1
ATOM 1527 C CA . MET B 1 1 ? -43.719 17.016 9.766 1 45 1 MET B CA 1
ATOM 1528 C C . MET B 1 1 ? -42.438 17.859 9.766 1 45 1 MET B C 1
ATOM 1530 O O . MET B 1 1 ? -41.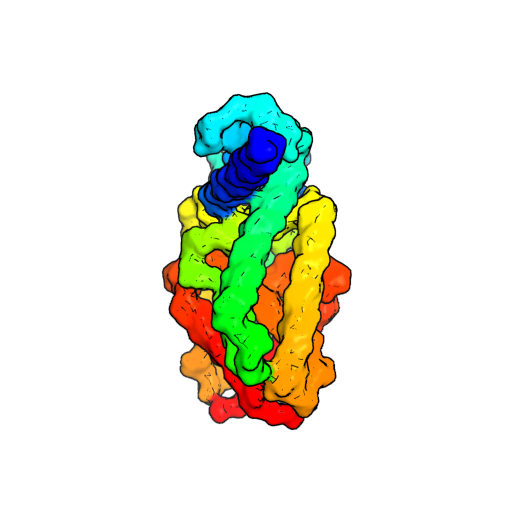562 17.656 8.938 1 45 1 MET B O 1
ATOM 1534 N N . VAL B 1 2 ? -42.375 18.859 10.617 1 50 2 VAL B N 1
ATOM 1535 C CA . VAL B 1 2 ? -41.25 19.797 10.672 1 50 2 VAL B CA 1
ATOM 1536 C C . VAL B 1 2 ? -40.031 19.094 11.281 1 50 2 VAL B C 1
ATOM 1538 O O . VAL B 1 2 ? -38.906 19.344 10.867 1 50 2 VAL B O 1
ATOM 1541 N N . GLU B 1 3 ? -40.25 18.312 12.281 1 52.09 3 GLU B N 1
ATOM 1542 C CA . GLU B 1 3 ? -39.125 17.641 12.938 1 52.09 3 GLU B CA 1
ATOM 1543 C C . GLU B 1 3 ? -38.438 16.672 11.984 1 52.09 3 GLU B C 1
ATOM 1545 O O . GLU B 1 3 ? -37.219 16.562 12 1 52.09 3 GLU B O 1
ATOM 1550 N N . SER B 1 4 ? -39.312 16 11.227 1 49.84 4 SER B N 1
ATOM 1551 C CA . SER B 1 4 ? -38.75 15.039 10.273 1 49.84 4 SER B CA 1
ATOM 1552 C C . SER B 1 4 ? -37.906 15.734 9.203 1 49.84 4 SER B C 1
ATOM 1554 O O . SER B 1 4 ? -36.906 15.188 8.75 1 49.84 4 SER B O 1
ATOM 1556 N N . ARG B 1 5 ? -38.406 16.906 8.891 1 49.12 5 ARG B N 1
ATOM 1557 C CA . ARG B 1 5 ? -37.719 17.656 7.836 1 49.12 5 ARG B CA 1
ATOM 1558 C C . ARG B 1 5 ? -36.375 18.156 8.305 1 49.12 5 ARG B C 1
ATOM 1560 O O . ARG B 1 5 ? -35.406 18.125 7.555 1 49.12 5 ARG B O 1
ATOM 1567 N N . THR B 1 6 ? -36.344 18.625 9.562 1 49.69 6 THR B N 1
ATOM 1568 C CA . THR B 1 6 ? -35.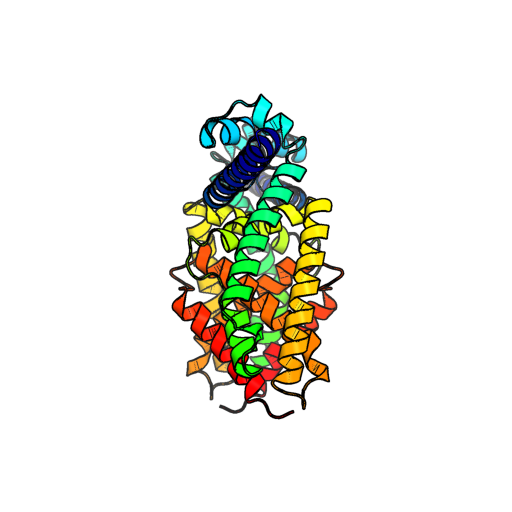094 19.141 10.102 1 49.69 6 THR B CA 1
ATOM 1569 C C . THR B 1 6 ? -34.031 18.047 10.234 1 49.69 6 THR B C 1
ATOM 1571 O O . THR B 1 6 ? -32.844 18.281 10.016 1 49.69 6 THR B O 1
ATOM 1574 N N . ALA B 1 7 ? -34.625 16.906 10.688 1 48.34 7 ALA B N 1
ATOM 1575 C CA . ALA B 1 7 ? -33.688 15.773 10.852 1 48.34 7 ALA B CA 1
ATOM 1576 C C . ALA B 1 7 ? -33.156 15.312 9.508 1 48.34 7 ALA B C 1
ATOM 1578 O O . ALA B 1 7 ? -31.953 15.031 9.391 1 48.34 7 ALA B O 1
ATOM 1579 N N . VAL B 1 8 ? -34 15.188 8.539 1 49.53 8 VAL B N 1
ATOM 1580 C CA . VAL B 1 8 ? -33.625 14.781 7.188 1 49.53 8 VAL B CA 1
ATOM 1581 C C . VAL B 1 8 ? -32.656 15.82 6.598 1 49.53 8 VAL B C 1
ATOM 1583 O O . VAL B 1 8 ? -31.672 15.469 5.965 1 49.53 8 VAL B O 1
ATOM 1586 N N . ASP B 1 9 ? -32.969 17.062 6.848 1 54.03 9 ASP B N 1
ATOM 1587 C CA . ASP B 1 9 ? -32.125 18.172 6.375 1 54.03 9 ASP B CA 1
ATOM 1588 C C . ASP B 1 9 ? -30.75 18.125 7.023 1 54.03 9 ASP B C 1
ATOM 1590 O O . ASP B 1 9 ? -29.75 18.375 6.367 1 54.03 9 ASP B O 1
ATOM 1594 N N . GLY B 1 10 ? -30.812 17.656 8.289 1 54.94 10 GLY B N 1
ATOM 1595 C CA . GLY B 1 10 ? -29.562 17.562 9.047 1 54.94 10 GLY B CA 1
ATOM 1596 C C . GLY B 1 10 ? -28.688 16.422 8.594 1 54.94 10 GLY B C 1
ATOM 1597 O O . GLY B 1 10 ? -27.469 16.578 8.484 1 54.94 10 GLY B O 1
ATOM 1598 N N . THR B 1 11 ? -29.344 15.281 8.422 1 58.97 11 THR B N 1
ATOM 1599 C CA . THR B 1 11 ? -28.641 14.094 7.945 1 58.97 11 THR B CA 1
ATOM 1600 C C . THR B 1 11 ? -28.078 14.336 6.543 1 58.97 11 THR B C 1
ATOM 1602 O O . THR B 1 11 ? -26.953 13.93 6.242 1 58.97 11 THR B O 1
ATOM 1605 N N . ASP B 1 12 ? -28.859 15.086 5.801 1 73.06 12 ASP B N 1
ATOM 1606 C CA . ASP B 1 12 ? -28.438 15.414 4.445 1 73.06 12 ASP B CA 1
ATOM 1607 C C . ASP B 1 12 ? -27.234 16.359 4.457 1 73.06 12 ASP B C 1
ATOM 1609 O O . ASP B 1 12 ? -26.281 16.156 3.719 1 73.06 12 ASP B O 1
ATOM 1613 N N . ARG B 1 13 ? -27.312 17.25 5.504 1 77.25 13 ARG B N 1
ATOM 1614 C CA . ARG B 1 13 ? -26.203 18.203 5.59 1 77.25 13 ARG B CA 1
ATOM 1615 C C . ARG B 1 13 ? -24.922 17.516 6.055 1 77.25 13 ARG B C 1
ATOM 1617 O O . ARG B 1 13 ? -23.844 17.797 5.535 1 77.25 13 ARG B O 1
ATOM 1624 N N . ARG B 1 14 ? -25.156 16.625 6.949 1 82.31 14 ARG B N 1
ATOM 1625 C CA . ARG B 1 14 ? -24 15.883 7.445 1 82.31 14 ARG B CA 1
ATOM 1626 C C . ARG B 1 14 ? -23.375 15.047 6.336 1 82.31 14 ARG B C 1
ATOM 1628 O O . ARG B 1 14 ? -22.141 14.992 6.203 1 82.31 14 ARG B O 1
ATOM 1635 N N . SER B 1 15 ? -24.25 14.43 5.578 1 85.62 15 SER B N 1
ATOM 1636 C CA . SER B 1 15 ? -23.766 13.617 4.469 1 85.62 15 SER B CA 1
ATOM 1637 C C . SER B 1 15 ? -23.031 14.469 3.439 1 85.62 15 SER B C 1
ATOM 1639 O O . SER B 1 15 ? -21.984 14.055 2.914 1 85.62 15 SER B O 1
ATOM 1641 N N . GLN B 1 16 ? -23.5 15.578 3.178 1 84.69 16 GLN B N 1
ATOM 1642 C CA . GLN B 1 16 ? -22.844 16.484 2.244 1 84.69 16 GLN B CA 1
ATOM 1643 C C . GLN B 1 16 ? -21.484 16.938 2.77 1 84.69 16 GLN B C 1
ATOM 1645 O O . GLN B 1 16 ? -20.516 17.031 2.006 1 84.69 16 GLN B O 1
ATOM 1650 N N . LEU B 1 17 ? -21.469 17.203 4.043 1 86.5 17 LEU B N 1
ATOM 1651 C CA . LEU B 1 17 ? -20.219 17.594 4.664 1 86.5 17 LEU B CA 1
ATOM 1652 C C . LEU B 1 17 ? -19.188 16.469 4.574 1 86.5 17 LEU B C 1
ATOM 1654 O O . LEU B 1 17 ? -18.016 16.719 4.297 1 86.5 17 LEU B O 1
ATOM 1658 N N . LEU B 1 18 ? -19.719 15.312 4.781 1 89.88 18 LEU B N 1
ATOM 1659 C CA . LEU B 1 18 ? -18.812 14.164 4.738 1 89.88 18 LEU B CA 1
ATOM 1660 C C . LEU B 1 18 ? -18.328 13.906 3.318 1 89.88 18 LEU B C 1
ATOM 1662 O O . LEU B 1 18 ? -17.172 13.5 3.119 1 89.88 18 LEU B O 1
ATOM 1666 N N . ASP B 1 19 ? -19.172 14.211 2.336 1 90 19 ASP B N 1
ATOM 1667 C CA . ASP B 1 19 ? -18.75 14.094 0.942 1 90 19 ASP B CA 1
ATOM 1668 C C . ASP B 1 19 ? -17.641 15.094 0.616 1 90 19 ASP B C 1
ATOM 1670 O O . ASP B 1 19 ? -16.641 14.734 -0.015 1 90 19 ASP B O 1
ATOM 1674 N N . ARG B 1 20 ? -17.812 16.203 1.076 1 87.19 20 ARG B N 1
ATOM 1675 C CA . ARG B 1 20 ? -16.812 17.25 0.832 1 87.19 20 ARG B CA 1
ATOM 1676 C C . ARG B 1 20 ? -15.516 16.938 1.563 1 87.19 20 ARG B C 1
ATOM 1678 O O . ARG B 1 20 ? -14.43 17.234 1.058 1 87.19 20 ARG B O 1
ATOM 1685 N N . LEU B 1 21 ? -15.688 16.438 2.76 1 87.06 21 LEU B N 1
ATOM 1686 C CA . LEU B 1 21 ? -14.516 16.047 3.527 1 87.06 21 LEU B CA 1
ATOM 1687 C C . LEU B 1 21 ? -13.742 14.938 2.814 1 87.06 21 LEU B C 1
ATOM 1689 O O . LEU B 1 21 ? -12.516 15 2.703 1 87.06 21 LEU B O 1
ATOM 1693 N N . ALA B 1 22 ? -14.5 13.984 2.332 1 89.19 22 ALA B N 1
ATOM 1694 C CA . ALA B 1 22 ? -13.883 12.883 1.596 1 89.19 22 ALA B CA 1
ATOM 1695 C C . ALA B 1 22 ? -13.148 13.391 0.358 1 89.19 22 ALA B C 1
ATOM 1697 O O . ALA B 1 22 ? -12.031 12.953 0.062 1 89.19 22 ALA B O 1
ATOM 1698 N N . ASP B 1 23 ? -13.742 14.367 -0.299 1 88.88 23 ASP B N 1
ATOM 1699 C CA . ASP B 1 23 ? -13.109 14.977 -1.467 1 88.88 23 ASP B CA 1
ATOM 1700 C C . ASP B 1 23 ? -11.812 15.68 -1.085 1 88.88 23 ASP B C 1
ATOM 1702 O O . ASP B 1 23 ? -10.797 15.547 -1.774 1 88.88 23 ASP B O 1
ATOM 1706 N N . ALA B 1 24 ? -11.859 16.375 0.009 1 85.5 24 ALA B N 1
ATOM 1707 C CA . ALA B 1 24 ? -10.688 17.109 0.472 1 85.5 24 ALA B CA 1
ATOM 1708 C C . ALA B 1 24 ? -9.547 16.156 0.843 1 85.5 24 ALA B C 1
ATOM 1710 O O . ALA B 1 24 ? -8.391 16.406 0.496 1 85.5 24 ALA B O 1
ATOM 1711 N N . ILE B 1 25 ? -9.914 15.117 1.484 1 86.5 25 ILE B N 1
ATOM 1712 C CA . ILE B 1 25 ? -8.922 14.133 1.894 1 86.5 25 ILE B CA 1
ATOM 1713 C C . ILE B 1 25 ? -8.328 13.453 0.661 1 86.5 25 ILE B C 1
ATOM 1715 O O . ILE B 1 25 ? -7.113 13.273 0.565 1 86.5 25 ILE B O 1
ATOM 1719 N N . ALA B 1 26 ? -9.219 13.117 -0.255 1 86.5 26 ALA B N 1
ATOM 1720 C CA . ALA B 1 26 ? -8.781 12.445 -1.477 1 86.5 26 ALA B CA 1
ATOM 1721 C C . ALA B 1 26 ? -7.832 13.336 -2.277 1 86.5 26 ALA B C 1
ATOM 1723 O O . ALA B 1 26 ? -6.887 12.844 -2.896 1 86.5 26 ALA B O 1
ATOM 1724 N N . GLU B 1 27 ? -8.016 14.633 -2.246 1 83.5 27 GLU B N 1
ATOM 1725 C CA . GLU B 1 27 ? -7.254 15.586 -3.055 1 83.5 27 GLU B CA 1
ATOM 1726 C C . GLU B 1 27 ? -5.953 15.977 -2.361 1 83.5 27 GLU B C 1
ATOM 1728 O O . GLU B 1 27 ? -4.918 16.125 -3.012 1 83.5 27 GLU B O 1
ATOM 1733 N N . GLY B 1 28 ? -6.023 16.125 -1.021 1 79.31 28 GLY B N 1
ATOM 1734 C CA . GLY B 1 28 ? -4.887 16.75 -0.357 1 79.31 28 GLY B CA 1
ATOM 1735 C C . GLY B 1 28 ? -4.34 15.93 0.791 1 79.31 28 GLY B C 1
ATOM 1736 O O . GLY B 1 28 ? -3.35 16.312 1.42 1 79.31 28 GLY B O 1
ATOM 1737 N N . GLY B 1 29 ? -4.965 14.844 1.018 1 79.75 29 GLY B N 1
ATOM 1738 C CA . GLY B 1 29 ? -4.559 14.07 2.18 1 79.75 29 GLY B CA 1
ATOM 1739 C C . GLY B 1 29 ? -5.156 14.578 3.477 1 79.75 29 GLY B C 1
ATOM 1740 O O . GLY B 1 29 ? -5.969 15.508 3.469 1 79.75 29 GLY B O 1
ATOM 1741 N N . ILE B 1 30 ? -4.785 13.969 4.578 1 76.25 30 ILE B N 1
ATOM 1742 C CA . ILE B 1 30 ? -5.332 14.297 5.891 1 76.25 30 ILE B CA 1
ATOM 1743 C C . ILE B 1 30 ? -4.801 15.648 6.352 1 76.25 30 ILE B C 1
ATOM 1745 O O . ILE B 1 30 ? -5.523 16.422 6.977 1 76.25 30 ILE B O 1
ATOM 1749 N N . GLU B 1 31 ? -3.555 15.914 6.043 1 69.81 31 GLU B N 1
ATOM 1750 C CA . GLU B 1 31 ? -2.949 17.188 6.43 1 69.81 31 GLU B CA 1
ATOM 1751 C C . GLU B 1 31 ? -3.604 18.359 5.695 1 69.81 31 GLU B C 1
ATOM 1753 O O . GLU B 1 31 ? -3.627 19.469 6.207 1 69.81 31 GLU B O 1
ATOM 1758 N N . GLY B 1 32 ? -4.09 18.078 4.691 1 68.5 32 GLY B N 1
ATOM 1759 C CA . GLY B 1 32 ? -4.719 19.109 3.891 1 68.5 32 GLY B CA 1
ATOM 1760 C C . GLY B 1 32 ? -6.117 19.469 4.363 1 68.5 32 GLY B C 1
ATOM 1761 O O . GLY B 1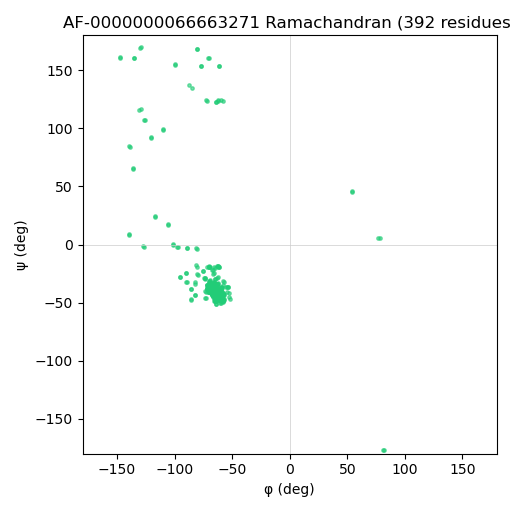 32 ? -6.742 20.391 3.832 1 68.5 32 GLY B O 1
ATOM 1762 N N . VAL B 1 33 ? -6.5 18.688 5.383 1 74.88 33 VAL B N 1
ATOM 1763 C CA . VAL B 1 33 ? -7.883 18.922 5.789 1 74.88 33 VAL B CA 1
ATOM 1764 C C . VAL B 1 33 ? -7.91 19.594 7.16 1 74.88 33 VAL B C 1
ATOM 1766 O O . VAL B 1 33 ? -7.504 19 8.156 1 74.88 33 VAL B O 1
ATOM 1769 N N . SER B 1 34 ? -8.078 20.906 7.207 1 77.19 34 SER B N 1
ATOM 1770 C CA . SER B 1 34 ? -8.352 21.609 8.453 1 77.19 34 SER B CA 1
ATOM 1771 C C . SER B 1 34 ? -9.836 21.922 8.594 1 77.19 34 SER B C 1
ATOM 1773 O O . SER B 1 34 ? -10.578 21.922 7.602 1 77.19 34 SER B O 1
ATOM 1775 N N . ILE B 1 35 ? -10.242 22.078 9.844 1 78.5 35 ILE B N 1
ATOM 1776 C CA . ILE B 1 35 ? -11.633 22.453 10.094 1 78.5 35 ILE B CA 1
ATOM 1777 C C . ILE B 1 35 ? -11.969 23.719 9.312 1 78.5 35 ILE B C 1
ATOM 1779 O O . ILE B 1 35 ? -13.047 23.828 8.734 1 78.5 35 ILE B O 1
ATOM 1783 N N . ARG B 1 36 ? -11.055 24.625 9.289 1 83.62 36 ARG B N 1
ATOM 1784 C CA . ARG B 1 36 ? -11.242 25.875 8.562 1 83.62 36 ARG B CA 1
ATOM 1785 C C . ARG B 1 36 ? -11.383 25.625 7.062 1 83.62 36 ARG B C 1
ATOM 1787 O O . ARG B 1 36 ? -12.273 26.172 6.414 1 83.62 36 ARG B O 1
ATOM 1794 N N . ASP B 1 37 ? -10.594 24.797 6.52 1 80.5 37 ASP B N 1
ATOM 1795 C CA . ASP B 1 37 ? -10.633 24.453 5.102 1 80.5 37 ASP B CA 1
ATOM 1796 C C . ASP B 1 37 ? -11.93 23.719 4.758 1 80.5 37 ASP B C 1
ATOM 1798 O O . ASP B 1 37 ? -12.539 23.984 3.723 1 80.5 37 ASP B O 1
ATOM 1802 N N . LEU B 1 38 ? -12.281 22.812 5.613 1 78.19 38 LEU B N 1
ATOM 1803 C CA . LEU B 1 38 ? -13.5 22.047 5.387 1 78.19 38 LEU B CA 1
ATOM 1804 C C . LEU B 1 38 ? -14.727 22.953 5.418 1 78.19 38 LEU B C 1
ATOM 1806 O O . LEU B 1 38 ? -15.625 22.812 4.586 1 78.19 38 LEU B O 1
ATOM 1810 N N . ALA B 1 39 ? -14.695 23.828 6.422 1 85 39 ALA B N 1
ATOM 1811 C CA . ALA B 1 39 ? -15.797 24.781 6.523 1 85 39 ALA B CA 1
ATOM 1812 C C . ALA B 1 39 ? -15.914 25.609 5.246 1 85 39 ALA B C 1
ATOM 1814 O O . ALA B 1 39 ? -17 25.766 4.699 1 85 39 ALA B O 1
ATOM 1815 N N . ALA B 1 40 ? -14.797 26.062 4.746 1 86.62 40 ALA B N 1
ATOM 1816 C CA . ALA B 1 40 ? -14.75 26.875 3.535 1 86.62 40 ALA B CA 1
ATOM 1817 C C . ALA B 1 40 ? -15.227 26.078 2.322 1 86.62 40 ALA B C 1
ATOM 1819 O O . ALA B 1 40 ? -16.047 26.562 1.543 1 86.62 40 ALA B O 1
ATOM 1820 N N . ARG B 1 41 ? -14.82 24.859 2.24 1 79.5 41 ARG B N 1
ATOM 1821 C CA . ARG B 1 41 ? -15.172 24 1.106 1 79.5 41 ARG B CA 1
ATOM 1822 C C . ARG B 1 41 ? -16.656 23.625 1.142 1 79.5 41 ARG B C 1
ATOM 1824 O O . ARG B 1 41 ? -17.281 23.453 0.094 1 79.5 41 ARG B O 1
ATOM 1831 N N . ALA B 1 42 ? -17.094 23.484 2.316 1 79.06 42 ALA B N 1
ATOM 1832 C CA . ALA B 1 42 ? -18.484 23.062 2.492 1 79.06 42 ALA B CA 1
ATOM 1833 C C . ALA B 1 42 ? -19.422 24.281 2.557 1 79.06 42 ALA B C 1
ATOM 1835 O O . ALA B 1 42 ? -20.641 24.125 2.633 1 79.06 42 ALA B O 1
ATOM 1836 N N . ASN B 1 43 ? -18.781 25.453 2.496 1 86.62 43 ASN B N 1
ATOM 1837 C CA . ASN B 1 43 ? -19.547 26.688 2.58 1 86.62 43 ASN B CA 1
ATOM 1838 C C . ASN B 1 43 ? -20.422 26.719 3.826 1 86.62 43 ASN B C 1
ATOM 1840 O O . ASN B 1 43 ? -21.625 26.984 3.738 1 86.62 43 ASN B O 1
ATOM 1844 N N . VAL B 1 44 ? -19.906 26.375 4.895 1 86.75 44 VAL B N 1
ATOM 1845 C CA . VAL B 1 44 ? -20.531 26.453 6.207 1 86.75 44 VAL B CA 1
ATOM 1846 C C . VAL B 1 44 ? -19.594 27.141 7.195 1 86.75 44 VAL B C 1
ATOM 1848 O O . VAL B 1 44 ? -18.438 27.391 6.883 1 86.75 44 VAL B O 1
ATOM 1851 N N . SER B 1 45 ? -20.125 27.469 8.352 1 88.5 45 SER B N 1
ATOM 1852 C CA . SER B 1 45 ? -19.297 28.094 9.375 1 88.5 45 SER B CA 1
ATOM 1853 C C . SER B 1 45 ? -18.406 27.078 10.062 1 88.5 45 SER B C 1
ATOM 1855 O O . SER B 1 45 ? -18.703 25.891 10.086 1 88.5 45 SER B O 1
ATOM 1857 N N . ILE B 1 46 ? -17.281 27.516 10.586 1 88.56 46 ILE B N 1
ATOM 1858 C CA . ILE B 1 46 ? -16.391 26.703 11.406 1 88.56 46 ILE B CA 1
ATOM 1859 C C . ILE B 1 46 ? -17.172 26.078 12.555 1 88.56 46 ILE B C 1
ATOM 1861 O O . ILE B 1 46 ? -16.969 24.922 12.906 1 88.56 46 ILE B O 1
ATOM 1865 N N . GLY B 1 47 ? -18.125 26.828 13.086 1 87.44 47 GLY B N 1
ATOM 1866 C CA . GLY B 1 47 ? -18.969 26.359 14.164 1 87.44 47 GLY B CA 1
ATOM 1867 C C . GLY B 1 47 ? -19.844 25.188 13.773 1 87.44 47 GLY B C 1
ATOM 1868 O O . GLY B 1 47 ? -20.047 24.266 14.562 1 87.44 47 GLY B O 1
ATOM 1869 N N . THR B 1 48 ? -20.344 25.234 12.641 1 85.12 48 THR B N 1
ATOM 1870 C CA . THR B 1 48 ? -21.156 24.141 12.125 1 85.12 48 THR B CA 1
ATOM 1871 C C . THR B 1 48 ? -20.344 22.844 12.055 1 85.12 48 THR B C 1
ATOM 1873 O O . THR B 1 48 ? -20.828 21.781 12.453 1 85.12 48 THR B O 1
ATOM 1876 N N . VAL B 1 49 ? -19.078 22.891 11.547 1 85.06 49 VAL B N 1
ATOM 1877 C CA . VAL B 1 49 ? -18.203 21.719 11.469 1 85.06 49 VAL B CA 1
ATOM 1878 C C . VAL B 1 49 ? -17.891 21.219 12.875 1 85.06 49 VAL B C 1
ATOM 1880 O O . VAL B 1 49 ? -17.969 20.016 13.141 1 85.06 49 VAL B O 1
ATOM 1883 N N . GLN B 1 50 ? -17.656 22.188 13.727 1 86.94 50 GLN B N 1
ATOM 1884 C CA . GLN B 1 50 ? -17.281 21.844 15.094 1 86.94 50 GLN B CA 1
ATOM 1885 C C . GLN B 1 50 ? -18.469 21.234 15.844 1 86.94 50 GLN B C 1
ATOM 1887 O O . GLN B 1 50 ? -18.281 20.406 16.734 1 86.94 50 GLN B O 1
ATOM 1892 N N . TYR B 1 51 ? -19.625 21.703 15.453 1 84.44 51 TYR B N 1
ATOM 1893 C CA . TYR B 1 51 ? -20.828 21.141 16.031 1 84.44 51 TYR B CA 1
ATOM 1894 C C . TYR B 1 51 ? -20.953 19.656 15.703 1 84.44 51 TYR B C 1
ATOM 1896 O O . TYR B 1 51 ? -21.312 18.844 16.562 1 84.44 51 TYR B O 1
ATOM 1904 N N . HIS B 1 52 ? -20.594 19.297 14.516 1 84.44 52 HIS B N 1
ATOM 1905 C CA . HIS B 1 52 ? -20.766 17.922 14.055 1 84.44 52 HIS B CA 1
ATOM 1906 C C . HIS B 1 52 ? -19.547 17.078 14.375 1 84.44 52 HIS B C 1
ATOM 1908 O O . HIS B 1 52 ? -19.656 15.859 14.562 1 84.44 52 HIS B O 1
ATOM 1914 N N . PHE B 1 53 ? -18.375 17.719 14.359 1 84.25 53 PHE B N 1
ATOM 1915 C CA . PHE B 1 53 ? -17.141 16.984 14.555 1 84.25 53 PHE B CA 1
ATOM 1916 C C . PHE B 1 53 ? -16.281 17.641 15.625 1 84.25 53 PHE B C 1
ATOM 1918 O O . PHE B 1 53 ? -15.766 18.75 15.422 1 84.25 53 PHE B O 1
ATOM 1925 N N . SER B 1 54 ? -16.062 16.938 16.688 1 81.94 54 SER B N 1
ATOM 1926 C CA . SER B 1 54 ? -15.383 17.484 17.859 1 81.94 54 SER B CA 1
ATOM 1927 C C . SER B 1 54 ? -13.867 17.453 17.688 1 81.94 54 SER B C 1
ATOM 1929 O O . SER B 1 54 ? -13.156 18.297 18.234 1 81.94 54 SER B O 1
ATOM 1931 N N . THR B 1 55 ? -13.406 16.391 16.969 1 81.81 55 THR B N 1
ATOM 1932 C CA . THR B 1 55 ? -11.969 16.25 16.781 1 81.81 55 THR B CA 1
ATOM 1933 C C . THR B 1 55 ? -11.633 15.898 15.336 1 81.81 55 THR B C 1
ATOM 1935 O O . THR B 1 55 ? -12.5 15.453 14.586 1 81.81 55 THR B O 1
ATOM 1938 N N . LYS B 1 56 ? -10.414 16.141 15 1 78.5 56 LYS B N 1
ATOM 1939 C CA . LYS B 1 56 ? -9.93 15.766 13.68 1 78.5 56 LYS B CA 1
ATOM 1940 C C . LYS B 1 56 ? -10.055 14.266 13.453 1 78.5 56 LYS B C 1
ATOM 1942 O O . LYS B 1 56 ? -10.414 13.82 12.359 1 78.5 56 LYS B O 1
ATOM 1947 N N . THR B 1 57 ? -9.812 13.555 14.523 1 81.44 57 THR B N 1
ATOM 1948 C CA . THR B 1 57 ? -9.914 12.102 14.445 1 81.44 57 THR B CA 1
ATOM 1949 C C . THR B 1 57 ? -11.359 11.68 14.164 1 81.44 57 THR B C 1
ATOM 1951 O O . THR B 1 57 ? -11.609 10.828 13.305 1 81.44 57 THR B O 1
ATOM 1954 N N . GLU B 1 58 ? -12.242 12.258 14.812 1 84.94 58 GLU B N 1
ATOM 1955 C CA . GLU B 1 58 ? -13.656 11.953 14.594 1 84.94 58 GLU B CA 1
ATOM 1956 C C . GLU B 1 58 ? -14.078 12.312 13.172 1 84.94 58 GLU B C 1
ATOM 1958 O O . GLU B 1 58 ? -14.867 11.594 12.555 1 84.94 58 GLU B O 1
ATOM 1963 N N . LEU B 1 59 ? -13.602 13.422 12.742 1 84.75 59 LEU B N 1
ATOM 1964 C CA . LEU B 1 59 ? -13.898 13.867 11.383 1 84.75 59 LEU B CA 1
ATOM 1965 C C . LEU B 1 59 ? -13.383 12.859 10.359 1 84.75 59 LEU B C 1
ATOM 1967 O O . LEU B 1 59 ? -14.109 12.484 9.438 1 84.75 59 LEU B O 1
ATOM 1971 N N . LEU B 1 60 ? -12.242 12.383 10.57 1 84.25 60 LEU B N 1
ATOM 1972 C CA . LEU B 1 60 ? -11.617 11.438 9.656 1 84.25 60 LEU B CA 1
ATOM 1973 C C . LEU B 1 60 ? -12.352 10.102 9.672 1 84.25 60 LEU B C 1
ATOM 1975 O O . LEU B 1 60 ? -12.602 9.516 8.617 1 84.25 60 LEU B O 1
ATOM 1979 N N . LEU B 1 61 ? -12.711 9.711 10.852 1 86.56 61 LEU B N 1
ATOM 1980 C CA . LEU B 1 61 ? -13.43 8.453 11.008 1 86.56 61 LEU B CA 1
ATOM 1981 C C . LEU B 1 61 ? -14.797 8.516 10.32 1 86.56 61 LEU B C 1
ATOM 1983 O O . LEU B 1 61 ? -15.203 7.566 9.656 1 86.56 61 LEU B O 1
ATOM 1987 N N . SER B 1 62 ? -15.367 9.617 10.492 1 88.81 62 SER B N 1
ATOM 1988 C CA . SER B 1 62 ? -16.688 9.789 9.891 1 88.81 62 SER B CA 1
ATOM 1989 C C . SER B 1 62 ? -16.594 9.797 8.367 1 88.81 62 SER B C 1
ATOM 1991 O O . SER B 1 62 ? -17.438 9.211 7.691 1 88.81 62 SER B O 1
ATOM 1993 N N . ALA B 1 63 ? -15.602 10.469 7.863 1 87.56 63 ALA B N 1
ATOM 1994 C CA . ALA B 1 63 ? -15.383 10.484 6.418 1 87.56 63 ALA B CA 1
ATOM 1995 C C . ALA B 1 63 ? -15.133 9.07 5.887 1 87.56 63 ALA B C 1
ATOM 1997 O O . ALA B 1 63 ? -15.672 8.688 4.848 1 87.56 63 ALA B O 1
ATOM 1998 N N . TRP B 1 64 ? -14.398 8.297 6.562 1 88.12 64 TRP B N 1
ATOM 1999 C CA . TRP B 1 64 ? -14.078 6.93 6.168 1 88.12 64 TRP B CA 1
ATOM 2000 C C . TRP B 1 64 ? -15.328 6.059 6.172 1 88.12 64 TRP B C 1
ATOM 2002 O O . TRP B 1 64 ? -15.594 5.336 5.207 1 88.12 64 TRP B O 1
ATOM 2012 N N . HIS B 1 65 ? -16.078 6.137 7.27 1 89.62 65 HIS B N 1
ATOM 2013 C CA . HIS B 1 65 ? -17.297 5.355 7.355 1 89.62 65 HIS B CA 1
ATOM 2014 C C . HIS B 1 65 ? -18.266 5.723 6.23 1 89.62 65 HIS B C 1
ATOM 2016 O O . HIS B 1 65 ? -18.922 4.848 5.668 1 89.62 65 HIS B O 1
ATOM 2022 N N . HIS B 1 66 ? -18.266 6.973 5.938 1 89.69 66 HIS B N 1
ATOM 2023 C CA . HIS B 1 66 ? -19.141 7.461 4.883 1 89.69 66 HIS B CA 1
ATOM 2024 C C . HIS B 1 66 ? -18.766 6.871 3.529 1 89.69 66 HIS B C 1
ATOM 2026 O O . HIS B 1 66 ? -19.625 6.332 2.822 1 89.69 66 HIS B O 1
ATOM 2032 N N . VAL B 1 67 ? -17.531 6.902 3.191 1 87.94 67 VAL B N 1
ATOM 2033 C CA . VAL B 1 67 ? -17.078 6.43 1.889 1 87.94 67 VAL B CA 1
ATOM 2034 C C . VAL B 1 67 ? -17.203 4.906 1.824 1 87.94 67 VAL B C 1
ATOM 2036 O O . VAL B 1 67 ? -17.578 4.352 0.792 1 87.94 67 VAL B O 1
ATOM 2039 N N . ARG B 1 68 ? -16.891 4.242 2.869 1 87 68 ARG B N 1
ATOM 2040 C CA . ARG B 1 68 ? -17 2.785 2.924 1 87 68 ARG B CA 1
ATOM 2041 C C . ARG B 1 68 ? -18.453 2.334 2.787 1 87 68 ARG B C 1
ATOM 2043 O O . ARG B 1 68 ? -18.734 1.315 2.154 1 87 68 ARG B O 1
ATOM 2050 N N . ALA B 1 69 ? -19.281 3.039 3.465 1 88.06 69 ALA B N 1
ATOM 2051 C CA . ALA B 1 69 ? -20.703 2.717 3.371 1 88.06 69 ALA B CA 1
ATOM 2052 C C . ALA B 1 69 ? -21.203 2.84 1.934 1 88.06 69 ALA B C 1
ATOM 2054 O O . ALA B 1 69 ? -22.016 2.025 1.478 1 88.06 69 ALA B O 1
ATOM 2055 N N . GLN B 1 70 ? -20.734 3.844 1.263 1 86.06 70 GLN B N 1
ATOM 2056 C CA . GLN B 1 70 ? -21.094 4.023 -0.139 1 86.06 70 GLN B CA 1
ATOM 2057 C C . GLN B 1 70 ? -20.594 2.863 -0.992 1 86.06 70 GLN B C 1
ATOM 2059 O O . GLN B 1 70 ? -21.328 2.357 -1.852 1 86.06 70 GLN B O 1
ATOM 2064 N N . ALA B 1 71 ? -19.406 2.426 -0.705 1 82.88 71 ALA B N 1
ATOM 2065 C CA . ALA B 1 71 ? -18.828 1.297 -1.433 1 82.88 71 ALA B CA 1
ATOM 2066 C C . ALA B 1 71 ? -19.578 0.005 -1.127 1 82.88 71 ALA B C 1
ATOM 2068 O O . ALA B 1 71 ? -19.844 -0.797 -2.027 1 82.88 71 ALA B O 1
ATOM 2069 N N . ALA B 1 72 ? -19.891 -0.174 0.124 1 82.94 72 ALA B N 1
ATOM 2070 C CA . ALA B 1 72 ? -20.641 -1.355 0.541 1 82.94 72 ALA B CA 1
ATOM 2071 C C . ALA B 1 72 ? -22.016 -1.387 -0.112 1 82.94 72 ALA B C 1
ATOM 2073 O O . ALA B 1 72 ? -22.5 -2.449 -0.522 1 82.94 72 ALA B O 1
ATOM 2074 N N . GLU B 1 73 ? -22.562 -0.231 -0.183 1 86.25 73 GLU B N 1
ATOM 2075 C CA . GLU B 1 73 ? -23.875 -0.134 -0.819 1 86.25 73 GLU B CA 1
ATOM 2076 C C . GLU B 1 73 ? -23.797 -0.456 -2.309 1 86.25 73 GLU B C 1
ATOM 2078 O O . GLU B 1 73 ? -24.656 -1.164 -2.846 1 86.25 73 GLU B O 1
ATOM 2083 N N . ARG B 1 74 ? -22.828 0.022 -2.965 1 80.5 74 ARG B N 1
ATOM 2084 C CA . ARG B 1 74 ? -22.609 -0.285 -4.375 1 80.5 74 ARG B CA 1
ATOM 2085 C C . ARG B 1 74 ? -22.391 -1.779 -4.582 1 80.5 74 ARG B C 1
ATOM 2087 O O . ARG B 1 74 ? -22.922 -2.361 -5.539 1 80.5 74 ARG B O 1
ATOM 2094 N N . PHE B 1 75 ? -21.672 -2.387 -3.705 1 81.44 75 PHE B N 1
ATOM 2095 C CA . PHE B 1 75 ? -21.422 -3.822 -3.771 1 81.44 75 PHE B CA 1
ATOM 2096 C C . PHE B 1 75 ? -22.719 -4.602 -3.609 1 81.44 75 PHE B C 1
ATOM 2098 O O . PHE B 1 75 ? -23 -5.523 -4.375 1 81.44 75 PHE B O 1
ATOM 2105 N N . ARG B 1 76 ? -23.469 -4.16 -2.643 1 84.31 76 ARG B N 1
ATOM 2106 C CA . ARG B 1 76 ? -24.75 -4.824 -2.402 1 84.31 76 ARG B CA 1
ATOM 2107 C C . ARG B 1 76 ? -25.672 -4.691 -3.609 1 84.31 76 ARG B C 1
ATOM 2109 O O . ARG B 1 76 ? -26.344 -5.648 -3.998 1 84.31 76 ARG B O 1
ATOM 2116 N N . GLN B 1 77 ? -25.656 -3.553 -4.219 1 87.44 77 GLN B N 1
ATOM 2117 C CA . GLN B 1 77 ? -26.547 -3.271 -5.34 1 87.44 77 GLN B CA 1
ATOM 2118 C C . GLN B 1 77 ? -26.078 -3.982 -6.605 1 87.44 77 GLN B C 1
ATOM 2120 O O . GLN B 1 77 ? -26.859 -4.195 -7.535 1 87.44 77 GLN B O 1
ATOM 2125 N N . SER B 1 78 ? -24.844 -4.297 -6.633 1 84.44 78 SER B N 1
ATOM 2126 C CA . SER B 1 78 ? -24.281 -4.914 -7.828 1 84.44 78 SER B CA 1
ATOM 2127 C C . SER B 1 78 ? -24.797 -6.34 -8.008 1 84.44 78 SER B C 1
ATOM 2129 O O . SER B 1 78 ? -24.688 -6.914 -9.094 1 84.44 78 SER B O 1
ATOM 2131 N N . GLY B 1 79 ? -25.328 -6.965 -6.871 1 88 79 GLY B N 1
ATOM 2132 C CA . GLY B 1 79 ? -25.812 -8.336 -6.914 1 88 79 GLY B CA 1
ATOM 2133 C C . GLY B 1 79 ? -24.703 -9.367 -6.875 1 88 79 GLY B C 1
ATOM 2134 O O . GLY B 1 79 ? -24.953 -10.562 -7.016 1 88 79 GLY B O 1
ATOM 2135 N N . VAL B 1 80 ? -23.516 -8.953 -6.699 1 87.19 80 VAL B N 1
ATOM 2136 C CA . VAL B 1 80 ? -22.344 -9.82 -6.723 1 87.19 80 VAL B CA 1
ATOM 2137 C C . VAL B 1 80 ? -22.484 -10.898 -5.648 1 87.19 80 VAL B C 1
ATOM 2139 O O . VAL B 1 80 ? -22.047 -12.039 -5.844 1 87.19 80 VAL B O 1
ATOM 2142 N N . ALA B 1 81 ? -23.062 -10.555 -4.512 1 86.12 81 ALA B N 1
ATOM 2143 C CA . ALA B 1 81 ? -23.203 -11.477 -3.387 1 86.12 81 ALA B CA 1
ATOM 2144 C C . ALA B 1 81 ? -24.047 -12.688 -3.766 1 86.12 81 ALA B C 1
ATOM 2146 O O . ALA B 1 81 ? -23.953 -13.742 -3.135 1 86.12 81 ALA B O 1
ATOM 2147 N N . ASP B 1 82 ? -24.828 -12.562 -4.832 1 89.75 82 ASP B N 1
ATOM 2148 C CA . ASP B 1 82 ? -25.766 -13.617 -5.207 1 89.75 82 ASP B CA 1
ATOM 2149 C C . ASP B 1 82 ? -25.219 -14.453 -6.363 1 89.75 82 ASP B C 1
ATOM 2151 O O . ASP B 1 82 ? -25.859 -15.406 -6.801 1 89.75 82 ASP B O 1
ATOM 2155 N N . LEU B 1 83 ? -24.094 -14.141 -6.812 1 92.88 83 LEU B N 1
ATOM 2156 C CA . LEU B 1 83 ? -23.5 -14.844 -7.949 1 92.88 83 LEU B CA 1
ATOM 2157 C C . LEU B 1 83 ? -22.859 -16.156 -7.504 1 92.88 83 LEU B C 1
ATOM 2159 O O . LEU B 1 83 ? -22.75 -16.422 -6.305 1 92.88 83 LEU B O 1
ATOM 2163 N N . ALA B 1 84 ? -22.516 -16.969 -8.484 1 95.5 84 ALA B N 1
ATOM 2164 C CA . ALA B 1 84 ? -21.719 -18.172 -8.203 1 95.5 84 ALA B CA 1
ATOM 2165 C C . ALA B 1 84 ? -20.359 -17.797 -7.602 1 95.5 84 ALA B C 1
ATOM 2167 O O . ALA B 1 84 ? -19.875 -16.688 -7.809 1 95.5 84 ALA B O 1
ATOM 2168 N N . PRO B 1 85 ? -19.797 -18.688 -6.84 1 95.44 85 PRO B N 1
ATOM 2169 C CA . PRO B 1 85 ? -18.625 -18.344 -6.043 1 95.44 85 PRO B CA 1
ATOM 2170 C C . PRO B 1 85 ? -17.5 -17.719 -6.879 1 95.44 85 PRO B C 1
ATOM 2172 O O . PRO B 1 85 ? -16.938 -16.703 -6.477 1 95.44 85 PRO B O 1
ATOM 2175 N N . ALA B 1 86 ? -17.219 -18.312 -8.023 1 95.19 86 ALA B N 1
ATOM 2176 C CA . ALA B 1 86 ? -16.141 -17.781 -8.852 1 95.19 86 ALA B CA 1
ATOM 2177 C C . ALA B 1 86 ? -16.453 -16.359 -9.32 1 95.19 86 ALA B C 1
ATOM 2179 O O . ALA B 1 86 ? -15.586 -15.492 -9.32 1 95.19 86 ALA B O 1
ATOM 2180 N N . ASP B 1 87 ? -17.703 -16.078 -9.68 1 94.25 87 ASP B N 1
ATOM 2181 C CA . ASP B 1 87 ? -18.125 -14.742 -10.102 1 94.25 87 ASP B CA 1
ATOM 2182 C C . ASP B 1 87 ? -18.172 -13.773 -8.914 1 94.25 87 ASP B C 1
ATOM 2184 O O . ASP B 1 87 ? -17.906 -12.586 -9.078 1 94.25 87 ASP B O 1
ATOM 2188 N N . GLN B 1 88 ? -18.547 -14.281 -7.785 1 94.81 88 GLN B N 1
ATOM 2189 C CA . GLN B 1 88 ? -18.516 -13.477 -6.57 1 94.81 88 GLN B CA 1
ATOM 2190 C C . GLN B 1 88 ? -17.094 -13.016 -6.25 1 94.81 88 GLN B C 1
ATOM 2192 O O . GLN B 1 88 ? -16.875 -11.852 -5.918 1 94.81 88 GLN B O 1
ATOM 2197 N N . LEU B 1 89 ? -16.141 -13.977 -6.348 1 96.06 89 LEU B N 1
ATOM 2198 C CA . LEU B 1 89 ? -14.742 -13.648 -6.102 1 96.06 89 LEU B CA 1
ATOM 2199 C C . LEU B 1 89 ? -14.266 -12.555 -7.055 1 96.06 89 LEU B C 1
ATOM 2201 O O . LEU B 1 89 ? -13.625 -11.594 -6.629 1 96.06 89 LEU B O 1
ATOM 2205 N N . LEU B 1 90 ? -14.609 -12.68 -8.305 1 93.94 90 LEU B N 1
ATOM 2206 C CA . LEU B 1 90 ? -14.227 -11.688 -9.305 1 93.94 90 LEU B CA 1
ATOM 2207 C C . LEU B 1 90 ? -14.859 -10.336 -9 1 93.94 90 LEU B C 1
ATOM 2209 O O . LEU B 1 90 ? -14.195 -9.297 -9.094 1 93.94 90 LEU B O 1
ATOM 2213 N N . GLY B 1 91 ? -16.109 -10.344 -8.68 1 90.81 91 GLY B N 1
ATOM 2214 C CA . GLY B 1 91 ? -16.812 -9.117 -8.328 1 90.81 91 GLY B CA 1
ATOM 2215 C C . GLY B 1 91 ? -16.203 -8.422 -7.125 1 90.81 91 GLY B C 1
ATOM 2216 O O . GLY B 1 91 ? -16.016 -7.199 -7.137 1 90.81 91 GLY B O 1
ATOM 2217 N N . LEU B 1 92 ? -15.867 -9.148 -6.023 1 91.88 92 LEU B N 1
ATOM 2218 C CA . LEU B 1 92 ? -15.219 -8.602 -4.84 1 91.88 92 LEU B CA 1
ATOM 2219 C C . LEU B 1 92 ? -13.852 -8.008 -5.188 1 91.88 92 LEU B C 1
ATOM 2221 O O . LEU B 1 92 ? -13.508 -6.93 -4.711 1 91.88 92 LEU B O 1
ATOM 2225 N N . THR B 1 93 ? -13.094 -8.766 -5.977 1 94.25 93 THR B N 1
ATOM 2226 C CA . THR B 1 93 ? -11.773 -8.312 -6.414 1 94.25 93 THR B CA 1
ATOM 2227 C C . THR B 1 93 ? -11.883 -6.98 -7.156 1 94.25 93 THR B C 1
ATOM 2229 O O . THR B 1 93 ? -11.109 -6.055 -6.895 1 94.25 93 THR B O 1
ATOM 2232 N N . GLU B 1 94 ? -12.844 -6.805 -8.008 1 89.12 94 GLU B N 1
ATOM 2233 C CA . GLU B 1 94 ? -13.039 -5.582 -8.781 1 89.12 94 GLU B CA 1
ATOM 2234 C C . GLU B 1 94 ? -13.438 -4.418 -7.875 1 89.12 94 GLU B C 1
ATOM 2236 O O . GLU B 1 94 ? -13.031 -3.279 -8.102 1 89.12 94 GLU B O 1
ATOM 2241 N N . LEU B 1 95 ? -14.211 -4.711 -6.934 1 84.62 95 LEU B N 1
ATOM 2242 C CA . LEU B 1 95 ? -14.648 -3.686 -5.992 1 84.62 95 LEU B CA 1
ATOM 2243 C C . LEU B 1 95 ? -13.484 -3.176 -5.156 1 84.62 95 LEU B C 1
ATOM 2245 O O . LEU B 1 95 ? -13.414 -1.987 -4.836 1 84.62 95 LEU B O 1
ATOM 2249 N N . LEU B 1 96 ? -12.602 -4.074 -4.797 1 89.75 96 LEU B N 1
ATOM 2250 C CA . LEU B 1 96 ? -11.492 -3.736 -3.914 1 89.75 96 LEU B CA 1
ATOM 2251 C C . LEU B 1 96 ? -10.359 -3.088 -4.699 1 89.75 96 LEU B C 1
ATOM 2253 O O . LEU B 1 96 ? -9.477 -2.451 -4.113 1 89.75 96 LEU B O 1
ATOM 2257 N N . LEU B 1 97 ? -10.422 -3.281 -5.977 1 91.19 97 LEU B N 1
ATOM 2258 C CA . LEU B 1 97 ? -9.422 -2.643 -6.828 1 91.19 97 LEU B CA 1
ATOM 2259 C C . LEU B 1 97 ? -9.859 -1.236 -7.219 1 91.19 97 LEU B C 1
ATOM 2261 O O . LEU B 1 97 ? -11.039 -1.009 -7.516 1 91.19 97 LEU B O 1
ATOM 2265 N N . SER B 1 98 ? -8.977 -0.3 -7.184 1 79.31 98 SER B N 1
ATOM 2266 C CA . SER B 1 98 ? -9.289 1.044 -7.66 1 79.31 98 SER B CA 1
ATOM 2267 C C . SER B 1 98 ? -9.695 1.028 -9.133 1 79.31 98 SER B C 1
ATOM 2269 O O . SER B 1 98 ? -8.922 0.604 -9.992 1 79.31 98 SER B O 1
ATOM 2271 N N . PRO B 1 99 ? -10.836 1.547 -9.445 1 77.69 99 PRO B N 1
ATOM 2272 C CA . PRO B 1 99 ? -11.234 1.562 -10.859 1 77.69 99 PRO B CA 1
ATOM 2273 C C . PRO B 1 99 ? -10.484 2.615 -11.672 1 77.69 99 PRO B C 1
ATOM 2275 O O . PRO B 1 99 ? -10.289 2.449 -12.875 1 77.69 99 PRO B O 1
ATOM 2278 N N . THR B 1 100 ? -10.094 3.658 -11.016 1 86.38 100 THR B N 1
ATOM 2279 C CA . THR B 1 100 ? -9.352 4.746 -11.648 1 86.38 100 THR B CA 1
ATOM 2280 C C . THR B 1 100 ? -8.375 5.375 -10.664 1 86.38 100 THR B C 1
ATOM 2282 O O . THR B 1 100 ? -8.523 5.227 -9.453 1 86.38 100 THR B O 1
ATOM 2285 N N . PRO B 1 101 ? -7.387 6.09 -11.203 1 83.88 101 PRO B N 1
ATOM 2286 C CA . PRO B 1 101 ? -6.426 6.754 -10.32 1 83.88 101 PRO B CA 1
ATOM 2287 C C . PRO B 1 101 ? -7.074 7.805 -9.422 1 83.88 101 PRO B C 1
ATOM 2289 O O . PRO B 1 101 ? -6.512 8.164 -8.391 1 83.88 101 PRO B O 1
ATOM 2292 N N . ASP B 1 102 ? -8.242 8.266 -9.781 1 86 102 ASP B N 1
ATOM 2293 C CA . ASP B 1 102 ? -8.875 9.328 -9.008 1 86 102 ASP B CA 1
ATOM 2294 C C . ASP B 1 102 ? -10.023 8.773 -8.164 1 86 102 ASP B C 1
ATOM 2296 O O . ASP B 1 102 ? -10.836 9.539 -7.637 1 86 102 ASP B O 1
ATOM 2300 N N . ASP B 1 103 ? -10 7.508 -7.996 1 88.38 103 ASP B N 1
ATOM 2301 C CA . ASP B 1 103 ? -11.07 6.891 -7.215 1 88.38 103 ASP B CA 1
ATOM 2302 C C . ASP B 1 103 ? -11.07 7.406 -5.777 1 88.38 103 ASP B C 1
ATOM 2304 O O . ASP B 1 103 ? -10.07 7.273 -5.066 1 88.38 103 ASP B O 1
ATOM 2308 N N . ARG B 1 104 ? -12.172 7.934 -5.348 1 87.81 104 ARG B N 1
ATOM 2309 C CA . ARG B 1 104 ? -12.297 8.586 -4.047 1 87.81 104 ARG B CA 1
ATOM 2310 C C . ARG B 1 104 ? -12.055 7.594 -2.912 1 87.81 104 ARG B C 1
ATOM 2312 O O . ARG B 1 104 ? -11.328 7.895 -1.964 1 87.81 104 ARG B O 1
ATOM 2319 N N . LEU B 1 105 ? -12.703 6.449 -3.008 1 88.19 105 LEU B N 1
ATOM 2320 C CA . LEU B 1 105 ? -12.586 5.445 -1.954 1 88.19 105 LEU B CA 1
ATOM 2321 C C . LEU B 1 105 ? -11.133 5.055 -1.729 1 88.19 105 LEU B C 1
ATOM 2323 O O . LEU B 1 105 ? -10.656 5.059 -0.592 1 88.19 105 LEU B O 1
ATOM 2327 N N . THR B 1 106 ? -10.453 4.797 -2.789 1 90.38 106 THR B N 1
ATOM 2328 C CA . THR B 1 106 ? -9.07 4.359 -2.701 1 90.38 106 THR B CA 1
ATOM 2329 C C . THR B 1 106 ? -8.18 5.477 -2.166 1 90.38 106 THR B C 1
ATOM 2331 O O . THR B 1 106 ? -7.285 5.234 -1.351 1 90.38 106 THR B O 1
ATOM 2334 N N . ARG B 1 107 ? -8.445 6.676 -2.562 1 89.25 107 ARG B N 1
ATOM 2335 C CA . ARG B 1 107 ? -7.629 7.801 -2.125 1 89.25 107 ARG B CA 1
ATOM 2336 C C . ARG B 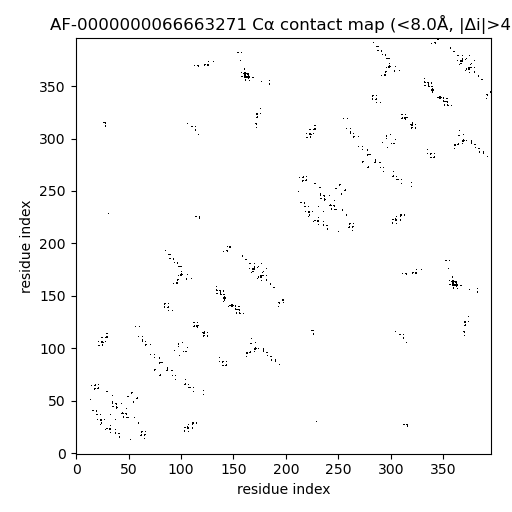1 107 ? -7.855 8.102 -0.646 1 89.25 107 ARG B C 1
ATOM 2338 O O . ARG B 1 107 ? -6.91 8.422 0.081 1 89.25 107 ARG B O 1
ATOM 2345 N N . VAL B 1 108 ? -9.078 8.039 -0.225 1 89.75 108 VAL B N 1
ATOM 2346 C CA . VAL B 1 108 ? -9.367 8.227 1.192 1 89.75 108 VAL B CA 1
ATOM 2347 C C . VAL B 1 108 ? -8.742 7.098 2.004 1 89.75 108 VAL B C 1
ATOM 2349 O O . VAL B 1 108 ? -8.18 7.332 3.076 1 89.75 108 VAL B O 1
ATOM 2352 N N . TRP B 1 109 ? -8.781 5.875 1.499 1 90.25 109 TRP B N 1
ATOM 2353 C CA . TRP B 1 109 ? -8.164 4.73 2.158 1 90.25 109 TRP B CA 1
ATOM 2354 C C . TRP B 1 109 ? -6.66 4.941 2.32 1 90.25 109 TRP B C 1
ATOM 2356 O O . TRP B 1 109 ? -6.109 4.711 3.398 1 90.25 109 TRP B O 1
ATOM 2366 N N . LEU B 1 110 ? -6.027 5.336 1.288 1 88.62 110 LEU B N 1
ATOM 2367 C CA . LEU B 1 110 ? -4.582 5.535 1.329 1 88.62 110 LEU B CA 1
ATOM 2368 C C . LEU B 1 110 ? -4.211 6.602 2.357 1 88.62 110 LEU B C 1
ATOM 2370 O O . LEU B 1 110 ? -3.219 6.457 3.076 1 88.62 110 LEU B O 1
ATOM 2374 N N . ALA B 1 111 ? -5.027 7.676 2.43 1 85.81 111 ALA B N 1
ATOM 2375 C CA . ALA B 1 111 ? -4.805 8.703 3.441 1 85.81 111 ALA B CA 1
ATOM 2376 C C . ALA B 1 111 ? -4.965 8.141 4.848 1 85.81 111 ALA B C 1
ATOM 2378 O O . ALA B 1 111 ? -4.184 8.461 5.746 1 85.81 111 ALA B O 1
ATOM 2379 N N . LEU B 1 112 ? -5.918 7.305 5.051 1 87 112 LEU B N 1
ATOM 2380 C CA . LEU B 1 112 ? -6.18 6.699 6.355 1 87 112 LEU B CA 1
ATOM 2381 C C . LEU B 1 112 ? -5.059 5.742 6.742 1 87 112 LEU B C 1
ATOM 2383 O O . LEU B 1 112 ? -4.648 5.699 7.906 1 87 112 LEU B O 1
ATOM 2387 N N . VAL B 1 113 ? -4.59 4.953 5.789 1 88.06 113 VAL B N 1
ATOM 2388 C CA . VAL B 1 113 ? -3.537 3.98 6.066 1 88.06 113 VAL B CA 1
ATOM 2389 C C . VAL B 1 113 ? -2.252 4.707 6.457 1 88.06 113 VAL B C 1
ATOM 2391 O O . VAL B 1 113 ? -1.522 4.254 7.344 1 88.06 113 VAL B O 1
ATOM 2394 N N . ALA B 1 114 ? -1.954 5.766 5.766 1 83 114 ALA B N 1
ATOM 2395 C CA . ALA B 1 114 ? -0.789 6.57 6.121 1 83 114 ALA B CA 1
ATOM 2396 C C . ALA B 1 114 ? -0.895 7.09 7.551 1 83 114 ALA B C 1
ATOM 2398 O O . ALA B 1 114 ? 0.083 7.059 8.305 1 83 114 ALA B O 1
ATOM 2399 N N . ARG B 1 115 ? -2.074 7.496 7.906 1 83.06 115 ARG B N 1
ATOM 2400 C CA . ARG B 1 115 ? -2.297 7.996 9.258 1 83.06 115 ARG B CA 1
ATOM 2401 C C . ARG B 1 115 ? -2.227 6.867 10.281 1 83.06 115 ARG B C 1
ATOM 2403 O O . ARG B 1 115 ? -1.765 7.066 11.406 1 83.06 115 ARG B O 1
ATOM 2410 N N . ALA B 1 116 ? -2.643 5.73 9.906 1 86.88 116 ALA B N 1
ATOM 2411 C CA . ALA B 1 116 ? -2.705 4.566 10.781 1 86.88 116 ALA B CA 1
ATOM 2412 C C . ALA B 1 116 ? -1.314 4.18 11.281 1 86.88 116 ALA B C 1
ATOM 2414 O O . ALA B 1 116 ? -1.179 3.521 12.312 1 86.88 116 ALA B O 1
ATOM 2415 N N . THR B 1 117 ? -0.263 4.617 10.633 1 83.06 117 THR B N 1
ATOM 2416 C CA . THR B 1 117 ? 1.103 4.285 11.023 1 83.06 117 THR B CA 1
ATOM 2417 C C . THR B 1 117 ? 1.473 4.969 12.336 1 83.06 117 THR B C 1
ATOM 2419 O O . THR B 1 117 ? 2.402 4.543 13.023 1 83.06 117 THR B O 1
ATOM 2422 N N . HIS B 1 118 ? 0.717 6.031 12.695 1 79.5 118 HIS B N 1
ATOM 2423 C CA . HIS B 1 118 ? 1.098 6.77 13.898 1 79.5 118 HIS B CA 1
ATOM 2424 C C . HIS B 1 118 ? -0.128 7.164 14.711 1 79.5 118 HIS B C 1
ATOM 2426 O O . HIS B 1 118 ? -0.04 8.016 15.602 1 79.5 118 HIS B O 1
ATOM 2432 N N . ASP B 1 119 ? -1.262 6.688 14.383 1 82.5 119 ASP B N 1
ATOM 2433 C CA . ASP B 1 119 ? -2.52 6.922 15.078 1 82.5 119 ASP B CA 1
ATOM 2434 C C . ASP B 1 119 ? -3.201 5.605 15.445 1 82.5 119 ASP B C 1
ATOM 2436 O O . ASP B 1 119 ? -3.809 4.961 14.586 1 82.5 119 ASP B O 1
ATOM 2440 N N . ARG B 1 120 ? -3.176 5.297 16.656 1 84.12 120 ARG B N 1
ATOM 2441 C CA . ARG B 1 120 ? -3.617 3.982 17.109 1 84.12 120 ARG B CA 1
ATOM 2442 C C . ARG B 1 120 ? -5.113 3.799 16.891 1 84.12 120 ARG B C 1
ATOM 2444 O O . ARG B 1 120 ? -5.578 2.688 16.625 1 84.12 120 ARG B O 1
ATOM 2451 N N . GLU B 1 121 ? -5.836 4.863 17.016 1 85.75 121 GLU B N 1
ATOM 2452 C CA . GLU B 1 121 ? -7.277 4.77 16.828 1 85.75 121 GLU B CA 1
ATOM 2453 C C . GLU B 1 121 ? -7.625 4.484 15.367 1 85.75 121 GLU B C 1
ATOM 2455 O O . GLU B 1 121 ? -8.477 3.641 15.078 1 85.75 121 GLU B O 1
ATOM 2460 N N . ILE B 1 122 ? -6.961 5.117 14.453 1 86.06 122 ILE B N 1
ATOM 2461 C CA . ILE B 1 122 ? -7.172 4.898 13.023 1 86.06 122 ILE B CA 1
ATOM 2462 C C . ILE B 1 122 ? -6.676 3.51 12.633 1 86.06 122 ILE B C 1
ATOM 2464 O O . ILE B 1 122 ? -7.309 2.818 11.836 1 86.06 122 ILE B O 1
ATOM 2468 N N . ALA B 1 123 ? -5.605 3.094 13.266 1 88 123 ALA B N 1
ATOM 2469 C CA . ALA B 1 123 ? -5.07 1.759 13 1 88 123 ALA B CA 1
ATOM 2470 C C . ALA B 1 123 ? -6.062 0.679 13.422 1 88 123 ALA B C 1
ATOM 2472 O O . ALA B 1 123 ? -6.238 -0.322 12.719 1 88 123 ALA B O 1
ATOM 2473 N N . ALA B 1 124 ? -6.691 0.876 14.555 1 89.25 124 ALA B N 1
ATOM 2474 C CA . ALA B 1 124 ? -7.66 -0.095 15.062 1 89.25 124 ALA B CA 1
ATOM 2475 C C . ALA B 1 124 ? -8.859 -0.213 14.125 1 89.25 124 ALA B C 1
ATOM 2477 O O . ALA B 1 124 ? -9.359 -1.314 13.875 1 89.25 124 ALA B O 1
ATOM 2478 N N . LEU B 1 125 ? -9.25 0.884 13.641 1 85.69 125 LEU B N 1
ATOM 2479 C CA . LEU B 1 125 ? -10.352 0.891 12.688 1 85.69 125 LEU B CA 1
ATOM 2480 C C . LEU B 1 125 ? -9.977 0.162 11.406 1 85.69 125 LEU B C 1
ATOM 2482 O O . LEU B 1 125 ? -10.734 -0.676 10.914 1 85.69 125 LEU B O 1
ATOM 2486 N N . HIS B 1 126 ? -8.844 0.491 10.875 1 89.19 126 HIS B N 1
ATOM 2487 C CA . HIS B 1 126 ? -8.352 -0.151 9.656 1 89.19 126 HIS B CA 1
ATOM 2488 C C . HIS B 1 126 ? -8.234 -1.66 9.844 1 89.19 126 HIS B C 1
ATOM 2490 O O . HIS B 1 126 ? -8.703 -2.43 9 1 89.19 126 HIS B O 1
ATOM 2496 N N . ARG B 1 127 ? -7.77 -2.043 10.945 1 91.81 127 ARG B N 1
ATOM 2497 C CA . ARG B 1 127 ? -7.574 -3.457 11.25 1 91.81 127 ARG B CA 1
ATOM 2498 C C . ARG B 1 127 ? -8.906 -4.199 11.273 1 91.81 127 ARG B C 1
ATOM 2500 O O . ARG B 1 127 ? -9.023 -5.289 10.711 1 91.81 127 ARG B O 1
ATOM 2507 N N . THR B 1 128 ? -9.828 -3.652 11.945 1 91.06 128 THR B N 1
ATOM 2508 C CA . THR B 1 128 ? -11.133 -4.297 12.055 1 91.06 128 THR B CA 1
ATOM 2509 C C . THR B 1 128 ? -11.773 -4.465 10.68 1 91.06 128 THR B C 1
ATOM 2511 O O . THR B 1 128 ? -12.258 -5.547 10.344 1 91.06 128 THR B O 1
ATOM 2514 N N . GLN B 1 129 ? -11.727 -3.484 9.906 1 89.69 129 GLN B N 1
ATOM 2515 C CA . GLN B 1 129 ? -12.336 -3.523 8.578 1 89.69 129 GLN B CA 1
ATOM 2516 C C . GLN B 1 129 ? -11.609 -4.508 7.668 1 89.69 129 GLN B C 1
ATOM 2518 O O . GLN B 1 129 ? -12.25 -5.242 6.91 1 89.69 129 GLN B O 1
ATOM 2523 N N . TRP B 1 130 ? -10.328 -4.512 7.699 1 94.19 130 TRP B N 1
ATOM 2524 C CA . TRP B 1 130 ? -9.562 -5.387 6.824 1 94.19 130 TRP B CA 1
ATOM 2525 C C . TRP B 1 130 ? -9.648 -6.84 7.289 1 94.19 130 TRP B C 1
ATOM 2527 O O . TRP B 1 130 ? -9.641 -7.762 6.469 1 94.19 130 TRP B O 1
ATOM 2537 N N . ARG B 1 131 ? -9.828 -6.992 8.594 1 95.25 131 ARG B N 1
ATOM 2538 C CA . ARG B 1 131 ? -10.094 -8.336 9.094 1 95.25 131 ARG B CA 1
ATOM 2539 C C . ARG B 1 131 ? -11.414 -8.875 8.555 1 95.25 131 ARG B C 1
ATOM 2541 O O . ARG B 1 131 ? -11.484 -10.023 8.109 1 95.25 131 ARG B O 1
ATOM 2548 N N . GLU B 1 132 ? -12.383 -8.031 8.594 1 92.88 132 GLU B N 1
ATOM 2549 C CA . GLU B 1 132 ? -13.695 -8.438 8.078 1 92.88 132 GLU B CA 1
ATOM 2550 C C . GLU B 1 132 ? -13.633 -8.734 6.582 1 92.88 132 GLU B C 1
ATOM 2552 O O . GLU B 1 132 ? -14.219 -9.711 6.113 1 92.88 132 GLU B O 1
ATOM 2557 N N . THR B 1 133 ? -12.969 -7.918 5.84 1 93.44 133 THR B N 1
ATOM 2558 C CA . THR B 1 133 ? -12.82 -8.109 4.402 1 93.44 133 THR B CA 1
ATOM 2559 C C . THR B 1 133 ? -12.055 -9.391 4.102 1 93.44 133 THR B C 1
ATOM 2561 O O . THR B 1 133 ? -12.453 -10.164 3.225 1 93.44 133 THR B O 1
ATOM 2564 N N . GLU B 1 134 ? -10.992 -9.633 4.836 1 97.31 134 GLU B N 1
ATOM 2565 C CA . GLU B 1 134 ? -10.211 -10.852 4.668 1 97.31 134 GLU B CA 1
ATOM 2566 C C . GLU B 1 134 ? -11.055 -12.094 4.941 1 97.31 134 GLU B C 1
ATOM 2568 O O . GLU B 1 134 ? -10.969 -13.078 4.211 1 97.31 134 GLU B O 1
ATOM 2573 N N . GLU B 1 135 ? -11.852 -12 6.008 1 97 135 GLU B N 1
ATOM 2574 C CA . GLU B 1 135 ? -12.711 -13.125 6.363 1 97 135 GLU B CA 1
ATOM 2575 C C . GLU B 1 135 ? -13.727 -13.406 5.258 1 97 135 GLU B C 1
ATOM 2577 O O . GLU B 1 135 ? -13.992 -14.57 4.93 1 97 135 GLU B O 1
ATOM 2582 N N . LEU B 1 136 ? -14.266 -12.383 4.719 1 94.12 136 LEU B N 1
ATOM 2583 C CA . LEU B 1 136 ? -15.188 -12.539 3.598 1 94.12 136 LEU B CA 1
ATOM 2584 C C . LEU B 1 136 ? -14.492 -13.18 2.404 1 94.12 136 LEU B C 1
ATOM 2586 O O . LEU B 1 136 ? -15.016 -14.125 1.809 1 94.12 136 LEU B O 1
ATOM 2590 N N . LEU B 1 137 ? -13.336 -12.719 2.027 1 96.94 137 LEU B N 1
ATOM 2591 C CA . LEU B 1 137 ? -12.57 -13.273 0.915 1 96.94 137 LEU B CA 1
ATOM 2592 C C . LEU B 1 137 ? -12.234 -14.742 1.163 1 96.94 137 LEU B C 1
ATOM 2594 O O . LEU B 1 137 ? -12.344 -15.57 0.256 1 96.94 137 LEU B O 1
ATOM 2598 N N . ALA B 1 138 ? -11.82 -15.039 2.414 1 98.25 138 ALA B N 1
ATOM 2599 C CA . ALA B 1 138 ? -11.477 -16.422 2.754 1 98.25 138 ALA B CA 1
ATOM 2600 C C . ALA B 1 138 ? -12.672 -17.344 2.551 1 98.25 138 ALA B C 1
ATOM 2602 O O . ALA B 1 138 ? -12.523 -18.453 2.021 1 98.25 138 ALA B O 1
ATOM 2603 N N . THR B 1 139 ? -13.812 -16.875 2.961 1 97.56 139 THR B N 1
ATOM 2604 C CA . THR B 1 139 ? -15.039 -17.656 2.82 1 97.56 139 THR B CA 1
ATOM 2605 C C . THR B 1 139 ? -15.352 -17.922 1.35 1 97.56 139 THR B C 1
ATOM 2607 O O . THR B 1 139 ? -15.648 -19.047 0.961 1 97.56 139 THR B O 1
ATOM 2610 N N . VAL B 1 140 ? -15.273 -16.922 0.546 1 97.31 140 VAL B N 1
ATOM 2611 C CA . VAL B 1 140 ? -15.578 -17.047 -0.876 1 97.31 140 VAL B CA 1
ATOM 2612 C C . VAL B 1 140 ? -14.531 -17.938 -1.552 1 97.31 140 VAL B C 1
ATOM 2614 O O . VAL B 1 140 ? -14.867 -18.781 -2.377 1 97.31 140 VAL B O 1
ATOM 2617 N N . LEU B 1 141 ? -13.25 -17.75 -1.206 1 98 141 LEU B N 1
ATOM 2618 C CA . LEU B 1 141 ? -12.164 -18.531 -1.785 1 98 141 LEU B CA 1
ATOM 2619 C C . LEU B 1 141 ? -12.367 -20.016 -1.501 1 98 141 LEU B C 1
ATOM 2621 O O . LEU B 1 141 ? -12.164 -20.859 -2.383 1 98 141 LEU B O 1
ATOM 2625 N N . ALA B 1 142 ? -12.781 -20.344 -0.271 1 97.94 142 ALA B N 1
ATOM 2626 C CA . ALA B 1 142 ? -13.031 -21.734 0.099 1 97.94 142 ALA B CA 1
ATOM 2627 C C . ALA B 1 142 ? -14.195 -22.328 -0.704 1 97.94 142 ALA B C 1
ATOM 2629 O O . ALA B 1 142 ? -14.188 -23.5 -1.051 1 97.94 142 ALA B O 1
ATOM 2630 N N . ARG B 1 143 ? -15.195 -21.5 -1.009 1 97.06 143 ARG B N 1
ATOM 2631 C CA . ARG B 1 143 ? -16.344 -21.938 -1.806 1 97.06 143 ARG B CA 1
ATOM 2632 C C . ARG B 1 143 ? -15.945 -22.141 -3.264 1 97.06 143 ARG B C 1
ATOM 2634 O O . ARG B 1 143 ? -16.469 -23.016 -3.941 1 97.06 143 ARG B O 1
ATOM 2641 N N . VAL B 1 144 ? -15.047 -21.328 -3.768 1 97.38 144 VAL B N 1
ATOM 2642 C CA . VAL B 1 144 ? -14.586 -21.422 -5.148 1 97.38 144 VAL B CA 1
ATOM 2643 C C . VAL B 1 144 ? -13.758 -22.688 -5.34 1 97.38 144 VAL B C 1
ATOM 2645 O O . VAL B 1 144 ? -13.836 -23.328 -6.387 1 97.38 144 VAL B O 1
ATOM 2648 N N . ASN B 1 145 ? -12.961 -23.016 -4.367 1 97.25 145 ASN B N 1
ATOM 2649 C CA . ASN B 1 145 ? -12.086 -24.188 -4.422 1 97.25 145 ASN B CA 1
ATOM 2650 C C . ASN B 1 145 ? -12.055 -24.922 -3.088 1 97.25 145 ASN B C 1
ATOM 2652 O O . ASN B 1 145 ? -11.102 -24.781 -2.32 1 97.25 145 ASN B O 1
ATOM 2656 N N . PRO B 1 146 ? -13.039 -25.781 -2.893 1 96.38 146 PRO B N 1
ATOM 2657 C CA . PRO B 1 146 ? -13.156 -26.484 -1.612 1 96.38 146 PRO B CA 1
ATOM 2658 C C . PRO B 1 146 ? -11.953 -27.375 -1.312 1 96.38 146 PRO B C 1
ATOM 2660 O O . PRO B 1 146 ? -11.602 -27.562 -0.145 1 96.38 146 PRO B O 1
ATOM 2663 N N . ALA B 1 147 ? -11.266 -27.891 -2.305 1 96.31 147 ALA B N 1
ATOM 2664 C CA . ALA B 1 147 ? -10.109 -28.766 -2.115 1 96.31 147 ALA B CA 1
ATOM 2665 C C . ALA B 1 147 ? -8.953 -28 -1.468 1 96.31 147 ALA B C 1
ATOM 2667 O O . ALA B 1 147 ? -8.086 -28.609 -0.836 1 96.31 147 ALA B O 1
ATOM 2668 N N . ARG B 1 148 ? -8.984 -26.703 -1.539 1 95.94 148 ARG B N 1
ATOM 2669 C CA . ARG B 1 148 ? -7.914 -25.875 -0.987 1 95.94 148 ARG B CA 1
ATOM 2670 C C . ARG B 1 148 ? -8.43 -24.984 0.134 1 95.94 148 ARG B C 1
ATOM 2672 O O . ARG B 1 148 ? -7.867 -23.906 0.392 1 95.94 148 ARG B O 1
ATOM 2679 N N . ALA B 1 149 ? -9.508 -25.359 0.756 1 96.69 149 ALA B N 1
ATOM 2680 C CA . ALA B 1 149 ? -10.148 -24.578 1.803 1 96.69 149 ALA B CA 1
ATOM 2681 C C . ALA B 1 149 ? -9.18 -24.297 2.949 1 96.69 149 ALA B C 1
ATOM 2683 O O . ALA B 1 149 ? -9.234 -23.234 3.566 1 96.69 149 ALA B O 1
ATOM 2684 N N . ALA B 1 150 ? -8.266 -25.188 3.219 1 96.31 150 ALA B N 1
ATOM 2685 C CA . ALA B 1 150 ? -7.316 -25.031 4.32 1 96.31 150 ALA B CA 1
ATOM 2686 C C . ALA B 1 150 ? -6.352 -23.875 4.062 1 96.31 150 ALA B C 1
ATOM 2688 O O . ALA B 1 150 ? -5.785 -23.312 5.004 1 96.31 150 ALA B O 1
ATOM 2689 N N . GLU B 1 151 ? -6.18 -23.484 2.783 1 96.56 151 GLU B N 1
ATOM 2690 C CA . GLU B 1 151 ? -5.246 -22.422 2.391 1 96.56 151 GLU B CA 1
ATOM 2691 C C . GLU B 1 151 ? -5.965 -21.094 2.223 1 96.56 151 GLU B C 1
ATOM 2693 O O . GLU B 1 151 ? -5.328 -20.062 1.943 1 96.56 151 GLU B O 1
ATOM 2698 N N . SER B 1 152 ? -7.312 -21.078 2.398 1 97.62 152 SER B N 1
ATOM 2699 C CA . SER B 1 152 ? -8.125 -19.922 2.018 1 97.62 152 SER B CA 1
ATOM 2700 C C . SER B 1 152 ? -7.789 -18.703 2.877 1 97.62 152 SER B C 1
ATOM 2702 O O . SER B 1 152 ? -7.844 -17.562 2.402 1 97.62 152 SER B O 1
ATOM 2704 N N . SER B 1 153 ? -7.422 -18.906 4.129 1 97.44 153 SER B N 1
ATOM 2705 C CA . SER B 1 153 ? -7.09 -17.781 5.004 1 97.44 153 SER B CA 1
ATOM 2706 C C . SER B 1 153 ? -5.863 -17.031 4.5 1 97.44 153 SER B C 1
ATOM 2708 O O . SER B 1 153 ? -5.922 -15.82 4.273 1 97.44 153 SER B O 1
ATOM 2710 N N . ASP B 1 154 ? -4.789 -17.734 4.23 1 97.75 154 ASP B N 1
ATOM 2711 C CA . ASP B 1 154 ? -3.578 -17.109 3.719 1 97.75 154 ASP B CA 1
ATOM 2712 C C . ASP B 1 154 ? -3.789 -16.578 2.299 1 97.75 154 ASP B C 1
ATOM 2714 O O . ASP B 1 154 ? -3.242 -15.539 1.926 1 97.75 154 ASP B O 1
ATOM 2718 N N . ALA B 1 155 ? -4.598 -17.344 1.562 1 97.88 155 ALA B N 1
ATOM 2719 C CA . ALA B 1 155 ? -4.902 -16.875 0.209 1 97.88 155 ALA B CA 1
ATOM 2720 C C . ALA B 1 155 ? -5.672 -15.562 0.235 1 97.88 155 ALA B C 1
ATOM 2722 O O . ALA B 1 155 ? -5.438 -14.688 -0.597 1 97.88 155 ALA B O 1
ATOM 2723 N N . ALA B 1 156 ? -6.586 -15.43 1.172 1 98.5 156 ALA B N 1
ATOM 2724 C CA . ALA B 1 156 ? -7.348 -14.188 1.322 1 98.5 156 ALA B CA 1
ATOM 2725 C C . ALA B 1 156 ? -6.438 -13.023 1.699 1 98.5 156 ALA B C 1
ATOM 2727 O O . ALA B 1 156 ? -6.562 -11.93 1.151 1 98.5 156 ALA B O 1
ATOM 2728 N N . ALA B 1 157 ? -5.527 -13.289 2.637 1 98.44 157 ALA B N 1
ATOM 2729 C CA . ALA B 1 157 ? -4.559 -12.273 3.033 1 98.44 157 ALA B CA 1
ATOM 2730 C C . ALA B 1 157 ? -3.674 -11.867 1.855 1 98.44 157 ALA B C 1
ATOM 2732 O O . ALA B 1 157 ? -3.389 -10.688 1.661 1 98.44 157 ALA B O 1
ATOM 2733 N N . GLU B 1 158 ? -3.24 -12.852 1.102 1 98.56 158 GLU B N 1
ATOM 2734 C CA . GLU B 1 158 ? -2.424 -12.609 -0.085 1 98.56 158 GLU B CA 1
ATOM 2735 C C . GLU B 1 158 ? -3.168 -11.742 -1.1 1 98.56 158 GLU B C 1
ATOM 2737 O O . GLU B 1 158 ? -2.633 -10.742 -1.583 1 98.56 158 GLU B O 1
ATOM 2742 N N . LEU B 1 159 ? -4.371 -12.133 -1.393 1 98.44 159 LEU B N 1
ATOM 2743 C CA . LEU B 1 159 ? -5.168 -11.398 -2.369 1 98.44 159 LEU B CA 1
ATOM 2744 C C . LEU B 1 159 ? -5.426 -9.977 -1.899 1 98.44 159 LEU B C 1
ATOM 2746 O O . LEU B 1 159 ? -5.273 -9.023 -2.674 1 98.44 159 LEU B O 1
ATOM 2750 N N . LEU B 1 160 ? -5.801 -9.836 -0.663 1 97.81 160 LEU B N 1
ATOM 2751 C CA . LEU B 1 160 ? -6.086 -8.516 -0.119 1 97.81 160 LEU B CA 1
ATOM 2752 C C . LEU B 1 160 ? -4.844 -7.629 -0.163 1 97.81 160 LEU B C 1
ATOM 2754 O O . LEU B 1 160 ? -4.922 -6.465 -0.561 1 97.81 160 LEU B O 1
ATOM 2758 N N . ALA B 1 161 ? -3.715 -8.164 0.217 1 97.88 161 ALA B N 1
ATOM 2759 C CA . ALA B 1 161 ? -2.461 -7.418 0.152 1 97.88 161 ALA B CA 1
ATOM 2760 C C . ALA B 1 161 ? -2.115 -7.051 -1.288 1 97.88 161 ALA B C 1
ATOM 2762 O O . ALA B 1 161 ? -1.675 -5.93 -1.56 1 97.88 161 ALA B O 1
ATOM 2763 N N . LEU B 1 162 ? -2.283 -7.992 -2.143 1 98.31 162 LEU B N 1
ATOM 2764 C CA . LEU B 1 162 ? -2.049 -7.742 -3.561 1 98.31 162 LEU B CA 1
ATOM 2765 C C . LEU B 1 162 ? -2.918 -6.594 -4.062 1 98.31 162 LEU B C 1
ATOM 2767 O O . LEU B 1 162 ? -2.422 -5.668 -4.711 1 98.31 162 LEU B O 1
ATOM 2771 N N . LEU B 1 163 ? -4.172 -6.633 -3.736 1 97.19 163 LEU B N 1
ATOM 2772 C CA . LEU B 1 163 ? -5.109 -5.613 -4.188 1 97.19 163 LEU B CA 1
ATOM 2773 C C . LEU B 1 163 ? -4.758 -4.254 -3.594 1 97.19 163 LEU B C 1
ATOM 2775 O O . LEU B 1 163 ? -4.855 -3.229 -4.277 1 97.19 163 LEU B O 1
ATOM 2779 N N . ASP B 1 164 ? -4.359 -4.258 -2.346 1 95.56 164 ASP B N 1
ATOM 2780 C CA . ASP B 1 164 ? -3.893 -3.02 -1.729 1 95.56 164 ASP B CA 1
ATOM 2781 C C . ASP B 1 164 ? -2.695 -2.449 -2.484 1 95.56 164 ASP B C 1
ATOM 2783 O O . ASP B 1 164 ? -2.664 -1.258 -2.803 1 95.56 164 ASP B O 1
ATOM 2787 N N . GLY B 1 165 ? -1.725 -3.287 -2.752 1 96.25 165 GLY B N 1
ATOM 2788 C CA . GLY B 1 165 ? -0.546 -2.84 -3.479 1 96.25 165 GLY B CA 1
ATOM 2789 C C . GLY B 1 165 ? -0.863 -2.33 -4.871 1 96.25 165 GLY B C 1
ATOM 2790 O O . GLY B 1 165 ? -0.323 -1.309 -5.301 1 96.25 165 GLY B O 1
ATOM 2791 N N . LEU B 1 166 ? -1.758 -2.986 -5.566 1 97.19 166 LEU B N 1
ATOM 2792 C CA . LEU B 1 166 ? -2.156 -2.566 -6.906 1 97.19 166 LEU B CA 1
ATOM 2793 C C . LEU B 1 166 ? -2.912 -1.243 -6.859 1 97.19 166 LEU B C 1
ATOM 2795 O O . LEU B 1 166 ? -2.734 -0.389 -7.73 1 97.19 166 LEU B O 1
ATOM 2799 N N . ALA B 1 167 ? -3.768 -1.114 -5.891 1 94.12 167 ALA B N 1
ATOM 2800 C CA . ALA B 1 167 ? -4.527 0.125 -5.746 1 94.12 167 ALA B CA 1
ATOM 2801 C C . ALA B 1 167 ? -3.596 1.315 -5.527 1 94.12 167 ALA B C 1
ATOM 2803 O O . ALA B 1 167 ? -3.746 2.355 -6.172 1 94.12 167 ALA B O 1
ATOM 2804 N N . ILE B 1 168 ? -2.643 1.145 -4.695 1 92.38 168 ILE B N 1
ATOM 2805 C CA . ILE B 1 168 ? -1.664 2.195 -4.438 1 92.38 168 ILE B CA 1
ATOM 2806 C C . ILE B 1 168 ? -0.894 2.514 -5.715 1 92.38 168 ILE B C 1
ATOM 2808 O O . ILE B 1 168 ? -0.722 3.682 -6.07 1 92.38 168 ILE B O 1
ATOM 2812 N N . ALA B 1 169 ? -0.48 1.515 -6.391 1 94.75 169 ALA B N 1
ATOM 2813 C CA . ALA B 1 169 ? 0.322 1.699 -7.598 1 94.75 169 ALA B CA 1
ATOM 2814 C C . ALA B 1 169 ? -0.472 2.43 -8.68 1 94.75 169 ALA B C 1
ATOM 2816 O O . ALA B 1 169 ? 0.059 3.311 -9.359 1 94.75 169 ALA B O 1
ATOM 2817 N N . THR B 1 170 ? -1.762 2.092 -8.82 1 94.44 170 THR B N 1
ATOM 2818 C CA . THR B 1 170 ? -2.588 2.725 -9.844 1 94.44 170 THR B CA 1
ATOM 2819 C C . THR B 1 170 ? -2.752 4.215 -9.562 1 94.44 170 THR B C 1
ATOM 2821 O O . THR B 1 170 ? -2.812 5.027 -10.484 1 94.44 170 THR B O 1
ATOM 2824 N N . ILE B 1 171 ? -2.715 4.574 -8.336 1 90.62 171 ILE B N 1
ATOM 2825 C CA . ILE B 1 171 ? -2.91 5.965 -7.945 1 90.62 171 ILE B CA 1
ATOM 2826 C C . ILE B 1 171 ? -1.596 6.73 -8.094 1 90.62 171 ILE B C 1
ATOM 2828 O O . ILE B 1 171 ? -1.571 7.84 -8.633 1 90.62 171 ILE B O 1
ATOM 2832 N N . THR B 1 172 ? -0.496 6.156 -7.68 1 90.62 172 THR B N 1
ATOM 2833 C CA . THR B 1 172 ? 0.755 6.895 -7.551 1 90.62 172 THR B CA 1
ATOM 2834 C C . THR B 1 172 ? 1.615 6.723 -8.797 1 90.62 172 THR B C 1
ATOM 2836 O O . THR B 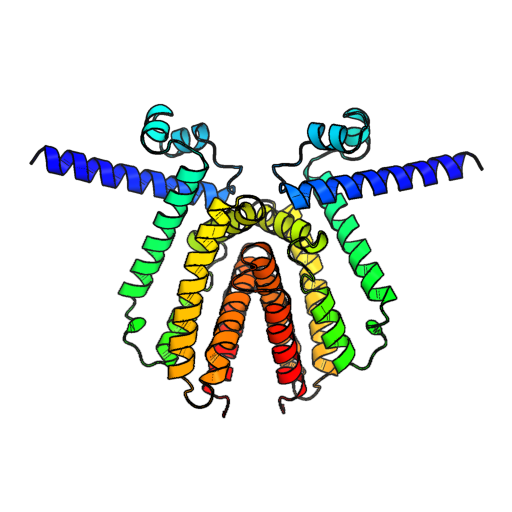1 172 ? 2.451 7.574 -9.109 1 90.62 172 THR B O 1
ATOM 2839 N N . GLU B 1 173 ? 1.416 5.582 -9.453 1 92.69 173 GLU B N 1
ATOM 2840 C CA . GLU B 1 173 ? 2.24 5.234 -10.609 1 92.69 173 GLU B CA 1
ATOM 2841 C C . GLU B 1 173 ? 1.389 4.684 -11.75 1 92.69 173 GLU B C 1
ATOM 2843 O O . GLU B 1 173 ? 1.621 3.57 -12.227 1 92.69 173 GLU B O 1
ATOM 2848 N N . PRO B 1 174 ? 0.521 5.48 -12.32 1 91.19 174 PRO B N 1
ATOM 2849 C CA . PRO B 1 174 ? -0.427 4.953 -13.305 1 91.19 174 PRO B CA 1
ATOM 2850 C C . PRO B 1 174 ? 0.242 4.562 -14.625 1 91.19 174 PRO B C 1
ATOM 2852 O O . PRO B 1 174 ? -0.309 3.77 -15.391 1 91.19 174 PRO B O 1
ATOM 2855 N N . THR B 1 175 ? 1.441 5.07 -14.914 1 92.62 175 THR B N 1
ATOM 2856 C CA . THR B 1 175 ? 2.125 4.699 -16.141 1 92.62 175 THR B CA 1
ATOM 2857 C C . THR B 1 175 ? 2.811 3.344 -16 1 92.62 175 THR B C 1
ATOM 2859 O O . THR B 1 175 ? 2.998 2.625 -16.984 1 92.62 175 THR B O 1
ATOM 2862 N N . ARG B 1 176 ? 3.131 3.02 -14.781 1 94.25 176 ARG B N 1
ATOM 2863 C CA . ARG B 1 176 ? 3.715 1.706 -14.531 1 94.25 176 ARG B CA 1
ATOM 2864 C C . ARG B 1 176 ? 2.631 0.65 -14.344 1 94.25 176 ARG B C 1
ATOM 2866 O O . ARG B 1 176 ? 2.693 -0.425 -14.938 1 94.25 176 ARG B O 1
ATOM 2873 N N . ILE B 1 177 ? 1.639 0.998 -13.5 1 96.62 177 ILE B N 1
ATOM 2874 C CA . ILE B 1 177 ? 0.49 0.131 -13.258 1 96.62 177 ILE B CA 1
ATOM 2875 C C . ILE B 1 177 ? -0.796 0.861 -13.641 1 96.62 177 ILE B C 1
ATOM 2877 O O . ILE B 1 177 ? -1.38 1.572 -12.82 1 96.62 177 ILE B O 1
ATOM 2881 N N . SER B 1 178 ? -1.236 0.685 -14.891 1 95.56 178 SER B N 1
ATOM 2882 C CA . SER B 1 178 ? -2.533 1.214 -15.297 1 95.56 178 SER B CA 1
ATOM 2883 C C . SER B 1 178 ? -3.676 0.436 -14.656 1 95.56 178 SER B C 1
ATOM 2885 O O . SER B 1 178 ? -3.486 -0.695 -14.203 1 95.56 178 SER B O 1
ATOM 2887 N N . PRO B 1 179 ? -4.871 1.026 -14.602 1 95.06 179 PRO B N 1
ATOM 2888 C CA . PRO B 1 179 ? -6.023 0.274 -14.102 1 95.06 179 PRO B CA 1
ATOM 2889 C C . PRO B 1 179 ? -6.242 -1.039 -14.852 1 95.06 179 PRO B C 1
ATOM 2891 O O . PRO B 1 179 ? -6.582 -2.055 -14.242 1 95.06 179 PRO B O 1
ATOM 2894 N N . GLU B 1 180 ? -6.004 -1.05 -16.109 1 95.88 180 GLU B N 1
ATOM 2895 C CA . GLU B 1 180 ? -6.176 -2.254 -16.922 1 95.88 180 GLU B CA 1
ATOM 2896 C C . GLU B 1 180 ? -5.168 -3.33 -16.531 1 95.88 180 GLU B C 1
ATOM 2898 O O . GLU B 1 180 ? -5.516 -4.508 -16.422 1 95.88 180 GLU B O 1
ATOM 2903 N N . ARG B 1 181 ? -3.896 -2.928 -16.359 1 97.25 181 ARG B N 1
ATOM 2904 C CA . ARG B 1 181 ? -2.867 -3.883 -15.969 1 97.25 181 ARG B CA 1
ATOM 2905 C C . ARG B 1 181 ? -3.158 -4.449 -14.578 1 97.25 181 ARG B C 1
ATOM 2907 O O . ARG B 1 181 ? -3.002 -5.652 -14.352 1 97.25 181 ARG B O 1
ATOM 2914 N N . ALA B 1 182 ? -3.609 -3.592 -13.664 1 97.44 182 ALA B N 1
ATOM 2915 C CA . ALA B 1 182 ? -3.969 -4.031 -12.32 1 97.44 182 ALA B CA 1
ATOM 2916 C C . ALA B 1 182 ? -5.09 -5.062 -12.359 1 97.44 182 ALA B C 1
ATOM 2918 O O . ALA B 1 182 ? -5.016 -6.098 -11.695 1 97.44 182 ALA B O 1
ATOM 2919 N N . ARG B 1 183 ? -6.066 -4.781 -13.164 1 96.25 183 ARG B N 1
ATOM 2920 C CA . ARG B 1 183 ? -7.195 -5.695 -13.297 1 96.25 183 ARG B CA 1
ATOM 2921 C C . ARG B 1 183 ? -6.754 -7.035 -13.875 1 96.25 183 ARG B C 1
ATOM 2923 O O . ARG B 1 183 ? -7.195 -8.094 -13.414 1 96.25 183 ARG B O 1
ATOM 2930 N N . ARG B 1 184 ? -5.918 -6.949 -14.867 1 96.94 184 ARG B N 1
ATOM 2931 C CA . ARG B 1 184 ? -5.422 -8.172 -15.477 1 96.94 184 ARG B CA 1
ATOM 2932 C C . ARG B 1 184 ? -4.668 -9.031 -14.469 1 96.94 184 ARG B C 1
ATOM 2934 O O . ARG B 1 184 ? -4.871 -10.242 -14.398 1 96.94 184 ARG B O 1
ATOM 2941 N N . ILE B 1 185 ? -3.859 -8.438 -13.688 1 97.88 185 ILE B N 1
ATOM 2942 C CA . ILE B 1 185 ? -3.068 -9.148 -12.688 1 97.88 185 ILE B CA 1
ATOM 2943 C C . ILE B 1 185 ? -3.994 -9.766 -11.641 1 97.88 185 ILE B C 1
ATOM 2945 O O . ILE B 1 185 ? -3.852 -10.945 -11.297 1 97.88 185 ILE B O 1
ATOM 2949 N N . ALA B 1 186 ? -4.941 -8.992 -11.156 1 97.75 186 ALA B N 1
ATOM 2950 C CA . ALA B 1 186 ? -5.879 -9.477 -10.141 1 97.75 186 ALA B CA 1
ATOM 2951 C C . ALA B 1 186 ? -6.727 -10.625 -10.688 1 97.75 186 ALA B C 1
ATOM 2953 O O . ALA B 1 186 ? -6.953 -11.617 -9.992 1 97.75 186 ALA B O 1
ATOM 2954 N N . ARG B 1 187 ? -7.188 -10.469 -11.906 1 96.12 187 ARG B N 1
ATOM 2955 C CA . ARG B 1 187 ? -7.996 -11.508 -12.531 1 96.12 187 ARG B CA 1
ATOM 2956 C C . ARG B 1 187 ? -7.191 -12.789 -12.711 1 96.12 187 ARG B C 1
ATOM 2958 O O . ARG B 1 187 ? -7.711 -13.891 -12.5 1 96.12 187 ARG B O 1
ATOM 2965 N N . THR B 1 188 ? -5.973 -12.641 -13.164 1 95.75 188 THR B N 1
ATOM 2966 C CA . THR B 1 188 ? -5.102 -13.805 -13.312 1 95.75 188 THR B CA 1
ATOM 2967 C C . THR B 1 188 ? -4.938 -14.531 -11.977 1 95.75 188 THR B C 1
ATOM 2969 O O . THR B 1 188 ? -4.973 -15.758 -11.93 1 95.75 188 THR B O 1
ATOM 2972 N N . TRP B 1 189 ? -4.754 -13.781 -10.906 1 96.81 189 TRP B N 1
ATOM 2973 C CA . TRP B 1 189 ? -4.648 -14.383 -9.578 1 96.81 189 TRP B CA 1
ATOM 2974 C C . TRP B 1 189 ? -5.891 -15.195 -9.25 1 96.81 189 TRP B C 1
ATOM 2976 O O . TRP B 1 189 ? -5.789 -16.344 -8.805 1 96.81 189 TRP B O 1
ATOM 2986 N N . THR B 1 190 ? -7.09 -14.594 -9.453 1 96.5 190 THR B N 1
ATOM 2987 C CA . THR B 1 190 ? -8.336 -15.273 -9.125 1 96.5 190 THR B CA 1
ATOM 2988 C C . THR B 1 190 ? -8.508 -16.531 -9.977 1 96.5 190 THR B C 1
ATOM 2990 O O . THR B 1 190 ? -8.984 -17.562 -9.492 1 96.5 190 THR B O 1
ATOM 2993 N N . HIS B 1 191 ? -8.117 -16.469 -11.234 1 93.88 191 HIS B N 1
ATOM 2994 C CA . HIS B 1 191 ? -8.211 -17.625 -12.125 1 93.88 191 HIS B CA 1
ATOM 2995 C C . HIS B 1 191 ? -7.281 -18.75 -11.672 1 93.88 191 HIS B C 1
ATOM 2997 O O . HIS B 1 191 ? -7.648 -19.922 -11.734 1 93.88 191 HIS B O 1
ATOM 3003 N N . THR B 1 192 ? -6.102 -18.359 -11.289 1 92.94 192 THR B N 1
ATOM 3004 C CA . THR B 1 192 ? -5.145 -19.359 -10.812 1 92.94 192 THR B CA 1
ATOM 3005 C C . THR B 1 192 ? -5.688 -20.094 -9.594 1 92.94 192 THR B C 1
ATOM 3007 O O . THR B 1 192 ? -5.535 -21.312 -9.469 1 92.94 192 THR B O 1
ATOM 3010 N N . TRP B 1 193 ? -6.293 -19.344 -8.664 1 94.69 193 TRP B N 1
ATOM 3011 C CA . TRP B 1 193 ? -6.902 -19.984 -7.504 1 94.69 193 TRP B CA 1
ATOM 3012 C C . TRP B 1 193 ? -8.008 -20.953 -7.93 1 94.69 193 TRP B C 1
ATOM 3014 O O . TRP B 1 193 ? -8.078 -22.078 -7.445 1 94.69 193 TRP B O 1
ATOM 3024 N N . THR B 1 194 ? -8.852 -20.484 -8.828 1 91.81 194 THR B N 1
ATOM 3025 C CA . THR B 1 194 ? -10.008 -21.266 -9.273 1 91.81 194 THR B CA 1
ATOM 3026 C C . THR B 1 194 ? -9.562 -22.531 -9.992 1 91.81 194 THR B C 1
ATOM 3028 O O . THR B 1 194 ? -10.164 -23.594 -9.812 1 91.81 194 THR B O 1
ATOM 3031 N N . ALA B 1 195 ? -8.43 -22.422 -10.719 1 88.5 195 ALA B N 1
ATOM 3032 C CA . ALA B 1 195 ? -8.008 -23.516 -11.594 1 88.5 195 ALA B CA 1
ATOM 3033 C C . ALA B 1 195 ? -7.113 -24.5 -10.852 1 88.5 195 ALA B C 1
ATOM 3035 O O . ALA B 1 195 ? -6.949 -25.641 -11.281 1 88.5 195 ALA B O 1
ATOM 3036 N N . ALA B 1 196 ? -6.48 -24 -9.82 1 82 196 ALA B N 1
ATOM 3037 C CA . ALA B 1 196 ? -5.488 -24.828 -9.141 1 82 196 ALA B CA 1
ATOM 3038 C C . ALA B 1 196 ? -6.137 -26.047 -8.508 1 82 196 ALA B C 1
ATOM 3040 O O . ALA B 1 196 ? -7.223 -25.953 -7.926 1 82 196 ALA B O 1
ATOM 3041 N N . SER B 1 197 ? -5.656 -27.141 -8.914 1 70.94 197 SER B N 1
ATOM 3042 C CA . SER B 1 197 ? -6.121 -28.391 -8.336 1 70.94 197 SER B CA 1
ATOM 3043 C C . SER B 1 197 ? -5.598 -28.562 -6.914 1 70.94 197 SER B C 1
ATOM 3045 O O . SER B 1 197 ? -4.516 -28.078 -6.578 1 70.94 197 SER B O 1
ATOM 3047 N N . GLY B 1 198 ? -6.391 -28.75 -5.828 1 58.09 198 GLY B N 1
ATOM 3048 C CA . GLY B 1 198 ? -5.973 -29.031 -4.461 1 58.09 198 GLY B CA 1
ATOM 3049 C C . GLY B 1 198 ? -4.891 -30.094 -4.379 1 58.09 198 GLY B C 1
ATOM 3050 O O . GLY B 1 198 ? -4.684 -30.859 -5.324 1 58.09 198 GLY B O 1
#

Sequence (396 aa):
MVESRTAVDGTDRRSQLLDRLADAIAEGGIEGVSIRDLAARANVSIGTVQYHFSTKTELLLSAWHHVRAQAAERFRQSGVADLAPADQLLGLTELLLSPTPDDRLTRVWLALVARATHDREIAALHRTQWRETEELLATVLARVNPARAAESSDAAAELLALLDGLAIATITEPTRISPERARRIARTWTHTWTAASGMVESRTAVDGTDRRSQLLDRLADAIAEGGIEGVSIRDLAARANVSIGTVQYHFSTKTELLLSAWHHVRAQAAERFRQSGVADLAPADQLLGLTELLLSPTPDDRLTRVWLALVARATHDREIAALHRTQWRETEELLATVLARVNPARAAESSDAAAELLALLDGLAIATITEPTRISPERARRIARTWTHTWTAASG

Nearest PDB structures (foldseek):
  2np5-assembly1_A  TM=8.728E-01  e=2.391E-07  Rhodococcus jostii RHA1
  2nx4-assembly2_D  TM=8.682E-01  e=5.590E-06  Rhodococcus jostii RHA1
  2g3b-assembly1_A  TM=8.330E-01  e=4.434E-06  Rhodococcus jostii RHA1
  1jt0-assembly1_A  TM=7.878E-01  e=4.568E-04  Staphylococcus aureus
  3bqz-assembly1_A  TM=7.334E-01  e=2.109E-03  Staphylococcus aureus

InterPro domains:
  IPR001647 DNA-binding HTH domain, TetR-type [PF00440] (18-62)
  IPR001647 DNA-binding HTH domain, TetR-type [PR00455] (17-30)
  IPR001647 DNA-binding HTH domain, TetR-type [PR00455] (38-61)
  IPR001647 DNA-binding HTH domain, TetR-type [PS50977] (11-71)
  IPR009057 Homedomain-like superfamily [SSF46689] (5-82)
  IPR036271 Tetracyclin repressor-like, C-terminal domain superfamily [SSF48498] (85-189)
  IPR039538 BetI-type transcriptional repressor, C-terminal [PF13977] (85-191)
  IPR050109 HTH-type, TetR-like transcriptional regulator [PTHR30055] (3-182)

pLDDT: mean 86.9, std 11.06, range [45.0, 98.56]

Organism: Nocardia brasiliensis (strain ATCC 700358 / HUJEG-1) (NCBI:txid1133849)

Secondary structure (DSSP, 8-state):
-HHHHHHHHHHHHHHHHHHHHHHHHHHH-STT--HHHHHHHH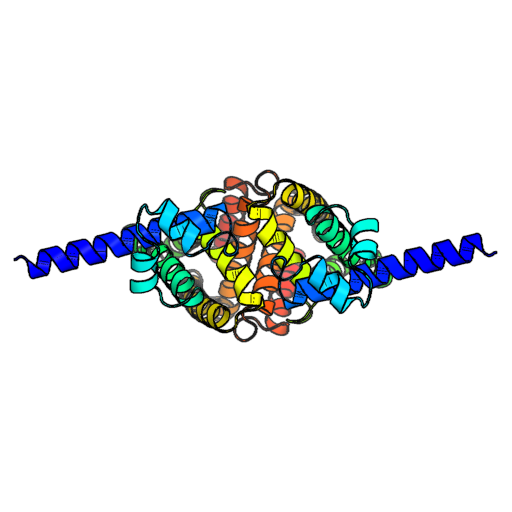TS-HHHHHHH-SSHHHHHHHHHHHHHHHHHHHHHHHTGGGS-HHHHHHHHHHHHS-SSTT-HHHHHHHHHHHHHTT-HHHHHHHHHHHHHHHHHHHHHHHHH-GGGGGGHHHHHHHHHHHHHHHHHHHHH-TTTS-HHHHHHHHHHHHHHHHH---/-HHHHHHHHHHHHHHHHHHHHHHHHHHH-STT--HHHHHHHHTS-HHHHHHH-SSHHHHHHHHHHHHHHHHHHHHHHHTGGGS-HHHHHHHHHHHHS-SSTT-HHHHHHHHHHHHHTT-HHHHHHHHHHHHHHHHHHHHHHHHH-GGGGGGHHHHHHHHHHHHHHHHHHHHH-TTTS-HHHHHHHHHHHHHHHHH---